Protein 2D5C (pdb70)

Organism: Thermus thermophilus (strain ATCC 27634 / DSM 579 / HB8) (NCBI:txid300852)

GO terms:
  GO:0050661 NADP binding (F, IDA)

Radius of gyration: 27.42 Å; Cα contacts (8 Å, |Δi|>4): 1160; chains: 2; bounding box: 67×44×80 Å

Structure (mmCIF, N/CA/C/O backbone):
data_2D5C
#
_entry.id   2D5C
#
_cell.length_a   62.811
_cell.length_b   63.944
_cell.length_c   113.173
_cell.angle_alpha   90.00
_cell.angle_beta   90.00
_cell.angle_gamma   90.00
#
_symmetry.space_group_name_H-M   'P 21 21 21'
#
loop_
_entity.id
_entity.type
_entity.pdbx_description
1 polymer 'shikimate 5-dehydrogenase'
2 non-polymer 'SULFATE ION'
3 non-polymer '(3R,4S,5R)-3,4,5-TRIHYDROXYCYCLOHEX-1-ENE-1-CARBOXYLIC ACID'
4 water water
#
loop_
_atom_site.group_PDB
_atom_site.id
_atom_site.type_symbol
_atom_site.label_atom_id
_atom_site.label_alt_id
_atom_site.label_comp_id
_atom_site.label_asym_id
_atom_site.label_entity_id
_atom_site.label_seq_id
_atom_site.pdbx_PDB_ins_code
_atom_site.Cartn_x
_atom_site.Cartn_y
_atom_site.Cartn_z
_atom_site.occupancy
_atom_site.B_iso_or_equiv
_atom_site.auth_seq_id
_atom_site.auth_comp_id
_atom_site.auth_asym_id
_atom_site.auth_atom_id
_atom_site.pdbx_PDB_model_num
ATOM 1 N N . MET A 1 1 ? 20.005 23.303 40.078 1.00 51.25 1 MET A N 1
ATOM 2 C CA . MET A 1 1 ? 20.289 23.703 38.674 1.00 47.07 1 MET A CA 1
ATOM 3 C C . MET A 1 1 ? 20.272 22.520 37.707 1.00 41.08 1 MET A C 1
ATOM 4 O O . MET A 1 1 ? 20.300 21.360 38.107 1.00 40.10 1 MET A O 1
ATOM 9 N N . LEU A 1 2 ? 20.226 22.842 36.423 1.00 36.25 2 LEU A N 1
ATOM 10 C CA . LEU A 1 2 ? 20.181 21.854 35.356 1.00 29.84 2 LEU A CA 1
ATOM 11 C C . LEU A 1 2 ? 21.469 21.043 35.242 1.00 32.70 2 LEU A C 1
ATOM 12 O O . LEU A 1 2 ? 22.547 21.606 35.101 1.00 35.70 2 LEU A O 1
ATOM 17 N N . ARG A 1 3 ? 21.345 19.718 35.300 1.00 27.46 3 ARG A N 1
ATOM 18 C CA . ARG A 1 3 ? 22.495 18.831 35.194 1.00 30.07 3 ARG A CA 1
ATOM 19 C C . ARG A 1 3 ? 22.392 18.041 33.897 1.00 30.52 3 ARG A C 1
ATOM 20 O O . ARG A 1 3 ? 21.488 17.217 33.738 1.00 28.61 3 ARG A O 1
ATOM 28 N N . PHE A 1 4 ? 23.314 18.305 32.977 1.00 27.68 4 PHE A N 1
ATOM 29 C CA . PHE A 1 4 ? 23.344 17.634 31.681 1.00 27.55 4 PHE A CA 1
ATOM 30 C C . PHE A 1 4 ? 24.671 16.917 31.470 1.00 35.53 4 PHE A C 1
ATOM 31 O O . PHE A 1 4 ? 25.624 17.114 32.225 1.00 34.39 4 PHE A O 1
ATOM 39 N N . ALA A 1 5 ? 24.733 16.084 30.435 1.00 32.02 5 ALA A N 1
ATOM 40 C CA . ALA A 1 5 ? 25.963 15.365 30.130 1.00 30.92 5 ALA A CA 1
ATOM 41 C C . ALA A 1 5 ? 25.896 14.700 28.767 1.00 34.66 5 ALA A C 1
ATOM 42 O O . ALA A 1 5 ? 24.812 14.485 28.226 1.00 33.34 5 ALA A O 1
ATOM 44 N N . VAL A 1 6 ? 27.065 14.413 28.201 1.00 34.62 6 VAL A N 1
ATOM 45 C CA . VAL A 1 6 ? 27.149 13.696 26.934 1.00 34.48 6 VAL A CA 1
ATOM 46 C C . VAL A 1 6 ? 27.799 12.377 27.343 1.00 38.56 6 VAL A C 1
ATOM 47 O O . VAL A 1 6 ? 28.865 12.367 27.965 1.00 37.09 6 VAL A O 1
ATOM 51 N N . LEU A 1 7 ? 27.132 11.270 27.035 1.00 35.78 7 LEU A N 1
ATOM 52 C CA . LEU A 1 7 ? 27.632 9.945 27.379 1.00 34.39 7 LEU A CA 1
ATOM 53 C C . LEU A 1 7 ? 28.157 9.248 26.130 1.00 38.66 7 LEU A C 1
ATOM 54 O O . LEU A 1 7 ? 27.534 9.305 25.069 1.00 38.44 7 LEU A O 1
ATOM 59 N N . GLY A 1 8 ? 29.302 8.587 26.259 1.00 37.84 8 GLY A N 1
ATOM 60 C CA . GLY A 1 8 ? 29.869 7.901 25.116 1.00 37.63 8 GLY A CA 1
ATOM 61 C C . GLY A 1 8 ? 31.301 7.465 25.347 1.00 38.11 8 GLY A C 1
ATOM 62 O O . GLY A 1 8 ? 31.787 7.427 26.480 1.00 36.09 8 GLY A O 1
ATOM 63 N N . HIS A 1 9 ? 31.973 7.129 24.259 1.00 39.97 9 HIS A N 1
ATOM 64 C CA . HIS A 1 9 ? 33.352 6.681 24.327 1.00 42.55 9 HIS A CA 1
ATOM 65 C C . HIS A 1 9 ? 33.946 6.674 22.928 1.00 39.53 9 HIS A C 1
ATOM 66 O O . HIS A 1 9 ? 33.535 5.886 22.074 1.00 40.96 9 HIS A O 1
ATOM 73 N N . PRO A 1 10 ? 34.923 7.556 22.670 1.00 40.08 10 PRO A N 1
ATOM 74 C CA . PRO A 1 10 ? 35.484 8.538 23.603 1.00 39.95 10 PRO A CA 1
ATOM 75 C C . PRO A 1 10 ? 34.669 9.834 23.633 1.00 38.08 10 PRO A C 1
ATOM 76 O O . PRO A 1 10 ? 34.068 10.221 22.631 1.00 37.80 10 PRO A O 1
ATOM 80 N N . VAL A 1 11 ? 34.664 10.510 24.778 1.00 41.75 11 VAL A N 1
ATOM 81 C CA . VAL A 1 11 ? 33.922 11.759 24.904 1.00 46.07 11 VAL A CA 1
ATOM 82 C C . VAL A 1 11 ? 34.743 12.890 25.516 1.00 48.96 11 VAL A C 1
ATOM 83 O O . VAL A 1 11 ? 34.283 14.032 25.581 1.00 50.03 11 VAL A O 1
ATOM 87 N N . ALA A 1 12 ? 35.961 12.580 25.951 1.00 47.44 12 ALA A N 1
ATOM 88 C CA . ALA A 1 12 ? 36.828 13.589 26.551 1.00 48.60 12 ALA A CA 1
ATOM 89 C C . ALA A 1 12 ? 37.070 14.759 25.594 1.00 48.19 12 ALA A C 1
ATOM 90 O O . ALA A 1 12 ? 37.378 15.868 26.028 1.00 52.57 12 ALA A O 1
ATOM 92 N N . HIS A 1 13 ? 36.916 14.509 24.297 1.00 42.03 13 HIS A N 1
ATOM 93 C CA . HIS A 1 13 ? 37.116 15.535 23.278 1.00 42.74 13 HIS A CA 1
ATOM 94 C C . HIS A 1 13 ? 35.825 16.168 22.749 1.00 42.78 13 HIS A C 1
ATOM 95 O O . HIS A 1 13 ? 35.859 16.962 21.805 1.00 36.89 13 HIS A O 1
ATOM 102 N N . SER A 1 14 ? 34.685 15.828 23.342 1.00 36.26 14 SER A N 1
ATOM 103 C CA . SER A 1 14 ? 33.426 16.391 22.864 1.00 39.02 14 SER A CA 1
ATOM 104 C C . SER A 1 14 ? 33.367 17.911 22.983 1.00 34.18 14 SER A C 1
ATOM 105 O O . SER A 1 14 ? 33.892 18.487 23.930 1.00 34.65 14 SER A O 1
ATOM 108 N N . LEU A 1 15 ? 32.736 18.550 22.001 1.00 30.10 15 LEU A N 1
ATOM 109 C CA . LEU A 1 15 ? 32.558 19.997 21.998 1.00 31.06 15 LEU A CA 1
ATOM 110 C C . LEU A 1 15 ? 31.197 20.392 22.600 1.00 32.34 15 LEU A C 1
ATOM 111 O O . LEU A 1 15 ? 30.858 21.579 22.692 1.00 28.05 15 LEU A O 1
ATOM 116 N N . SER A 1 16 ? 30.409 19.399 22.997 1.00 33.99 16 SER A N 1
ATOM 117 C CA . SER A 1 16 ? 29.105 19.688 23.581 1.00 31.30 16 SER A CA 1
ATOM 118 C C . SER A 1 16 ? 29.196 20.462 24.886 1.00 32.71 16 SER A C 1
ATOM 119 O O . SER A 1 16 ? 28.420 21.390 25.114 1.00 30.55 16 SER A O 1
ATOM 122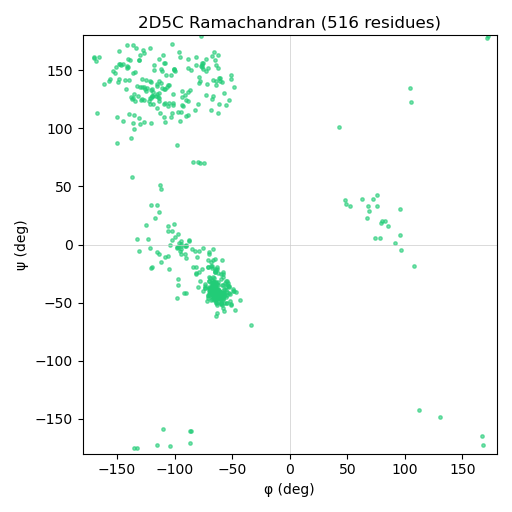 N N . PRO A 1 17 ? 30.141 20.095 25.766 1.00 30.77 17 PRO A N 1
ATOM 123 C CA . PRO A 1 17 ? 30.227 20.845 27.020 1.00 32.51 17 PRO A CA 1
ATOM 124 C C . PRO A 1 17 ? 30.373 22.342 26.762 1.00 28.56 17 PRO A C 1
ATOM 125 O O . PRO A 1 17 ? 29.728 23.155 27.422 1.00 29.48 17 PRO A O 1
ATOM 129 N N . ALA A 1 18 ? 31.216 22.704 25.797 1.00 33.06 18 ALA A N 1
ATOM 130 C CA . ALA A 1 18 ? 31.431 24.112 25.459 1.00 31.66 18 ALA A CA 1
ATOM 131 C C . ALA A 1 18 ? 30.179 24.760 24.867 1.00 32.58 18 ALA A C 1
ATOM 132 O O . ALA A 1 18 ? 29.835 25.898 25.189 1.00 29.26 18 ALA A O 1
ATOM 134 N N . MET A 1 19 ? 29.485 24.038 23.996 1.00 31.31 19 MET A N 1
ATOM 135 C CA . MET A 1 19 ? 28.282 24.592 23.382 1.00 29.73 19 MET A CA 1
ATOM 136 C C . MET A 1 19 ? 27.175 24.854 24.391 1.00 24.92 19 MET A C 1
ATOM 137 O O . MET A 1 19 ? 26.518 25.888 24.353 1.00 28.63 19 MET A O 1
ATOM 142 N N . HIS A 1 20 ? 26.956 23.891 25.275 1.00 27.91 20 HIS A N 1
ATOM 143 C CA . HIS A 1 20 ? 25.837 24.073 26.197 1.00 28.44 20 HIS A CA 1
ATOM 144 C C . HIS A 1 20 ? 26.207 24.975 27.381 1.00 25.21 20 HIS A C 1
ATOM 145 O O . HIS A 1 20 ? 25.360 25.588 28.017 1.00 28.52 20 HIS A O 1
ATOM 152 N N . ALA A 1 21 ? 27.492 25.150 27.675 1.00 23.82 21 ALA A N 1
ATOM 153 C CA . ALA A 1 21 ? 27.880 26.094 28.715 1.00 26.29 21 ALA A CA 1
ATOM 154 C C . ALA A 1 21 ? 27.409 27.438 28.179 1.00 26.40 21 ALA A C 1
ATOM 155 O O . ALA A 1 21 ? 26.859 28.260 28.913 1.00 31.53 21 ALA A O 1
ATOM 157 N N . PHE A 1 22 ? 27.613 27.652 26.880 1.00 28.41 22 PHE A N 1
ATOM 158 C CA . PHE A 1 22 ? 27.159 28.878 26.242 1.00 29.93 22 PHE A CA 1
ATOM 159 C C . PHE A 1 22 ? 25.633 28.945 26.329 1.00 32.78 22 PHE A C 1
ATOM 160 O O . PHE A 1 22 ? 25.063 29.978 26.669 1.00 30.98 22 PHE A O 1
ATOM 168 N N . ALA A 1 23 ? 24.974 27.839 26.006 1.00 28.92 23 ALA A N 1
ATOM 169 C CA . ALA A 1 23 ? 23.516 27.817 26.030 1.00 28.88 23 ALA A CA 1
ATOM 170 C C . ALA A 1 23 ? 22.976 28.267 27.387 1.00 26.01 23 ALA A C 1
ATOM 171 O O . ALA A 1 23 ? 22.105 29.130 27.465 1.00 26.45 23 ALA A O 1
ATOM 173 N N . LEU A 1 24 ? 23.508 27.672 28.448 1.00 30.56 24 LEU A N 1
ATOM 174 C CA . LEU A 1 24 ? 23.078 27.979 29.806 1.00 28.58 24 LEU A CA 1
ATOM 175 C C . LEU A 1 24 ? 23.228 29.445 30.193 1.00 33.70 24 LEU A C 1
ATOM 176 O O . LEU A 1 24 ? 22.259 30.073 30.606 1.00 32.93 24 LEU A O 1
ATOM 181 N N . GLU A 1 25 ? 24.432 29.994 30.052 1.00 32.86 25 GLU A N 1
ATOM 182 C CA . GLU A 1 25 ? 24.653 31.392 30.423 1.00 36.28 25 GLU A CA 1
ATOM 183 C C . GLU A 1 25 ? 23.863 32.334 29.526 1.00 34.19 25 GLU A C 1
ATOM 184 O O . GLU A 1 25 ? 23.331 33.345 29.984 1.00 34.36 25 GLU A O 1
ATOM 190 N N . SER A 1 26 ? 23.781 31.986 28.247 1.00 33.53 26 SER A N 1
ATOM 191 C CA . SER A 1 26 ? 23.058 32.784 27.269 1.00 35.12 26 SER A CA 1
ATOM 192 C C . SER A 1 26 ? 21.589 32.949 27.650 1.00 34.50 26 SER A C 1
ATOM 193 O O . SER A 1 26 ? 20.973 33.988 27.390 1.00 35.24 26 SER A O 1
ATOM 196 N N . LEU A 1 27 ? 21.032 31.909 28.261 1.00 29.78 27 LEU A N 1
ATOM 197 C CA . LEU A 1 27 ? 19.633 31.910 28.676 1.00 33.50 27 LEU A CA 1
ATOM 198 C C . LEU A 1 27 ? 19.472 32.295 30.145 1.00 36.04 27 LEU A C 1
ATOM 199 O O . LEU A 1 27 ? 18.353 32.313 30.670 1.00 34.17 27 LEU A O 1
ATOM 204 N N . GLY A 1 28 ? 20.595 32.588 30.800 1.00 33.18 28 GLY A N 1
ATOM 205 C CA . GLY A 1 28 ? 20.575 32.973 32.201 1.00 37.44 28 GLY A CA 1
ATOM 206 C C . GLY A 1 28 ? 20.180 31.848 33.135 1.00 36.17 28 GLY A C 1
ATOM 207 O O . GLY A 1 28 ? 19.546 32.083 34.163 1.00 37.90 28 GLY A O 1
ATOM 208 N N . LEU A 1 29 ? 20.556 30.621 32.782 1.00 33.19 29 LEU A N 1
ATOM 209 C CA . LEU A 1 29 ? 20.233 29.455 33.594 1.00 31.16 29 LEU A CA 1
ATOM 210 C C . LEU A 1 29 ? 21.452 28.903 34.307 1.00 31.12 29 LEU A C 1
ATOM 211 O O . LEU A 1 29 ? 22.562 28.932 33.780 1.00 35.81 29 LEU A O 1
ATOM 216 N N . GLU A 1 30 ? 21.239 28.384 35.510 1.00 33.53 30 GLU A N 1
ATOM 217 C CA . GLU A 1 30 ? 22.323 27.786 36.266 1.00 35.71 30 GLU A CA 1
ATOM 218 C C . GLU A 1 30 ? 22.323 26.289 35.973 1.00 35.19 30 GLU A C 1
ATOM 219 O O . GLU A 1 30 ? 21.281 25.637 36.005 1.00 38.67 30 GLU A O 1
ATOM 225 N N . GLY A 1 31 ? 23.493 25.753 35.669 1.00 34.57 31 GLY A N 1
ATOM 226 C CA . GLY A 1 31 ? 23.584 24.341 35.372 1.00 35.12 31 GLY A CA 1
ATOM 227 C C . GLY A 1 31 ? 24.948 23.947 34.857 1.00 37.25 31 GLY A C 1
ATOM 228 O O . GLY A 1 31 ? 25.844 24.782 34.711 1.00 37.30 31 GLY A O 1
ATOM 229 N N . SER A 1 32 ? 25.107 22.662 34.576 1.00 33.42 32 SER A N 1
ATOM 230 C CA . SER A 1 32 ? 26.368 22.149 34.081 1.00 34.92 32 SER A CA 1
ATOM 231 C C . SER A 1 32 ? 26.103 21.112 33.009 1.00 34.17 32 SER A C 1
ATOM 232 O O . SER A 1 32 ? 25.013 20.553 32.931 1.00 34.43 32 SER A O 1
ATOM 235 N N . TYR A 1 33 ? 27.118 20.873 32.189 1.00 33.69 33 TYR A N 1
ATOM 236 C CA . TYR A 1 33 ? 27.065 19.904 31.103 1.00 31.74 33 TYR A CA 1
ATOM 237 C C . TYR A 1 33 ? 28.473 19.321 31.039 1.00 38.00 33 TYR A C 1
ATOM 238 O O . TYR A 1 33 ? 29.409 19.986 30.585 1.00 34.00 33 TYR A O 1
ATOM 247 N N . GLU A 1 34 ? 28.611 18.082 31.503 1.00 38.63 34 GLU A N 1
ATOM 248 C CA . GLU A 1 34 ? 29.893 17.385 31.541 1.00 41.02 34 GLU A CA 1
ATOM 249 C C . GLU A 1 34 ? 29.989 16.238 30.534 1.00 42.56 34 GLU A C 1
ATOM 250 O O . GLU A 1 34 ? 28.979 15.764 30.004 1.00 41.95 34 GLU A O 1
ATOM 256 N N . ALA A 1 35 ? 31.218 15.800 30.279 1.00 40.51 35 ALA A N 1
ATOM 257 C CA . ALA A 1 35 ? 31.479 14.680 29.386 1.00 42.90 35 ALA A CA 1
ATOM 258 C C . ALA A 1 35 ? 31.740 13.499 30.315 1.00 45.49 35 ALA A C 1
ATOM 259 O O . ALA A 1 35 ? 32.639 13.559 31.151 1.00 50.89 35 ALA A O 1
ATOM 261 N N . TRP A 1 36 ? 30.953 12.436 30.184 1.00 43.05 36 TRP A N 1
ATOM 262 C CA . TRP A 1 36 ? 31.102 11.267 31.045 1.00 42.80 36 TRP A CA 1
ATOM 263 C C . TRP A 1 36 ? 31.404 10.026 30.218 1.00 45.52 36 TRP A C 1
ATOM 264 O O . TRP A 1 36 ? 30.513 9.469 29.577 1.00 41.29 36 TRP A O 1
ATOM 275 N N . ASP A 1 37 ? 32.661 9.592 30.238 1.00 44.61 37 ASP A N 1
ATOM 276 C CA . ASP A 1 37 ? 33.068 8.416 29.475 1.00 45.37 37 ASP A CA 1
ATOM 277 C C . ASP A 1 37 ? 32.200 7.224 29.852 1.00 39.63 37 ASP A C 1
ATOM 278 O O . ASP A 1 37 ? 32.172 6.801 31.013 1.00 41.97 37 ASP A O 1
ATOM 283 N N . THR A 1 38 ? 31.497 6.682 28.863 1.00 38.09 38 THR A N 1
ATOM 284 C CA . THR A 1 38 ? 30.605 5.556 29.085 1.00 41.23 38 THR A CA 1
ATOM 285 C C . THR A 1 38 ? 30.732 4.481 28.015 1.00 45.38 38 THR A C 1
ATOM 286 O O . THR A 1 38 ? 30.271 4.654 26.885 1.00 42.62 38 THR A O 1
ATOM 290 N N . PRO A 1 39 ? 31.392 3.364 28.352 1.00 47.56 39 PRO A N 1
ATOM 291 C CA . PRO A 1 39 ? 31.557 2.268 27.393 1.00 49.78 39 PRO A CA 1
ATOM 292 C C . PRO A 1 39 ? 30.240 1.504 27.314 1.00 49.36 39 PRO A C 1
ATOM 293 O O . PRO A 1 39 ? 29.473 1.486 28.275 1.00 45.91 39 PRO A O 1
ATOM 297 N N . LEU A 1 40 ? 29.988 0.856 26.187 1.00 50.82 40 LEU A N 1
ATOM 298 C CA . LEU A 1 40 ? 28.749 0.106 26.008 1.00 48.03 40 LEU A CA 1
ATOM 299 C C . LEU A 1 40 ? 28.321 -0.732 27.221 1.00 51.14 40 LEU A C 1
ATOM 300 O O . LEU A 1 40 ? 27.169 -0.660 27.669 1.00 49.57 40 LEU A O 1
ATOM 305 N N . GLU A 1 41 ? 29.257 -1.497 27.778 1.00 46.81 41 GLU A N 1
ATOM 306 C CA . GLU A 1 41 ? 28.931 -2.348 28.919 1.00 50.07 41 GLU A CA 1
ATOM 307 C C . GLU A 1 41 ? 28.500 -1.534 30.139 1.00 45.88 41 GLU A C 1
ATOM 308 O O . GLU A 1 41 ? 27.835 -2.054 31.040 1.00 47.81 41 GLU A O 1
ATOM 314 N N . ALA A 1 42 ? 28.881 -0.260 30.171 1.00 43.20 42 ALA A N 1
ATOM 315 C CA . ALA A 1 42 ? 28.529 0.600 31.301 1.00 42.25 42 ALA A CA 1
ATOM 316 C C . ALA A 1 42 ? 27.198 1.334 31.100 1.00 40.43 42 ALA A C 1
ATOM 317 O O . ALA A 1 42 ? 26.655 1.904 32.044 1.00 41.82 42 ALA A O 1
ATOM 319 N N . LEU A 1 43 ? 26.677 1.299 29.878 1.00 38.12 43 LEU A N 1
ATOM 320 C CA . LEU A 1 43 ? 25.425 1.982 29.540 1.00 40.92 43 LEU A CA 1
ATOM 321 C C . LEU A 1 43 ? 24.231 1.711 30.460 1.00 41.18 43 LEU A C 1
ATOM 322 O O . LEU A 1 43 ? 23.582 2.650 30.927 1.00 39.40 43 LEU A O 1
ATOM 327 N N . PRO A 1 44 ? 23.910 0.432 30.722 1.00 39.17 44 PRO A N 1
ATOM 328 C CA . PRO A 1 44 ? 22.773 0.121 31.596 1.00 39.83 44 PRO A CA 1
ATOM 329 C C . PRO A 1 44 ? 22.855 0.787 32.965 1.00 41.30 44 PRO A C 1
ATOM 330 O O . PRO A 1 44 ? 21.901 1.423 33.413 1.00 41.40 44 PRO A O 1
ATOM 334 N N . GLY A 1 45 ? 23.996 0.636 33.629 1.00 36.01 45 GLY A N 1
ATOM 335 C CA . GLY A 1 45 ? 24.164 1.244 34.934 1.00 37.13 45 GLY A CA 1
ATOM 336 C C . GLY A 1 45 ? 24.200 2.756 34.841 1.00 37.61 45 GLY A C 1
ATOM 337 O O . GLY A 1 45 ? 23.768 3.453 35.761 1.00 38.30 45 GLY A O 1
ATOM 338 N N . ARG A 1 46 ? 24.706 3.256 33.718 1.00 30.85 46 ARG A N 1
ATOM 339 C CA . ARG A 1 46 ? 24.825 4.690 33.478 1.00 36.02 46 ARG A CA 1
ATOM 340 C C . ARG A 1 46 ? 23.450 5.347 33.343 1.00 36.18 46 ARG A C 1
ATOM 341 O O . ARG A 1 46 ? 23.231 6.446 33.850 1.00 31.54 46 ARG A O 1
ATOM 349 N N . LEU A 1 47 ? 22.529 4.681 32.653 1.00 36.41 47 LEU A N 1
ATOM 350 C CA . LEU A 1 47 ? 21.187 5.239 32.487 1.00 33.48 47 LEU A CA 1
ATOM 351 C C . LEU A 1 47 ? 20.435 5.207 33.812 1.00 34.69 47 LEU A C 1
ATOM 352 O O . LEU A 1 47 ? 19.557 6.040 34.061 1.00 34.97 47 LEU A O 1
ATOM 357 N N . LYS A 1 48 ? 20.779 4.249 34.670 1.00 33.64 48 LYS A N 1
ATOM 358 C CA . LYS A 1 48 ? 20.143 4.148 35.981 1.00 36.20 48 LYS A CA 1
ATOM 359 C C . LYS A 1 48 ? 20.484 5.404 36.763 1.00 34.98 48 LYS A C 1
ATOM 360 O O . LYS A 1 48 ? 19.645 5.965 37.463 1.00 36.69 48 LYS A O 1
ATOM 366 N N . GLU A 1 49 ? 21.733 5.838 36.641 1.00 33.68 49 GLU A N 1
ATOM 367 C CA . GLU A 1 49 ? 22.190 7.035 37.327 1.00 35.02 49 GLU A CA 1
ATOM 368 C C . GLU A 1 49 ? 21.528 8.263 36.727 1.00 31.85 49 GLU A C 1
ATOM 369 O O . GLU A 1 49 ? 21.143 9.181 37.447 1.00 31.23 49 GLU A O 1
ATOM 375 N N . VAL A 1 50 ? 21.392 8.269 35.404 1.00 30.74 50 VAL A N 1
ATOM 376 C CA . VAL A 1 50 ? 20.760 9.386 34.704 1.00 27.64 50 VAL A CA 1
ATOM 377 C C . VAL A 1 50 ? 19.357 9.608 35.247 1.00 29.21 50 VAL A C 1
ATOM 378 O O . VAL A 1 50 ? 18.912 10.742 35.407 1.00 27.75 50 VAL A O 1
ATOM 382 N N . ARG A 1 51 ? 18.663 8.519 35.546 1.00 31.02 51 ARG A N 1
ATOM 383 C CA . ARG A 1 51 ? 17.309 8.608 36.069 1.00 27.58 51 ARG A CA 1
ATOM 384 C C . ARG A 1 51 ? 17.234 9.385 37.372 1.00 27.52 51 ARG A C 1
ATOM 385 O O . ARG A 1 51 ? 16.223 10.020 37.665 1.00 29.76 51 ARG A O 1
ATOM 393 N N . ARG A 1 52 ? 18.310 9.339 38.152 1.00 34.26 52 ARG A N 1
ATOM 394 C CA . ARG A 1 52 ? 18.328 10.005 39.450 1.00 39.44 52 ARG A CA 1
ATOM 395 C C . ARG A 1 52 ? 18.965 11.389 39.514 1.00 41.98 52 ARG A C 1
ATOM 396 O O . ARG A 1 52 ? 18.495 12.250 40.267 1.00 47.07 52 ARG A O 1
ATOM 404 N N . ALA A 1 53 ? 20.014 11.622 38.732 1.00 36.60 53 ALA A N 1
ATOM 405 C CA . ALA A 1 53 ? 20.710 12.899 38.827 1.00 40.37 53 ALA A CA 1
ATOM 406 C C . ALA A 1 53 ? 20.875 13.807 37.612 1.00 40.23 53 ALA A C 1
ATOM 407 O O . ALA A 1 53 ? 21.548 14.830 37.719 1.00 39.37 53 ALA A O 1
ATOM 409 N N . PHE A 1 54 ? 20.283 13.468 36.469 1.00 32.94 54 PHE A N 1
ATOM 410 C CA . PHE A 1 54 ? 20.416 14.338 35.297 1.00 32.73 54 PHE A CA 1
ATOM 411 C C . PHE A 1 54 ? 19.073 14.666 34.683 1.00 29.95 54 PHE A C 1
ATOM 412 O O . PHE A 1 54 ? 18.189 13.814 34.638 1.00 28.70 54 PHE A O 1
ATOM 420 N N . ARG A 1 55 ? 18.924 15.905 34.210 1.00 20.95 55 ARG A N 1
ATOM 421 C CA . ARG A 1 55 ? 17.673 16.309 33.565 1.00 20.49 55 ARG A CA 1
ATOM 422 C C . ARG A 1 55 ? 17.652 15.742 32.150 1.00 22.60 55 ARG A C 1
ATOM 423 O O . ARG A 1 55 ? 16.593 15.439 31.607 1.00 24.47 55 ARG A O 1
ATOM 431 N N . GLY A 1 56 ? 18.833 15.627 31.554 1.00 25.23 56 GLY A N 1
ATOM 432 C CA . GLY A 1 56 ? 18.937 15.096 30.209 1.00 20.09 56 GLY A CA 1
ATOM 433 C C . GLY A 1 56 ? 20.374 14.823 29.834 1.00 28.79 56 GLY A C 1
ATOM 434 O O . GLY A 1 56 ? 21.303 15.334 30.461 1.00 25.01 56 GLY A O 1
ATOM 435 N N . VAL A 1 57 ? 20.563 13.988 28.823 1.00 25.77 57 VAL A N 1
ATOM 436 C CA . VAL A 1 57 ? 21.905 13.678 28.358 1.00 25.73 57 VAL A CA 1
ATOM 437 C C . VAL A 1 57 ? 21.857 13.454 26.873 1.00 25.91 57 VAL A C 1
ATOM 438 O O . VAL A 1 57 ? 20.805 13.119 26.315 1.00 23.28 57 VAL A O 1
ATOM 442 N N . ASN A 1 58 ? 22.993 13.690 26.228 1.00 25.30 58 ASN A N 1
ATOM 443 C CA . ASN A 1 58 ? 23.138 13.428 24.804 1.00 24.87 58 ASN A CA 1
ATOM 444 C C . ASN A 1 58 ? 23.877 12.099 24.783 1.00 27.88 58 ASN A C 1
ATOM 445 O O . ASN A 1 58 ? 24.599 11.771 25.734 1.00 29.58 58 ASN A O 1
ATOM 450 N N . LEU A 1 59 ? 23.661 11.314 23.731 1.00 26.41 59 LEU A N 1
ATOM 451 C CA . LEU A 1 59 ? 24.327 10.027 23.605 1.00 31.20 59 LEU A CA 1
ATOM 452 C C . LEU A 1 59 ? 25.135 10.042 22.328 1.00 30.67 59 LEU A C 1
ATOM 453 O O . LEU A 1 59 ? 24.680 10.552 21.305 1.00 30.88 59 LEU A O 1
ATOM 458 N N . THR A 1 60 ? 26.336 9.478 22.391 1.00 34.12 60 THR A N 1
ATOM 459 C CA . THR A 1 60 ? 27.204 9.413 21.223 1.00 35.67 60 THR A CA 1
ATOM 460 C C . THR A 1 60 ? 27.723 7.970 21.144 1.00 35.47 60 THR A C 1
ATOM 461 O O . THR A 1 60 ? 27.300 7.121 21.933 1.00 37.70 60 THR A O 1
ATOM 465 N N . LEU A 1 61 ? 28.622 7.679 20.206 1.00 42.38 61 LEU A N 1
ATOM 466 C CA . LEU A 1 61 ? 29.160 6.322 20.074 1.00 39.88 61 LEU A CA 1
ATOM 467 C C . LEU A 1 61 ? 29.687 5.776 21.392 1.00 44.27 61 LEU A C 1
ATOM 468 O O . LEU A 1 61 ? 30.272 6.511 22.192 1.00 43.90 61 LEU A O 1
ATOM 473 N N . PRO A 1 62 ? 29.478 4.475 21.640 1.00 42.12 62 PRO A N 1
ATOM 474 C CA . PRO A 1 62 ? 28.779 3.530 20.760 1.00 42.49 62 PRO A CA 1
ATOM 475 C C . PRO A 1 62 ? 27.480 3.156 21.474 1.00 40.44 62 PRO A C 1
ATOM 476 O O . PRO A 1 62 ? 27.129 1.980 21.579 1.00 36.49 62 PRO A O 1
ATOM 480 N N . LEU A 1 63 ? 26.769 4.171 21.953 1.00 39.45 63 LEU A N 1
ATOM 481 C CA . LEU A 1 63 ? 25.557 3.952 22.730 1.00 35.93 63 LEU A CA 1
ATOM 482 C C . LEU A 1 63 ? 24.203 4.274 22.103 1.00 35.96 63 LEU A C 1
ATOM 483 O O . LEU A 1 63 ? 23.178 3.896 22.661 1.00 34.31 63 LEU A O 1
ATOM 488 N N . LYS A 1 64 ? 24.190 4.945 20.955 1.00 32.13 64 LYS A N 1
ATOM 489 C CA . LYS A 1 64 ? 22.932 5.359 20.339 1.00 32.38 64 LYS A CA 1
ATOM 490 C C . LYS A 1 64 ? 21.899 4.298 19.984 1.00 34.99 64 LYS A C 1
ATOM 491 O O . LYS A 1 64 ? 20.697 4.557 20.078 1.00 30.63 64 LYS A O 1
ATOM 497 N N . GLU A 1 65 ? 22.342 3.115 19.574 1.00 34.75 65 GLU A N 1
ATOM 498 C CA . GLU A 1 65 ? 21.393 2.069 19.217 1.00 30.34 65 GLU A CA 1
ATOM 499 C C . GLU A 1 65 ? 21.027 1.210 20.413 1.00 35.53 65 GLU A C 1
ATOM 500 O O . GLU A 1 65 ? 19.866 0.851 20.600 1.00 32.51 65 GLU A O 1
ATOM 506 N N . ALA A 1 66 ? 22.021 0.878 21.224 1.00 31.91 66 ALA A N 1
ATOM 507 C CA . ALA A 1 66 ? 21.788 0.044 22.389 1.00 32.36 66 ALA A CA 1
ATOM 508 C C . ALA A 1 66 ? 20.893 0.713 23.424 1.00 32.44 66 ALA A C 1
ATOM 509 O O . ALA A 1 66 ? 20.246 0.035 24.220 1.00 32.53 66 ALA A O 1
ATOM 511 N N . ALA A 1 67 ? 20.855 2.042 23.406 1.00 31.09 67 ALA A N 1
ATOM 512 C CA . ALA A 1 67 ? 20.068 2.791 24.378 1.00 32.76 67 ALA A CA 1
ATOM 513 C C . ALA A 1 67 ? 18.553 2.580 24.319 1.00 30.70 67 ALA A C 1
ATOM 514 O O . ALA A 1 67 ? 17.889 2.550 25.359 1.00 29.40 67 ALA A O 1
ATOM 516 N N . LEU A 1 68 ? 18.010 2.436 23.114 1.00 30.56 68 LEU A N 1
ATOM 517 C CA . LEU A 1 68 ? 16.562 2.274 22.956 1.00 29.99 68 LEU A CA 1
ATOM 518 C C . LEU A 1 68 ? 15.934 1.221 23.863 1.00 33.99 68 LEU A C 1
ATOM 519 O O . LEU A 1 68 ? 14.852 1.430 24.413 1.00 30.46 68 LEU A O 1
ATOM 524 N N . ALA A 1 69 ? 16.619 0.099 24.045 1.00 33.45 69 ALA A N 1
ATOM 525 C CA . ALA A 1 69 ? 16.088 -0.972 24.878 1.00 32.18 69 ALA A CA 1
ATOM 526 C C . ALA A 1 69 ? 16.012 -0.630 26.365 1.00 36.94 69 ALA A C 1
ATOM 527 O O . ALA A 1 69 ? 15.294 -1.290 27.118 1.00 34.34 69 ALA A O 1
ATOM 529 N N . HIS A 1 70 ? 16.748 0.394 26.794 1.00 29.71 70 HIS A N 1
ATOM 530 C CA . HIS A 1 70 ? 16.745 0.771 28.203 1.00 32.33 70 HIS A CA 1
ATOM 531 C C . HIS A 1 70 ? 15.955 2.039 28.492 1.00 33.20 70 HIS A C 1
ATOM 532 O O . HIS A 1 70 ? 16.099 2.625 29.567 1.00 37.58 70 HIS A O 1
ATOM 539 N N . LEU A 1 71 ? 15.121 2.463 27.545 1.00 31.24 71 LEU A N 1
ATOM 540 C CA . LEU A 1 71 ? 14.331 3.672 27.740 1.00 28.48 71 LEU A CA 1
ATOM 541 C C . LEU A 1 71 ? 12.862 3.337 27.953 1.00 28.23 71 LEU A C 1
ATOM 542 O O . LEU A 1 71 ? 12.391 2.275 27.538 1.00 32.06 71 LEU A O 1
ATOM 547 N N . ASP A 1 72 ? 12.134 4.236 28.600 1.00 23.75 72 ASP A N 1
ATOM 548 C CA . ASP A 1 72 ? 10.714 4.000 28.856 1.00 23.22 72 ASP A CA 1
ATOM 549 C C . ASP A 1 72 ? 9.845 4.331 27.652 1.00 22.04 72 ASP A C 1
ATOM 550 O O . ASP A 1 72 ? 8.745 3.813 27.513 1.00 26.24 72 ASP A O 1
ATOM 555 N N . TRP A 1 73 ? 10.344 5.202 26.785 1.00 23.52 73 TRP A N 1
ATOM 556 C CA . TRP A 1 73 ? 9.594 5.633 25.604 1.00 22.97 73 TRP A CA 1
ATOM 557 C C . TRP A 1 73 ? 10.601 6.132 24.577 1.00 21.64 73 TRP A C 1
ATOM 558 O O . TRP A 1 73 ? 11.587 6.763 24.950 1.00 19.80 73 TRP A O 1
ATOM 569 N N . VAL A 1 74 ? 10.360 5.830 23.302 1.00 20.79 74 VAL A N 1
ATOM 570 C CA . VAL A 1 74 ? 11.232 6.296 22.223 1.00 20.15 74 VAL A CA 1
ATOM 571 C C . VAL A 1 74 ? 10.328 6.992 21.212 1.00 19.62 74 VAL A C 1
ATOM 572 O O . VAL A 1 74 ? 9.233 6.507 20.907 1.00 19.72 74 VAL A O 1
ATOM 576 N N . SER A 1 75 ? 10.757 8.157 20.727 1.00 19.83 75 SER A N 1
ATOM 577 C CA . SER A 1 75 ? 9.957 8.907 19.772 1.00 18.17 75 SER A CA 1
ATOM 578 C C . SER A 1 75 ? 9.752 8.109 18.489 1.00 16.61 75 SER A C 1
ATOM 579 O O . SER A 1 75 ? 10.579 7.269 18.129 1.00 20.04 75 SER A O 1
ATOM 582 N N . PRO A 1 76 ? 8.635 8.355 17.798 1.00 19.49 76 PRO A N 1
ATOM 583 C CA . PRO A 1 76 ? 8.359 7.634 16.549 1.00 23.23 76 PRO A CA 1
ATOM 584 C C . PRO A 1 76 ? 9.542 7.735 15.586 1.00 27.12 76 PRO A C 1
ATOM 585 O O . PRO A 1 76 ? 9.922 6.752 14.945 1.00 24.11 76 PRO A O 1
ATOM 589 N N . GLU A 1 77 ? 10.131 8.925 15.490 1.00 21.13 77 GLU A N 1
ATOM 590 C CA . GLU A 1 77 ? 11.275 9.124 14.601 1.00 24.48 77 GLU A CA 1
ATOM 591 C C . GLU A 1 77 ? 12.503 8.350 15.053 1.00 26.28 77 GLU A C 1
ATOM 592 O O . GLU A 1 77 ? 13.189 7.731 14.236 1.00 25.73 77 GLU A O 1
ATOM 598 N N . ALA A 1 78 ? 12.786 8.373 16.351 1.00 20.19 78 ALA A N 1
ATOM 599 C CA . ALA A 1 78 ? 13.947 7.669 16.853 1.00 23.73 78 ALA A CA 1
ATOM 600 C C . ALA A 1 78 ? 13.752 6.171 16.675 1.00 24.91 78 ALA A C 1
ATOM 601 O O . ALA A 1 78 ? 14.721 5.436 16.520 1.00 27.27 78 ALA A O 1
ATOM 603 N N . GLN A 1 79 ? 12.498 5.717 16.684 1.00 24.87 79 GLN A N 1
ATOM 604 C CA . GLN A 1 79 ? 12.230 4.292 16.500 1.00 24.61 79 GLN A CA 1
ATOM 605 C C . GLN A 1 79 ? 12.606 3.870 15.083 1.00 24.00 79 GLN A C 1
ATOM 606 O O . GLN A 1 79 ? 13.265 2.852 14.876 1.00 27.66 79 GLN A O 1
ATOM 612 N N . ARG A 1 80 ? 12.182 4.661 14.114 1.00 21.64 80 ARG A N 1
ATOM 613 C CA . ARG A 1 80 ? 12.465 4.354 12.712 1.00 25.69 80 ARG A CA 1
ATOM 614 C C . ARG A 1 80 ? 13.961 4.458 12.447 1.00 26.10 80 ARG A C 1
ATOM 615 O O . ARG A 1 80 ? 14.548 3.611 11.784 1.00 24.63 80 ARG A O 1
ATOM 623 N N . ILE A 1 81 ? 14.587 5.501 12.981 1.00 27.07 81 ILE A N 1
ATOM 624 C CA . ILE A 1 81 ? 16.018 5.689 12.792 1.00 23.82 81 ILE A CA 1
ATOM 625 C C . ILE A 1 81 ? 16.799 4.590 13.502 1.00 24.53 81 ILE A C 1
ATOM 626 O O . ILE A 1 81 ? 17.848 4.161 13.030 1.00 28.35 81 ILE A O 1
ATOM 631 N N . GLY A 1 82 ? 16.275 4.132 14.638 1.00 19.29 82 GLY A N 1
ATOM 632 C CA . GLY A 1 82 ? 16.949 3.106 15.407 1.00 25.43 82 GLY A CA 1
ATOM 633 C C . GLY A 1 82 ? 18.080 3.671 16.244 1.00 27.46 82 GLY A C 1
ATOM 634 O O . GLY A 1 82 ? 18.964 2.935 16.689 1.00 28.33 82 GLY A O 1
ATOM 635 N N . ALA A 1 83 ? 18.061 4.982 16.471 1.00 23.45 83 ALA A N 1
ATOM 636 C CA . ALA A 1 83 ? 19.111 5.602 17.261 1.00 25.25 83 ALA A CA 1
ATOM 637 C C . ALA A 1 83 ? 18.561 6.803 18.009 1.00 19.49 83 ALA A C 1
ATOM 638 O O . ALA A 1 83 ? 17.774 7.569 17.470 1.00 21.23 83 ALA A O 1
ATOM 640 N N . VAL A 1 84 ? 18.997 6.942 19.253 1.00 25.31 84 VAL A N 1
ATOM 641 C CA . VAL A 1 84 ? 18.584 8.041 20.112 1.00 21.82 84 VAL A CA 1
ATOM 642 C C . VAL A 1 84 ? 19.842 8.825 20.468 1.00 24.26 84 VAL A C 1
ATOM 643 O O . VAL A 1 84 ? 20.830 8.245 20.930 1.00 25.41 84 VAL A O 1
ATOM 647 N N . ASN A 1 85 ? 19.809 10.139 20.253 1.00 22.67 85 ASN A N 1
ATOM 648 C CA . ASN A 1 85 ? 20.959 10.982 20.582 1.00 23.58 85 ASN A CA 1
ATOM 649 C C . ASN A 1 85 ? 20.620 11.940 21.728 1.00 24.03 85 ASN A C 1
ATOM 650 O O . ASN A 1 85 ? 21.492 12.633 22.259 1.00 26.02 85 ASN A O 1
ATOM 655 N N . THR A 1 86 ? 19.350 11.974 22.111 1.00 20.51 86 THR A N 1
ATOM 656 C CA . THR A 1 86 ? 18.917 12.853 23.191 1.00 22.81 86 THR A CA 1
ATOM 657 C C . THR A 1 86 ? 17.939 12.143 24.121 1.00 22.12 86 THR A C 1
ATOM 658 O O . THR A 1 86 ? 16.938 11.577 23.670 1.00 21.82 86 THR A O 1
ATOM 662 N N . VAL A 1 87 ? 18.247 12.166 25.416 1.00 19.88 87 VAL A N 1
ATOM 663 C CA . VAL A 1 87 ? 17.397 11.547 26.420 1.00 19.57 87 VAL A CA 1
ATOM 664 C C . VAL A 1 87 ? 16.944 12.591 27.436 1.00 22.95 87 VAL A C 1
ATOM 665 O O . VAL A 1 87 ? 17.752 13.388 27.911 1.00 21.33 87 VAL A O 1
ATOM 669 N N . LEU A 1 88 ? 15.644 12.592 27.738 1.00 18.89 88 LEU A N 1
ATOM 670 C CA . LEU A 1 88 ? 15.045 13.503 28.724 1.00 19.12 88 LEU A CA 1
ATOM 671 C C . LEU A 1 88 ? 14.649 12.679 29.941 1.00 21.61 88 LEU A C 1
ATOM 672 O O . LEU A 1 88 ? 14.062 11.610 29.789 1.00 20.82 88 LEU A O 1
ATOM 677 N N . GLN A 1 89 ? 14.975 13.165 31.141 1.00 20.67 89 GLN A N 1
ATOM 678 C CA . GLN A 1 89 ? 14.608 12.465 32.370 1.00 22.26 89 GLN A CA 1
ATOM 679 C C . GLN A 1 89 ? 13.521 13.238 33.112 1.00 21.84 89 GLN A C 1
ATOM 680 O O . GLN A 1 89 ? 13.706 14.411 33.464 1.00 23.26 89 GLN A O 1
ATOM 686 N N . VAL A 1 90 ? 12.382 12.581 33.326 1.00 17.87 90 VAL A N 1
ATOM 687 C CA . VAL A 1 90 ? 11.262 13.170 34.057 1.00 21.93 90 VAL A CA 1
ATOM 688 C C . VAL A 1 90 ? 10.708 12.099 35.005 1.00 25.38 90 VAL A C 1
ATOM 689 O O . VAL A 1 90 ? 10.386 10.991 34.577 1.00 24.84 90 VAL A O 1
ATOM 693 N N . GLU A 1 91 ? 10.634 12.433 36.291 1.00 24.25 91 GLU A N 1
ATOM 694 C CA . GLU A 1 91 ? 10.147 11.521 37.326 1.00 24.03 91 GLU A CA 1
ATOM 695 C C . GLU A 1 91 ? 10.861 10.168 37.320 1.00 24.77 91 GLU A C 1
ATOM 696 O O . GLU A 1 91 ? 10.269 9.133 37.638 1.00 27.49 91 GLU A O 1
ATOM 702 N N . GLY A 1 92 ? 12.139 10.196 36.965 1.00 23.45 92 GLY A N 1
ATOM 703 C CA . GLY A 1 92 ? 12.936 8.985 36.921 1.00 28.13 92 GLY A CA 1
ATOM 704 C C . GLY A 1 92 ? 12.708 8.121 35.697 1.00 27.02 92 GLY A C 1
ATOM 705 O O . GLY A 1 92 ? 13.243 7.009 35.607 1.00 26.48 92 GLY A O 1
ATOM 706 N N . ARG A 1 93 ? 11.903 8.624 34.764 1.00 24.88 93 ARG A N 1
ATOM 707 C CA . ARG A 1 93 ? 11.604 7.919 33.523 1.00 23.60 93 ARG A CA 1
ATOM 708 C C . ARG A 1 93 ? 12.497 8.532 32.440 1.00 23.80 93 ARG A C 1
ATOM 709 O O . ARG A 1 93 ? 12.841 9.708 32.509 1.00 23.93 93 ARG A O 1
ATOM 717 N N . LEU A 1 94 ? 12.877 7.732 31.450 1.00 22.08 94 LEU A N 1
ATOM 718 C CA . LEU A 1 94 ? 13.735 8.215 30.377 1.00 21.67 94 LEU A CA 1
ATOM 719 C C . LEU A 1 94 ? 12.996 8.172 29.046 1.00 23.22 94 LEU A C 1
ATOM 720 O O . LEU A 1 94 ? 12.436 7.137 28.677 1.00 22.42 94 LEU A O 1
ATOM 725 N N . PHE A 1 95 ? 12.987 9.305 28.345 1.00 21.06 95 PHE A N 1
ATOM 726 C CA . PHE A 1 95 ? 12.334 9.444 27.035 1.00 19.50 95 PHE A CA 1
ATOM 727 C C . PHE A 1 95 ? 13.423 9.681 25.978 1.00 22.75 95 PHE A C 1
ATOM 728 O O . PHE A 1 95 ? 14.272 10.549 26.154 1.00 20.06 95 PHE A O 1
ATOM 736 N N . GLY A 1 96 ? 13.392 8.923 24.882 1.00 20.01 96 GLY A N 1
ATOM 737 C CA . GLY A 1 96 ? 14.404 9.086 23.852 1.00 21.40 96 GLY A CA 1
ATOM 738 C C . GLY A 1 96 ? 13.967 9.802 22.587 1.00 20.81 96 GLY A C 1
ATOM 739 O O . GLY A 1 96 ? 12.896 9.551 22.045 1.00 22.83 96 GLY A O 1
ATOM 740 N N . PHE A 1 97 ? 14.819 10.693 22.092 1.00 19.91 97 PHE A N 1
ATOM 741 C CA . PHE A 1 97 ? 14.512 11.446 20.884 1.00 18.70 97 PHE A CA 1
ATOM 742 C C . PHE A 1 97 ? 15.732 11.476 19.991 1.00 17.17 97 PHE A C 1
ATOM 743 O O . PHE A 1 97 ? 16.820 11.073 20.392 1.00 18.19 97 PHE A O 1
ATOM 751 N N . ASN A 1 98 ? 15.553 11.975 18.781 1.00 20.80 98 ASN A N 1
ATOM 752 C CA . ASN A 1 98 ? 16.695 12.085 17.888 1.00 20.43 98 ASN A CA 1
ATOM 753 C C . ASN A 1 98 ? 16.714 13.479 17.318 1.00 20.14 98 ASN A C 1
ATOM 754 O O . ASN A 1 98 ? 15.850 13.827 16.515 1.00 19.89 98 ASN A O 1
ATOM 759 N N . THR A 1 99 ? 17.679 14.292 17.752 1.00 20.96 99 THR A N 1
ATOM 760 C CA . THR A 1 99 ? 17.763 15.636 17.212 1.00 19.23 99 THR A CA 1
ATOM 761 C C . THR A 1 99 ? 18.782 15.737 16.076 1.00 20.67 99 THR A C 1
ATOM 762 O O . THR A 1 99 ? 18.923 16.796 15.493 1.00 21.32 99 THR A O 1
ATOM 766 N N . ASP A 1 100 ? 19.473 14.638 15.758 1.00 22.24 100 ASP A N 1
ATOM 767 C CA . ASP A 1 100 ? 20.436 14.652 14.644 1.00 22.88 100 ASP A CA 1
ATOM 768 C C . ASP A 1 100 ? 19.693 14.887 13.339 1.00 21.66 100 ASP A C 1
ATOM 769 O O . ASP A 1 100 ? 20.154 15.644 12.480 1.00 23.34 100 ASP A O 1
ATOM 774 N N . ALA A 1 101 ? 18.536 14.244 13.172 1.00 20.87 101 ALA A N 1
ATOM 775 C CA . ALA A 1 101 ? 17.775 14.411 11.929 1.00 19.56 101 ALA A CA 1
ATOM 776 C C . ALA A 1 101 ? 17.279 15.846 11.693 1.00 20.02 101 ALA A C 1
ATOM 777 O O . ALA A 1 101 ? 17.604 16.456 10.679 1.00 21.52 101 ALA A O 1
ATOM 779 N N . PRO A 1 102 ? 16.480 16.407 12.619 1.00 21.83 102 PRO A N 1
ATOM 780 C CA . PRO A 1 102 ? 16.010 17.778 12.395 1.00 20.85 102 PRO A CA 1
ATOM 781 C C . PRO A 1 102 ? 17.165 18.788 12.395 1.00 20.09 102 PRO A C 1
ATOM 782 O O . PRO A 1 102 ? 17.122 19.789 11.681 1.00 23.44 102 PRO A O 1
ATOM 786 N N . GLY A 1 103 ? 18.193 18.503 13.184 1.00 21.77 103 GLY A N 1
ATOM 787 C CA . GLY A 1 103 ? 19.347 19.390 13.251 1.00 23.92 103 GLY A CA 1
ATOM 788 C C . GLY A 1 103 ? 20.039 19.471 11.903 1.00 27.83 103 GLY A C 1
ATOM 789 O O . GLY A 1 103 ? 20.492 20.533 11.466 1.00 25.56 103 GLY A O 1
ATOM 790 N N . PHE A 1 104 ? 20.118 18.335 11.221 1.00 24.63 104 PHE A N 1
ATOM 791 C CA . PHE A 1 104 ? 20.760 18.302 9.910 1.00 25.36 104 PHE A CA 1
ATOM 792 C C . PHE A 1 104 ? 20.047 19.224 8.899 1.00 23.45 104 PHE A C 1
ATOM 793 O O . PHE A 1 104 ? 20.685 20.002 8.193 1.00 22.59 104 PHE A O 1
ATOM 801 N N . LEU A 1 105 ? 18.720 19.146 8.830 1.00 22.26 105 LEU A N 1
ATOM 802 C CA . LEU A 1 105 ? 17.968 19.988 7.910 1.00 23.64 105 LEU A CA 1
ATOM 803 C C . LEU A 1 105 ? 18.127 21.476 8.258 1.00 19.23 105 LEU A C 1
ATOM 804 O O . LEU A 1 105 ? 18.252 22.310 7.363 1.00 24.31 105 LEU A O 1
ATOM 809 N N . GLU A 1 106 ? 18.143 21.799 9.549 1.00 22.57 106 GLU A N 1
ATOM 810 C CA . GLU A 1 106 ? 18.300 23.195 9.967 1.00 25.68 106 GLU A CA 1
ATOM 811 C C . GLU A 1 106 ? 19.687 23.688 9.556 1.00 23.49 106 GLU A C 1
ATOM 812 O O . GLU A 1 106 ? 19.834 24.814 9.069 1.00 26.25 106 GLU A O 1
ATOM 818 N N . ALA A 1 107 ? 20.696 22.840 9.748 1.00 25.47 107 ALA A N 1
ATOM 819 C CA . ALA A 1 107 ? 22.075 23.189 9.385 1.00 24.52 107 ALA A CA 1
ATOM 820 C C . ALA A 1 107 ? 22.198 23.417 7.880 1.00 25.16 107 ALA A C 1
ATOM 821 O O . ALA A 1 107 ? 22.875 24.353 7.439 1.00 29.19 107 ALA A O 1
ATOM 823 N N . LEU A 1 108 ? 21.542 22.577 7.080 1.00 25.41 108 LEU A N 1
ATOM 824 C CA . LEU A 1 108 ? 21.588 22.739 5.628 1.00 23.58 108 LEU A CA 1
ATOM 825 C C . LEU A 1 108 ? 21.069 24.113 5.227 1.00 30.38 108 LEU A C 1
ATOM 826 O O . LEU A 1 108 ? 21.682 24.798 4.415 1.00 28.29 108 LEU A O 1
ATOM 831 N N . LYS A 1 109 ? 19.930 24.516 5.785 1.00 29.97 109 LYS A N 1
ATOM 832 C CA . LYS A 1 109 ? 19.376 25.828 5.451 1.00 31.56 109 LYS A CA 1
ATOM 833 C C . LYS A 1 109 ? 20.331 26.939 5.880 1.00 32.23 109 LYS A C 1
ATOM 834 O O . LYS A 1 109 ? 20.527 27.913 5.153 1.00 33.90 109 LYS A O 1
ATOM 840 N N . ALA A 1 110 ? 20.931 26.783 7.055 1.00 34.67 110 ALA A N 1
ATOM 841 C CA . ALA A 1 110 ? 21.867 27.770 7.578 1.00 35.10 110 ALA A CA 1
ATOM 842 C C . ALA A 1 110 ? 23.109 27.889 6.697 1.00 39.06 110 ALA A C 1
ATOM 843 O O . ALA A 1 110 ? 23.798 28.910 6.723 1.00 42.76 110 ALA A O 1
ATOM 845 N N . GLY A 1 111 ? 23.385 26.854 5.908 1.00 38.33 111 GLY A N 1
ATOM 846 C CA . GLY A 1 111 ? 24.560 26.880 5.052 1.00 37.36 111 GLY A CA 1
ATOM 847 C C . GLY A 1 111 ? 24.288 27.184 3.594 1.00 37.07 111 GLY A C 1
ATOM 848 O O . GLY A 1 111 ? 25.205 27.155 2.773 1.00 37.03 111 GLY A O 1
ATOM 849 N N . GLY A 1 112 ? 23.034 27.478 3.266 1.00 36.67 112 GLY A N 1
ATOM 850 C CA . GLY A 1 112 ? 22.683 27.770 1.890 1.00 36.37 112 GLY A CA 1
ATOM 851 C C . GLY A 1 112 ? 22.829 26.561 0.992 1.00 36.20 112 GLY A C 1
ATOM 852 O O . GLY A 1 112 ? 23.000 26.691 -0.221 1.00 33.52 112 GLY A O 1
ATOM 853 N N . ILE A 1 113 ? 22.772 25.373 1.582 1.00 33.42 113 ILE A N 1
ATOM 854 C CA . ILE A 1 113 ? 22.886 24.151 0.801 1.00 33.16 113 ILE A CA 1
ATOM 855 C C . ILE A 1 113 ? 21.502 23.871 0.232 1.00 36.19 113 ILE A C 1
ATOM 856 O O . ILE A 1 113 ? 20.558 23.626 0.978 1.00 36.04 113 ILE A O 1
ATOM 861 N N . PRO A 1 114 ? 21.361 23.906 -1.099 1.00 41.24 114 PRO A N 1
ATOM 862 C CA . PRO A 1 114 ? 20.065 23.655 -1.731 1.00 43.05 114 PRO A CA 1
ATOM 863 C C . PRO A 1 114 ? 19.534 22.243 -1.506 1.00 43.21 114 PRO A C 1
ATOM 864 O O . PRO A 1 114 ? 20.280 21.267 -1.580 1.00 39.72 114 PRO A O 1
ATOM 868 N N . LEU A 1 115 ? 18.240 22.141 -1.224 1.00 38.67 115 LEU A N 1
ATOM 869 C CA . LEU A 1 115 ? 17.635 20.840 -1.006 1.00 41.92 115 LEU A CA 1
ATOM 870 C C . LEU A 1 115 ? 17.366 20.201 -2.352 1.00 43.23 115 LEU A C 1
ATOM 871 O O . LEU A 1 115 ? 16.222 20.087 -2.786 1.00 50.38 115 LEU A O 1
ATOM 876 N N . LYS A 1 116 ? 18.442 19.793 -3.014 1.00 43.56 116 LYS A N 1
ATOM 877 C CA . LYS A 1 116 ? 18.345 19.165 -4.317 1.00 43.24 116 LYS A CA 1
ATOM 878 C C . LYS A 1 116 ? 19.040 17.815 -4.314 1.00 39.10 116 LYS A C 1
ATOM 879 O O . LYS A 1 116 ? 20.168 17.684 -3.837 1.00 39.63 116 LYS A O 1
ATOM 885 N N . GLY A 1 117 ? 18.351 16.811 -4.842 1.00 38.76 117 GLY A N 1
ATOM 886 C CA . GLY A 1 117 ? 18.917 15.479 -4.910 1.00 33.59 117 GLY A CA 1
ATOM 887 C C . GLY A 1 117 ? 19.363 15.172 -6.322 1.00 28.99 117 GLY A C 1
ATOM 888 O O . GLY A 1 117 ? 19.346 16.056 -7.185 1.00 34.35 117 GLY A O 1
ATOM 889 N N . PRO A 1 118 ? 19.780 13.931 -6.600 1.00 28.05 118 PRO A N 1
ATOM 890 C CA . PRO A 1 118 ? 19.849 12.820 -5.644 1.00 24.09 118 PRO A CA 1
ATOM 891 C C . PRO A 1 118 ? 20.851 13.138 -4.543 1.00 24.70 118 PRO A C 1
ATOM 892 O O . PRO A 1 118 ? 21.910 13.706 -4.808 1.00 24.31 118 PRO A O 1
ATOM 896 N N . ALA A 1 119 ? 20.508 12.770 -3.314 1.00 20.99 119 ALA A N 1
ATOM 897 C CA . ALA A 1 119 ? 21.378 12.996 -2.164 1.00 19.58 119 ALA A CA 1
ATOM 898 C C . ALA A 1 119 ? 21.924 11.633 -1.755 1.00 21.74 119 ALA A C 1
ATOM 899 O O . ALA A 1 119 ? 21.154 10.724 -1.459 1.00 26.12 119 ALA A O 1
ATOM 901 N N . LEU A 1 120 ? 23.250 11.487 -1.745 1.00 19.64 120 LEU A N 1
ATOM 902 C CA . LEU A 1 120 ? 23.870 10.214 -1.362 1.00 21.22 120 LEU A CA 1
ATOM 903 C C . LEU A 1 120 ? 24.466 10.301 0.036 1.00 18.63 120 LEU A C 1
ATOM 904 O O . LEU A 1 120 ? 25.314 11.147 0.317 1.00 21.42 120 LEU A O 1
ATOM 909 N N . VAL A 1 121 ? 24.006 9.421 0.913 1.00 18.31 121 VAL A N 1
ATOM 910 C CA . VAL A 1 121 ? 24.489 9.368 2.281 1.00 19.70 121 VAL A CA 1
ATOM 911 C C . VAL A 1 121 ? 25.477 8.201 2.370 1.00 18.28 121 VAL A C 1
ATOM 912 O O . VAL A 1 121 ? 25.133 7.063 2.051 1.00 18.41 121 VAL A O 1
ATOM 916 N N . LEU A 1 122 ? 26.715 8.506 2.735 1.00 18.83 122 LEU A N 1
ATOM 917 C CA . LEU A 1 122 ? 27.722 7.471 2.879 1.00 20.06 122 LEU A CA 1
ATOM 918 C C . LEU A 1 122 ? 27.718 7.048 4.340 1.00 16.02 122 LEU A C 1
ATOM 919 O O . LEU A 1 122 ? 27.950 7.872 5.224 1.00 21.94 122 LEU A O 1
ATOM 924 N N . GLY A 1 123 ? 27.446 5.767 4.586 1.00 17.96 123 GLY A N 1
ATOM 925 C CA . GLY A 1 123 ? 27.414 5.272 5.948 1.00 20.89 123 GLY A CA 1
ATOM 926 C C . GLY A 1 123 ? 25.977 5.049 6.369 1.00 25.86 123 GLY A C 1
ATOM 927 O O . GLY A 1 123 ? 25.170 5.973 6.303 1.00 23.92 123 GLY A O 1
ATOM 928 N N . ALA A 1 124 ? 25.645 3.827 6.777 1.00 25.30 124 ALA A N 1
ATOM 929 C CA . ALA A 1 124 ? 24.275 3.544 7.188 1.00 26.05 124 ALA A CA 1
ATOM 930 C C . ALA A 1 124 ? 24.152 3.179 8.664 1.00 30.07 124 ALA A C 1
ATOM 931 O O . ALA A 1 124 ? 23.318 2.351 9.042 1.00 27.77 124 ALA A O 1
ATOM 933 N N . GLY A 1 125 ? 24.994 3.800 9.485 1.00 28.36 125 GLY A N 1
ATOM 934 C CA . GLY A 1 125 ? 24.945 3.584 10.921 1.00 32.10 125 GLY A CA 1
ATOM 935 C C . GLY A 1 125 ? 23.926 4.556 11.495 1.00 28.35 125 GLY A C 1
ATOM 936 O O . GLY A 1 125 ? 23.100 5.075 10.749 1.00 27.40 125 GLY A O 1
ATOM 937 N N . GLY A 1 126 ? 23.993 4.832 12.799 1.00 28.24 126 GLY A N 1
ATOM 938 C CA . GLY A 1 126 ? 23.041 5.745 13.419 1.00 27.07 126 GLY A CA 1
ATOM 939 C C . GLY A 1 126 ? 22.979 7.149 12.828 1.00 28.83 126 GLY A C 1
ATOM 940 O O . GLY A 1 126 ? 21.898 7.689 12.616 1.00 22.78 126 GLY A O 1
ATOM 941 N N . ALA A 1 127 ? 24.141 7.745 12.567 1.00 26.06 127 ALA A N 1
ATOM 942 C CA . ALA A 1 127 ? 24.205 9.084 12.003 1.00 23.70 127 ALA A CA 1
ATOM 943 C C . ALA A 1 127 ? 23.676 9.066 10.574 1.00 19.29 127 ALA A C 1
ATOM 944 O O . ALA A 1 127 ? 22.902 9.941 10.177 1.00 22.25 127 ALA A O 1
ATOM 946 N N . GLY A 1 128 ? 24.110 8.067 9.809 1.00 20.32 128 GLY A N 1
ATOM 947 C CA . GLY A 1 128 ? 23.684 7.945 8.431 1.00 21.02 128 GLY A CA 1
ATOM 948 C C . GLY A 1 128 ? 22.192 7.717 8.344 1.00 20.80 128 GLY A C 1
ATOM 949 O O . GLY A 1 128 ? 21.533 8.252 7.458 1.00 18.76 128 GLY A O 1
ATOM 950 N N . ARG A 1 129 ? 21.650 6.909 9.254 1.00 18.95 129 ARG A N 1
ATOM 951 C CA . ARG A 1 129 ? 20.210 6.667 9.223 1.00 18.31 129 ARG A CA 1
ATOM 952 C C . ARG A 1 129 ? 19.430 7.934 9.569 1.00 17.05 129 ARG A C 1
ATOM 953 O O . ARG A 1 129 ? 18.334 8.169 9.042 1.00 16.55 129 ARG A O 1
ATOM 961 N N . ALA A 1 130 ? 19.996 8.764 10.440 1.00 18.77 130 ALA A N 1
ATOM 962 C CA . ALA A 1 130 ? 19.322 9.993 10.834 1.00 19.21 130 ALA A CA 1
ATOM 963 C C . ALA A 1 130 ? 19.319 10.970 9.657 1.00 19.11 130 ALA A C 1
ATOM 964 O O . ALA A 1 130 ? 18.310 11.618 9.374 1.00 20.30 130 ALA A O 1
ATOM 966 N N . VAL A 1 131 ? 20.448 11.073 8.967 1.00 18.16 131 VAL A N 1
ATOM 967 C CA . VAL A 1 131 ? 20.548 11.968 7.813 1.00 18.05 131 VAL A CA 1
ATOM 968 C C . VAL A 1 131 ? 19.613 11.507 6.692 1.00 17.28 131 VAL A C 1
ATOM 969 O O . VAL A 1 131 ? 18.904 12.319 6.088 1.00 20.97 131 VAL A O 1
A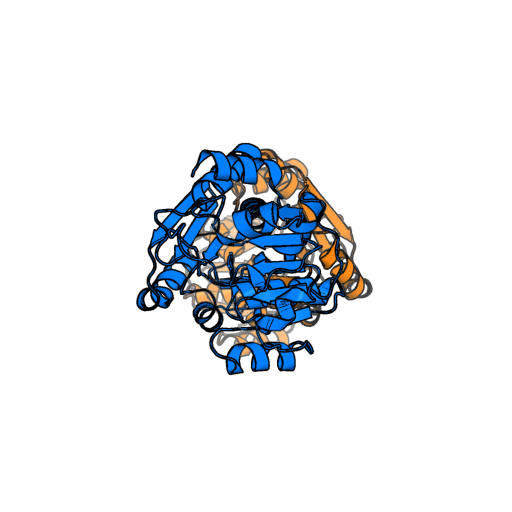TOM 973 N N . ALA A 1 132 ? 19.610 10.207 6.410 1.00 19.49 132 ALA A N 1
ATOM 974 C CA . ALA A 1 132 ? 18.737 9.668 5.378 1.00 20.65 132 ALA A CA 1
ATOM 975 C C . ALA A 1 132 ? 17.273 9.947 5.738 1.00 17.86 132 ALA A C 1
ATOM 976 O O . ALA A 1 132 ? 16.469 10.310 4.876 1.00 22.61 132 ALA A O 1
ATOM 978 N N . PHE A 1 133 ? 16.927 9.774 7.013 1.00 18.09 133 PHE A N 1
ATOM 979 C CA . PHE A 1 133 ? 15.566 10.026 7.480 1.00 17.77 133 PHE A CA 1
ATOM 980 C C . PHE A 1 133 ? 15.178 11.489 7.270 1.00 21.10 133 PHE A C 1
ATOM 981 O O . PHE A 1 133 ? 14.082 11.799 6.795 1.00 23.53 133 PHE A O 1
ATOM 989 N N . ALA A 1 134 ? 16.088 12.389 7.613 1.00 18.97 134 ALA A N 1
ATOM 990 C CA . ALA A 1 134 ? 15.840 13.812 7.457 1.00 21.34 134 ALA A CA 1
ATOM 991 C C . ALA A 1 134 ? 15.683 14.210 5.991 1.00 20.00 134 ALA A C 1
ATOM 992 O O . ALA A 1 134 ? 14.767 14.971 5.642 1.00 22.20 134 ALA A O 1
ATOM 994 N N . LEU A 1 135 ? 16.566 13.711 5.123 1.00 16.41 135 LEU A N 1
ATOM 995 C CA . LEU A 1 135 ? 16.483 14.054 3.707 1.00 20.06 135 LEU A CA 1
ATOM 996 C C . LEU A 1 135 ? 15.220 13.476 3.092 1.00 19.62 135 LEU A C 1
ATOM 997 O O . LEU A 1 135 ? 14.660 14.056 2.165 1.00 22.26 135 LEU A O 1
ATOM 1002 N N . ARG A 1 136 ? 14.770 12.333 3.611 1.00 19.39 136 ARG A N 1
ATOM 1003 C CA . ARG A 1 136 ? 13.545 11.711 3.093 1.00 19.74 136 ARG A CA 1
ATOM 1004 C C . ARG A 1 136 ? 12.359 12.587 3.498 1.00 18.04 136 ARG A C 1
ATOM 1005 O O . ARG A 1 136 ? 11.434 12.833 2.706 1.00 22.95 136 ARG A O 1
ATOM 1013 N N . GLU A 1 137 ? 12.394 13.061 4.736 1.00 17.69 137 GLU A N 1
ATOM 1014 C CA . GLU A 1 137 ? 11.325 13.894 5.271 1.00 19.68 137 GLU A CA 1
ATOM 1015 C C . GLU A 1 137 ? 11.231 15.195 4.488 1.00 23.72 137 GLU A C 1
ATOM 1016 O O . GLU A 1 137 ? 10.134 15.743 4.294 1.00 22.82 137 GLU A O 1
ATOM 1022 N N . ALA A 1 138 ? 12.386 15.684 4.041 1.00 18.50 138 ALA A N 1
ATOM 1023 C CA . ALA A 1 138 ? 12.448 16.923 3.265 1.00 23.51 138 ALA A CA 1
ATOM 1024 C C . ALA A 1 138 ? 11.975 16.723 1.828 1.00 22.51 138 ALA A C 1
ATOM 1025 O O . ALA A 1 138 ? 11.924 17.672 1.038 1.00 21.71 138 ALA A O 1
ATOM 1027 N N . GLY A 1 139 ? 11.646 15.485 1.474 1.00 20.55 139 GLY A N 1
ATOM 1028 C CA . GLY A 1 139 ? 11.153 15.199 0.143 1.00 20.58 139 GLY A CA 1
ATOM 1029 C C . GLY A 1 139 ? 12.162 15.004 -0.971 1.00 21.02 139 GLY A C 1
ATOM 1030 O O . GLY A 1 139 ? 11.805 15.128 -2.141 1.00 21.28 139 GLY A O 1
ATOM 1031 N N . LEU A 1 140 ? 13.415 14.697 -0.643 1.00 20.71 140 LEU A N 1
ATOM 1032 C CA . LEU A 1 140 ? 14.406 14.495 -1.696 1.00 21.70 140 LEU A CA 1
ATOM 1033 C C . LEU A 1 140 ? 14.561 13.036 -2.052 1.00 22.71 140 LEU A C 1
ATOM 1034 O O . LEU A 1 140 ? 14.145 12.155 -1.296 1.00 23.69 140 LEU A O 1
ATOM 1039 N N . GLU A 1 141 ? 15.138 12.804 -3.226 1.00 21.86 141 GLU A N 1
ATOM 1040 C CA . GLU A 1 141 ? 15.452 11.465 -3.695 1.00 21.49 141 GLU A CA 1
ATOM 1041 C C . GLU A 1 141 ? 16.747 11.128 -2.948 1.00 20.04 141 GLU A C 1
ATOM 1042 O O . GLU A 1 141 ? 17.739 11.831 -3.102 1.00 21.19 141 GLU A O 1
ATOM 1048 N N . VAL A 1 142 ? 16.735 10.060 -2.158 1.00 20.04 142 VAL A N 1
ATOM 1049 C CA . VAL A 1 142 ? 17.909 9.690 -1.369 1.00 19.86 142 VAL A CA 1
ATOM 1050 C C . VAL A 1 142 ? 18.521 8.349 -1.780 1.00 22.04 142 VAL A C 1
ATOM 1051 O O . VAL A 1 142 ? 17.799 7.378 -2.028 1.00 21.61 142 VAL A O 1
ATOM 1055 N N . TRP A 1 143 ? 19.851 8.320 -1.864 1.00 19.92 143 TRP A N 1
ATOM 1056 C CA . TRP A 1 143 ? 20.587 7.100 -2.180 1.00 20.81 143 TRP A CA 1
ATOM 1057 C C . TRP A 1 143 ? 21.444 6.834 -0.953 1.00 19.81 143 TRP A C 1
ATOM 1058 O O . TRP A 1 143 ? 21.836 7.772 -0.249 1.00 17.49 143 TRP A O 1
ATOM 1069 N N . VAL A 1 144 ? 21.735 5.561 -0.689 1.00 18.79 144 VAL A N 1
ATOM 1070 C CA . VAL A 1 144 ? 22.555 5.211 0.460 1.00 19.24 144 VAL A CA 1
ATOM 1071 C C . VAL A 1 144 ? 23.595 4.149 0.101 1.00 18.08 144 VAL A C 1
ATOM 1072 O O . VAL A 1 144 ? 23.371 3.294 -0.750 1.00 20.01 144 VAL A O 1
ATOM 1076 N N . TRP A 1 145 ? 24.734 4.228 0.761 1.00 20.10 145 TRP A N 1
ATOM 1077 C CA . TRP A 1 145 ? 25.813 3.268 0.552 1.00 20.56 145 TRP A CA 1
ATOM 1078 C C . TRP A 1 145 ? 26.436 2.999 1.916 1.00 21.50 145 TRP A C 1
ATOM 1079 O O . TRP A 1 145 ? 26.401 3.853 2.804 1.00 22.03 145 TRP A O 1
ATOM 1090 N N . ASN A 1 146 ? 27.000 1.807 2.076 1.00 23.79 146 ASN A N 1
ATOM 1091 C CA . ASN A 1 146 ? 27.659 1.422 3.318 1.00 24.14 146 ASN A CA 1
ATOM 1092 C C . ASN A 1 146 ? 28.739 0.403 2.959 1.00 21.62 146 ASN A C 1
ATOM 1093 O O . ASN A 1 146 ? 28.557 -0.371 2.022 1.00 25.02 146 ASN A O 1
ATOM 1098 N N . ARG A 1 147 ? 29.853 0.388 3.692 1.00 26.95 147 ARG A N 1
ATOM 1099 C CA . ARG A 1 147 ? 30.918 -0.569 3.376 1.00 29.83 147 ARG A CA 1
ATOM 1100 C C . ARG A 1 147 ? 30.370 -1.993 3.341 1.00 29.63 147 ARG A C 1
ATOM 1101 O O . ARG A 1 147 ? 30.840 -2.832 2.564 1.00 27.55 147 ARG A O 1
ATOM 1109 N N . THR A 1 148 ? 29.376 -2.261 4.184 1.00 30.54 148 THR A N 1
ATOM 1110 C CA . THR A 1 148 ? 28.709 -3.563 4.205 1.00 30.69 148 THR A CA 1
ATOM 1111 C C . THR A 1 148 ? 27.328 -3.288 3.607 1.00 29.46 148 THR A C 1
ATOM 1112 O O . THR A 1 148 ? 26.459 -2.695 4.252 1.00 31.12 148 THR A O 1
ATOM 1116 N N . PRO A 1 149 ? 27.114 -3.716 2.354 1.00 30.77 149 PRO A N 1
ATOM 1117 C CA . PRO A 1 149 ? 25.852 -3.511 1.638 1.00 29.16 149 PRO A CA 1
ATOM 1118 C C . PRO A 1 149 ? 24.532 -3.816 2.341 1.00 30.28 149 PRO A C 1
ATOM 1119 O O . PRO A 1 149 ? 23.584 -3.048 2.212 1.00 27.61 149 PRO A O 1
ATOM 1123 N N . GLN A 1 150 ? 24.455 -4.907 3.097 1.00 27.48 150 GLN A N 1
ATOM 1124 C CA . GLN A 1 150 ? 23.186 -5.240 3.750 1.00 32.69 150 GLN A CA 1
ATOM 1125 C C . GLN A 1 150 ? 22.636 -4.121 4.644 1.00 28.11 150 GLN A C 1
ATOM 1126 O O . GLN A 1 150 ? 21.420 -3.949 4.747 1.00 26.91 150 GLN A O 1
ATOM 1132 N N . ARG A 1 151 ? 23.527 -3.360 5.272 1.00 27.30 151 ARG A N 1
ATOM 1133 C CA . ARG A 1 151 ? 23.117 -2.273 6.151 1.00 31.41 151 ARG A CA 1
ATOM 1134 C C . ARG A 1 151 ? 22.463 -1.145 5.344 1.00 29.13 151 ARG A C 1
ATOM 1135 O O . ARG A 1 151 ? 21.480 -0.532 5.777 1.00 26.89 151 ARG A O 1
ATOM 1143 N N . ALA A 1 152 ? 23.016 -0.879 4.166 1.00 28.33 152 ALA A N 1
ATOM 1144 C CA . ALA A 1 152 ? 22.473 0.147 3.286 1.00 24.44 152 ALA A CA 1
ATOM 1145 C C . ALA A 1 152 ? 21.180 -0.370 2.668 1.00 28.00 152 ALA A C 1
ATOM 1146 O O . ALA A 1 152 ? 20.226 0.380 2.472 1.00 27.10 152 ALA A O 1
ATOM 1148 N N . LEU A 1 153 ? 21.143 -1.661 2.349 1.00 29.21 153 LEU A N 1
ATOM 1149 C CA . LEU A 1 153 ? 19.936 -2.237 1.762 1.00 25.06 153 LEU A CA 1
ATOM 1150 C C . LEU A 1 153 ? 18.786 -2.184 2.754 1.00 23.85 153 LEU A C 1
ATOM 1151 O O . LEU A 1 153 ? 17.673 -1.785 2.408 1.00 26.82 153 LEU A O 1
ATOM 1156 N N . ALA A 1 154 ? 19.061 -2.593 3.986 1.00 25.10 154 ALA A N 1
ATOM 1157 C CA . ALA A 1 154 ? 18.042 -2.582 5.027 1.00 27.92 154 ALA A CA 1
ATOM 1158 C C . ALA A 1 154 ? 17.454 -1.177 5.150 1.00 25.33 154 ALA A C 1
ATOM 1159 O O . ALA A 1 154 ? 16.239 -1.005 5.223 1.00 26.91 154 ALA A O 1
ATOM 1161 N N . LEU A 1 155 ? 18.328 -0.179 5.163 1.00 26.33 155 LEU A N 1
ATOM 1162 C CA . LEU A 1 155 ? 17.896 1.212 5.281 1.00 25.37 155 LEU A CA 1
ATOM 1163 C C . LEU A 1 155 ? 17.043 1.623 4.085 1.00 26.46 155 LEU A C 1
ATOM 1164 O O . LEU A 1 155 ? 15.943 2.156 4.248 1.00 23.83 155 LEU A O 1
ATOM 1169 N N . ALA A 1 156 ? 17.537 1.361 2.877 1.00 22.69 156 ALA A N 1
ATOM 1170 C CA . ALA A 1 156 ? 16.787 1.724 1.684 1.00 25.11 156 ALA A CA 1
ATOM 1171 C C . ALA A 1 156 ? 15.421 1.032 1.652 1.00 24.05 156 ALA A C 1
ATOM 1172 O O . ALA A 1 156 ? 14.413 1.646 1.299 1.00 26.44 156 ALA A O 1
ATOM 1174 N N . GLU A 1 157 ? 15.383 -0.241 2.036 1.00 25.23 157 GLU A N 1
ATOM 1175 C CA . GLU A 1 157 ? 14.127 -0.982 2.015 1.00 22.27 157 GLU A CA 1
ATOM 1176 C C . GLU A 1 157 ? 13.167 -0.485 3.090 1.00 25.38 157 GLU A C 1
ATOM 1177 O O . GLU A 1 157 ? 11.964 -0.381 2.847 1.00 28.55 157 GLU A O 1
ATOM 1183 N N . GLU A 1 158 ? 13.694 -0.176 4.273 1.00 22.42 158 GLU A N 1
ATOM 1184 C CA . GLU A 1 158 ? 12.840 0.300 5.370 1.00 23.88 158 GLU A CA 1
ATOM 1185 C C . GLU A 1 158 ? 12.269 1.686 5.119 1.00 25.17 158 GLU A C 1
ATOM 1186 O O . GLU A 1 158 ? 11.091 1.941 5.401 1.00 28.16 158 GLU A O 1
ATOM 1192 N N . PHE A 1 159 ? 13.095 2.581 4.577 1.00 24.71 159 PHE A N 1
ATOM 1193 C CA . PHE A 1 159 ? 12.668 3.959 4.323 1.00 27.81 159 PHE A CA 1
ATOM 1194 C C . PHE A 1 159 ? 12.157 4.188 2.908 1.00 29.84 159 PHE A C 1
ATOM 1195 O O . PHE A 1 159 ? 11.648 5.270 2.601 1.00 30.15 159 PHE A O 1
ATOM 1203 N N . GLY A 1 160 ? 12.313 3.186 2.045 1.00 26.82 160 GLY A N 1
ATOM 1204 C CA . GLY A 1 160 ? 11.870 3.333 0.671 1.00 26.72 160 GLY A CA 1
ATOM 1205 C C . GLY A 1 160 ? 12.815 4.192 -0.152 1.00 27.45 160 GLY A C 1
ATOM 1206 O O . GLY A 1 160 ? 12.375 5.037 -0.929 1.00 27.36 160 GLY A O 1
ATOM 1207 N N . LEU A 1 161 ? 14.116 3.977 0.022 1.00 24.90 161 LEU A N 1
ATOM 1208 C CA . LEU A 1 161 ? 15.136 4.730 -0.707 1.00 21.37 161 LEU A CA 1
ATOM 1209 C C . LEU A 1 161 ? 15.828 3.810 -1.718 1.00 27.22 161 LEU A C 1
ATOM 1210 O O . LEU A 1 161 ? 15.278 2.779 -2.099 1.00 29.67 161 LEU A O 1
ATOM 1215 N N . ARG A 1 162 ? 17.038 4.178 -2.141 1.00 26.08 162 ARG A N 1
ATOM 1216 C CA . ARG A 1 162 ? 17.784 3.371 -3.106 1.00 22.90 162 ARG A CA 1
ATOM 1217 C C . ARG A 1 162 ? 19.209 3.094 -2.626 1.00 26.64 162 ARG A C 1
ATOM 1218 O O . ARG A 1 162 ? 19.955 4.022 -2.309 1.00 25.21 162 ARG A O 1
ATOM 1226 N N . ALA A 1 163 ? 19.581 1.818 -2.550 1.00 23.75 163 ALA A N 1
ATOM 1227 C CA . ALA A 1 163 ? 20.928 1.458 -2.144 1.00 20.11 163 ALA A CA 1
ATOM 1228 C C . ALA A 1 163 ? 21.750 1.434 -3.426 1.00 25.71 163 ALA A C 1
ATOM 1229 O O . ALA A 1 163 ? 21.336 0.830 -4.415 1.00 29.29 163 ALA A O 1
ATOM 1231 N N . VAL A 1 164 ? 22.906 2.086 -3.417 1.00 24.43 164 VAL A N 1
ATOM 1232 C CA . VAL A 1 164 ? 23.723 2.141 -4.626 1.00 23.37 164 VAL A CA 1
ATOM 1233 C C . VAL A 1 164 ? 25.178 1.782 -4.409 1.00 23.24 164 VAL A C 1
ATOM 1234 O O . VAL A 1 164 ? 25.673 1.788 -3.279 1.00 25.63 164 VAL A O 1
ATOM 1238 N N . PRO A 1 165 ? 25.869 1.393 -5.495 1.00 24.29 165 PRO A N 1
ATOM 1239 C CA . PRO A 1 165 ? 27.283 1.055 -5.374 1.00 25.35 165 PRO A CA 1
ATOM 1240 C C . PRO A 1 165 ? 27.951 2.421 -5.265 1.00 27.00 165 PRO A C 1
ATOM 1241 O O . PRO A 1 165 ? 27.389 3.419 -5.727 1.00 26.02 165 PRO A O 1
ATOM 1245 N N . LEU A 1 166 ? 29.137 2.472 -4.672 1.00 26.96 166 LEU A N 1
ATOM 1246 C CA . LEU A 1 166 ? 29.834 3.731 -4.448 1.00 23.59 166 LEU A CA 1
ATOM 1247 C C . LEU A 1 166 ? 30.086 4.655 -5.643 1.00 26.28 166 LEU A C 1
ATOM 1248 O O . LEU A 1 166 ? 30.101 5.879 -5.478 1.00 29.46 166 LEU A O 1
ATOM 1253 N N . GLU A 1 167 ? 30.267 4.094 -6.836 1.00 25.98 167 GLU A N 1
ATOM 1254 C CA . GLU A 1 167 ? 30.550 4.935 -8.006 1.00 25.82 167 GLU A CA 1
ATOM 1255 C C . GLU A 1 167 ? 29.394 5.838 -8.424 1.00 27.14 167 GLU A C 1
ATOM 1256 O O . GLU A 1 167 ? 29.579 6.771 -9.204 1.00 28.27 167 GLU A O 1
ATOM 1262 N N . LYS A 1 168 ? 28.207 5.581 -7.889 1.00 29.30 168 LYS A N 1
ATOM 1263 C CA . LYS A 1 168 ? 27.055 6.414 -8.207 1.00 25.82 168 LYS A CA 1
ATOM 1264 C C . LYS A 1 168 ? 27.229 7.789 -7.573 1.00 24.92 168 LYS A C 1
ATOM 1265 O O . LYS A 1 168 ? 26.443 8.701 -7.838 1.00 26.22 168 LYS A O 1
ATOM 1271 N N . ALA A 1 169 ? 28.254 7.942 -6.735 1.00 21.20 169 ALA A N 1
ATOM 1272 C CA . ALA A 1 169 ? 28.499 9.230 -6.088 1.00 21.45 169 ALA A CA 1
ATOM 1273 C C . ALA A 1 169 ? 28.746 10.310 -7.151 1.00 25.49 169 ALA A C 1
ATOM 1274 O O . ALA A 1 169 ? 28.515 11.491 -6.911 1.00 23.97 169 ALA A O 1
ATOM 1276 N N . ARG A 1 170 ? 29.216 9.897 -8.323 1.00 24.24 170 ARG A N 1
ATOM 1277 C CA . ARG A 1 170 ? 29.491 10.852 -9.402 1.00 26.61 170 ARG A CA 1
ATOM 1278 C C . ARG A 1 170 ? 28.215 11.478 -9.937 1.00 30.26 170 ARG A C 1
ATOM 1279 O O . ARG A 1 170 ? 28.259 12.535 -10.575 1.00 30.38 170 ARG A O 1
ATOM 1287 N N . GLU A 1 171 ? 27.081 10.834 -9.671 1.00 28.01 171 GLU A N 1
ATOM 1288 C CA . GLU A 1 171 ? 25.791 11.333 -10.139 1.00 30.05 171 GLU A CA 1
ATOM 1289 C C . GLU A 1 171 ? 24.952 12.003 -9.054 1.00 30.92 171 GLU A C 1
ATOM 1290 O O . GLU A 1 171 ? 23.843 12.466 -9.318 1.00 29.37 171 GLU A O 1
ATOM 1296 N N . ALA A 1 172 ? 25.469 12.055 -7.834 1.00 22.85 172 ALA A N 1
ATOM 1297 C CA . ALA A 1 172 ? 24.733 12.686 -6.744 1.00 24.60 172 ALA A CA 1
ATOM 1298 C C . ALA A 1 172 ? 24.934 14.194 -6.807 1.00 27.29 172 ALA A C 1
ATOM 1299 O O . ALA A 1 172 ? 25.943 14.662 -7.338 1.00 27.93 172 ALA A O 1
ATOM 1301 N N . ARG A 1 173 ? 23.972 14.943 -6.273 1.00 24.59 173 ARG A N 1
ATOM 1302 C CA . ARG A 1 173 ? 24.059 16.403 -6.235 1.00 23.52 173 ARG A CA 1
ATOM 1303 C C . ARG A 1 173 ? 24.383 16.868 -4.827 1.00 22.72 173 ARG A C 1
ATOM 1304 O O . ARG A 1 173 ? 24.858 17.988 -4.619 1.00 32.33 173 ARG A O 1
ATOM 1312 N N . LEU A 1 174 ? 24.107 16.007 -3.851 1.00 24.01 174 LEU A N 1
ATOM 1313 C CA . LEU A 1 174 ? 24.402 16.301 -2.459 1.00 22.04 174 LEU A CA 1
ATOM 1314 C C . LEU A 1 174 ? 25.059 15.039 -1.915 1.00 25.47 174 LEU A C 1
ATOM 1315 O O . LEU A 1 174 ? 24.487 13.957 -1.992 1.00 21.30 174 LEU A O 1
ATOM 1320 N N . LEU A 1 175 ? 26.258 15.180 -1.375 1.00 24.57 175 LEU A N 1
ATOM 1321 C CA . LEU A 1 175 ? 26.978 14.036 -0.837 1.00 21.79 175 LEU A CA 1
ATOM 1322 C C . LEU A 1 175 ? 27.223 14.295 0.646 1.00 24.74 175 LEU A C 1
ATOM 1323 O O . LEU A 1 175 ? 27.751 15.342 1.015 1.00 24.55 175 LEU A O 1
ATOM 1328 N N . VAL A 1 176 ? 26.840 13.348 1.502 1.00 18.74 176 VAL A N 1
ATOM 1329 C CA . VAL A 1 176 ? 27.027 13.525 2.936 1.00 16.61 176 VAL A CA 1
ATOM 1330 C C . VAL A 1 176 ? 27.873 12.408 3.527 1.00 21.36 176 VAL A C 1
ATOM 1331 O O . VAL A 1 176 ? 27.554 11.231 3.357 1.00 20.18 176 VAL A O 1
ATOM 1335 N N . ASN A 1 177 ? 28.967 12.760 4.188 1.00 19.66 177 ASN A N 1
ATOM 1336 C CA . ASN A 1 177 ? 29.759 11.706 4.811 1.00 20.38 177 ASN A CA 1
ATOM 1337 C C . ASN A 1 177 ? 29.243 11.447 6.212 1.00 25.28 177 ASN A C 1
ATOM 1338 O O . ASN A 1 177 ? 29.372 12.299 7.089 1.00 21.27 177 ASN A O 1
ATOM 1343 N N . ALA A 1 178 ? 28.650 10.268 6.400 1.00 18.74 178 ALA A N 1
ATOM 1344 C CA . ALA A 1 178 ? 28.126 9.855 7.694 1.00 24.54 178 ALA A CA 1
ATOM 1345 C C . ALA A 1 178 ? 28.897 8.620 8.160 1.00 29.58 178 ALA A C 1
ATOM 1346 O O . ALA A 1 178 ? 28.401 7.826 8.963 1.00 28.19 178 ALA A O 1
ATOM 1348 N N . THR A 1 179 ? 30.111 8.447 7.639 1.00 27.29 179 THR A N 1
ATOM 1349 C CA . THR A 1 179 ? 30.947 7.326 8.059 1.00 29.75 179 THR A CA 1
ATOM 1350 C C . THR A 1 179 ? 31.947 7.952 9.022 1.00 30.52 179 THR A C 1
ATOM 1351 O O . THR A 1 179 ? 31.995 9.173 9.166 1.00 29.39 179 THR A O 1
ATOM 1355 N N . ARG A 1 180 ? 32.746 7.135 9.691 1.00 27.60 180 ARG A N 1
ATOM 1356 C CA . ARG A 1 180 ? 33.746 7.723 10.570 1.00 30.74 180 ARG A CA 1
ATOM 1357 C C . ARG A 1 180 ? 35.099 7.802 9.857 1.00 28.74 180 ARG A C 1
ATOM 1358 O O . ARG A 1 180 ? 36.119 8.107 10.480 1.00 28.75 180 ARG A O 1
ATOM 1366 N N . VAL A 1 181 ? 35.110 7.525 8.551 1.00 27.61 181 VAL A N 1
ATOM 1367 C CA . VAL A 1 181 ? 36.350 7.603 7.784 1.00 25.93 181 VAL A CA 1
ATOM 1368 C C . VAL A 1 181 ? 36.755 9.069 7.762 1.00 28.08 181 VAL A C 1
ATOM 1369 O O . VAL A 1 181 ? 35.959 9.946 7.421 1.00 26.84 181 VAL A O 1
ATOM 1373 N N . GLY A 1 182 ? 37.993 9.339 8.152 1.00 26.33 182 GLY A N 1
ATOM 1374 C CA . GLY A 1 182 ? 38.453 10.711 8.168 1.00 23.88 182 GLY A CA 1
ATOM 1375 C C . GLY A 1 182 ? 38.602 11.251 9.572 1.00 27.37 182 GLY A C 1
ATOM 1376 O O . GLY A 1 182 ? 39.285 12.255 9.789 1.00 28.80 182 GLY A O 1
ATOM 1377 N N . LEU A 1 183 ? 37.958 10.600 10.537 1.00 29.06 183 LEU A N 1
ATOM 1378 C CA . LEU A 1 183 ? 38.043 11.041 11.925 1.00 26.44 183 LEU A CA 1
ATOM 1379 C C . LEU A 1 183 ? 39.499 10.968 12.398 1.00 30.83 183 LEU A C 1
ATOM 1380 O O . LEU A 1 183 ? 40.121 9.906 12.372 1.00 29.55 183 LEU A O 1
ATOM 1385 N N . GLU A 1 184 ? 40.028 12.113 12.811 1.00 28.34 184 GLU A N 1
ATOM 1386 C CA . GLU A 1 184 ? 41.411 12.233 13.277 1.00 36.30 184 GLU A CA 1
ATOM 1387 C C . GLU A 1 184 ? 42.416 11.577 12.318 1.00 35.43 184 GLU A C 1
ATOM 1388 O O . GLU A 1 184 ? 43.418 11.004 12.750 1.00 35.37 184 GLU A O 1
ATOM 1394 N N . ASP A 1 185 ? 42.150 11.651 11.019 1.00 27.60 185 ASP A N 1
ATOM 1395 C CA . ASP A 1 185 ? 43.052 11.073 10.029 1.00 29.25 185 ASP A CA 1
ATOM 1396 C C . ASP A 1 185 ? 42.967 11.870 8.718 1.00 30.32 185 ASP A C 1
ATOM 1397 O O . ASP A 1 185 ? 42.183 11.541 7.823 1.00 31.86 185 ASP A O 1
ATOM 1402 N N . PRO A 1 186 ? 43.778 12.936 8.595 1.00 33.55 186 PRO A N 1
ATOM 1403 C CA . PRO A 1 186 ? 43.791 13.781 7.393 1.00 26.56 186 PRO A CA 1
ATOM 1404 C C . PRO A 1 186 ? 44.132 13.047 6.101 1.00 28.08 186 PRO A C 1
ATOM 1405 O O . PRO A 1 186 ? 43.928 13.581 5.005 1.00 26.14 186 PRO A O 1
ATOM 1409 N N . SER A 1 187 ? 44.640 11.824 6.214 1.00 22.84 187 SER A N 1
ATOM 1410 C CA . SER A 1 187 ? 45.012 11.056 5.031 1.00 25.00 187 SER A CA 1
ATOM 1411 C C . SER A 1 187 ? 43.893 10.174 4.496 1.00 22.02 187 SER A C 1
ATOM 1412 O O . SER A 1 187 ? 44.015 9.593 3.419 1.00 25.25 187 SER A O 1
ATOM 1415 N N . ALA A 1 188 ? 42.799 10.085 5.240 1.00 25.04 188 ALA A N 1
ATOM 1416 C CA . ALA A 1 188 ? 41.717 9.209 4.847 1.00 24.68 188 ALA A CA 1
ATOM 1417 C C . ALA A 1 188 ? 40.42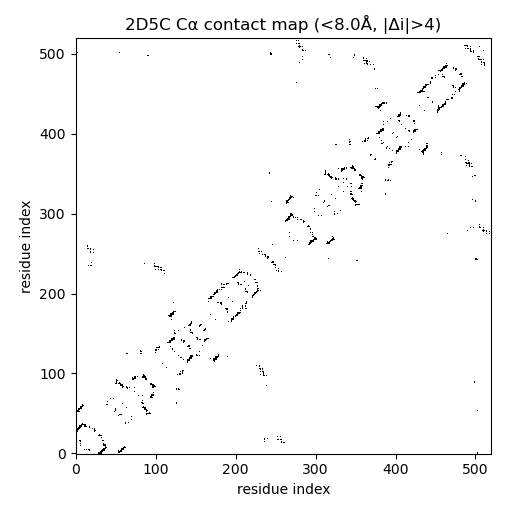1 9.893 4.456 1.00 22.35 188 ALA A C 1
ATOM 1418 O O . ALA A 1 188 ? 39.999 10.871 5.068 1.00 21.13 188 ALA A O 1
ATOM 1420 N N . SER A 1 189 ? 39.804 9.336 3.427 1.00 23.30 189 SER A N 1
ATOM 1421 C CA . SER A 1 189 ? 38.529 9.828 2.922 1.00 22.71 189 SER A CA 1
ATOM 1422 C C . SER A 1 189 ? 37.709 8.614 2.502 1.00 22.86 189 SER A C 1
ATOM 1423 O O . SER A 1 189 ? 38.243 7.650 1.942 1.00 22.18 189 SER A O 1
ATOM 1426 N N . PRO A 1 190 ? 36.390 8.651 2.751 1.00 20.80 190 PRO A N 1
ATOM 1427 C CA . PRO A 1 190 ? 35.507 7.536 2.397 1.00 23.76 190 PRO A CA 1
ATOM 1428 C C . PRO A 1 190 ? 35.284 7.366 0.905 1.00 29.25 190 PRO A C 1
ATOM 1429 O O . PRO A 1 190 ? 34.806 6.317 0.451 1.00 28.25 190 PRO A O 1
ATOM 1433 N N . LEU A 1 191 ? 35.677 8.379 0.137 1.00 26.88 191 LEU A N 1
ATOM 1434 C CA . LEU A 1 191 ? 35.457 8.354 -1.298 1.00 29.24 191 LEU A CA 1
ATOM 1435 C C . LEU A 1 191 ? 36.695 8.712 -2.127 1.00 22.87 191 LEU A C 1
ATOM 1436 O O . LEU A 1 191 ? 37.319 9.734 -1.884 1.00 27.36 191 LEU A O 1
ATOM 1441 N N . PRO A 1 192 ? 37.070 7.862 -3.100 1.00 29.16 192 PRO A N 1
ATOM 1442 C CA . PRO A 1 192 ? 38.234 8.155 -3.950 1.00 21.87 192 PRO A CA 1
ATOM 1443 C C . PRO A 1 192 ? 37.911 9.473 -4.662 1.00 23.80 192 PRO A C 1
ATOM 1444 O O . PRO A 1 192 ? 36.771 9.676 -5.065 1.00 23.03 192 PRO A O 1
ATOM 1448 N N . ALA A 1 193 ? 38.900 10.354 -4.817 1.00 29.29 193 ALA A N 1
ATOM 1449 C CA . ALA A 1 193 ? 38.702 11.655 -5.468 1.00 29.02 193 ALA A CA 1
ATOM 1450 C C . ALA A 1 193 ? 37.958 11.606 -6.808 1.00 29.90 193 ALA A C 1
ATOM 1451 O O . ALA A 1 193 ? 37.119 12.474 -7.094 1.00 28.90 193 ALA A O 1
ATOM 1453 N N . GLU A 1 194 ? 38.258 10.601 -7.626 1.00 28.52 194 GLU A N 1
ATOM 1454 C CA . GLU A 1 194 ? 37.617 10.460 -8.933 1.00 32.99 194 GLU A CA 1
ATOM 1455 C C . GLU A 1 194 ? 36.136 10.075 -8.890 1.00 31.81 194 GLU A C 1
ATOM 1456 O O . GLU A 1 194 ? 35.481 10.041 -9.938 1.00 30.99 194 GLU A O 1
ATOM 1462 N N . LEU A 1 195 ? 35.603 9.775 -7.702 1.00 27.86 195 LEU A N 1
ATOM 1463 C CA . LEU A 1 195 ? 34.188 9.407 -7.602 1.00 26.85 195 LEU A CA 1
ATOM 1464 C C . LEU A 1 195 ? 33.307 10.581 -7.173 1.00 26.38 195 LEU A C 1
ATOM 1465 O O . LEU A 1 195 ? 32.079 10.457 -7.090 1.00 26.92 195 LEU A O 1
ATOM 1470 N N . PHE A 1 196 ? 33.929 11.723 -6.904 1.00 25.07 196 PHE A N 1
ATOM 1471 C CA . PHE A 1 196 ? 33.157 12.909 -6.529 1.00 27.87 196 PHE A CA 1
ATOM 1472 C C . PHE A 1 196 ? 32.428 13.464 -7.754 1.00 31.69 196 PHE A C 1
ATOM 1473 O O . PHE A 1 196 ? 32.914 13.331 -8.883 1.00 34.52 196 PHE A O 1
ATOM 1481 N N . PRO A 1 197 ? 31.249 14.082 -7.554 1.00 34.83 197 PRO A N 1
ATOM 1482 C CA . PRO A 1 197 ? 30.510 14.655 -8.685 1.00 32.20 197 PRO A CA 1
ATOM 1483 C C . PRO A 1 197 ? 31.223 15.966 -9.067 1.00 35.99 197 PRO A C 1
ATOM 1484 O O . PRO A 1 197 ? 31.907 16.547 -8.226 1.00 37.45 197 PRO A O 1
ATOM 1488 N N . GLU A 1 198 ? 31.099 16.414 -10.322 1.00 41.88 198 GLU A N 1
ATOM 1489 C CA . GLU A 1 198 ? 31.769 17.656 -10.750 1.00 45.27 198 GLU A CA 1
ATOM 1490 C C . GLU A 1 198 ? 30.948 18.898 -10.359 1.00 43.97 198 GLU A C 1
ATOM 1491 O O . GLU A 1 198 ? 31.386 20.036 -10.551 1.00 43.50 198 GLU A O 1
ATOM 1497 N N . GLU A 1 199 ? 29.752 18.674 -9.815 1.00 39.79 199 GLU A N 1
ATOM 1498 C CA . GLU A 1 199 ? 28.899 19.777 -9.371 1.00 38.72 199 GLU A CA 1
ATOM 1499 C C . GLU A 1 199 ? 27.946 19.351 -8.257 1.00 33.52 199 GLU A C 1
ATOM 1500 O O . GLU A 1 199 ? 27.521 18.199 -8.193 1.00 38.17 199 GLU A O 1
ATOM 1506 N N . GLY A 1 200 ? 27.614 20.292 -7.382 1.00 28.69 200 GLY A N 1
ATOM 1507 C CA . GLY A 1 200 ? 26.719 20.001 -6.281 1.00 24.59 200 GLY A CA 1
ATOM 1508 C C . GLY A 1 200 ? 27.255 20.473 -4.941 1.00 26.99 200 GLY A C 1
ATOM 1509 O O . GLY A 1 200 ? 27.967 21.477 -4.872 1.00 28.38 200 GLY A O 1
ATOM 1510 N N . ALA A 1 201 ? 26.912 19.749 -3.872 1.00 22.38 201 ALA A N 1
ATOM 1511 C CA . ALA A 1 201 ? 27.346 20.104 -2.526 1.00 18.58 201 ALA A CA 1
ATOM 1512 C C . ALA A 1 201 ? 27.774 18.872 -1.707 1.00 24.59 201 ALA A C 1
ATOM 1513 O O . ALA A 1 201 ? 27.394 17.736 -2.019 1.00 23.35 201 ALA A O 1
ATOM 1515 N N . ALA A 1 202 ? 28.575 19.108 -0.672 1.00 23.34 202 ALA A N 1
ATOM 1516 C CA . ALA A 1 202 ? 29.048 18.034 0.200 1.00 26.22 202 ALA A CA 1
ATOM 1517 C C . ALA A 1 202 ? 29.031 18.490 1.652 1.00 23.80 202 ALA A C 1
ATOM 1518 O O . ALA A 1 202 ? 29.337 19.645 1.963 1.00 20.65 202 ALA A O 1
ATOM 1520 N N . VAL A 1 203 ? 28.651 17.578 2.541 1.00 20.71 203 VAL A N 1
ATOM 1521 C CA . VAL A 1 203 ? 28.593 17.868 3.968 1.00 19.44 203 VAL A CA 1
ATOM 1522 C C . VAL A 1 203 ? 29.285 16.736 4.706 1.00 16.89 203 VAL A C 1
ATOM 1523 O O . VAL A 1 203 ? 29.105 15.570 4.350 1.00 20.43 203 VAL A O 1
ATOM 1527 N N . ASP A 1 204 ? 30.107 17.076 5.696 1.00 20.02 204 ASP A N 1
ATOM 1528 C CA . ASP A 1 204 ? 30.815 16.047 6.464 1.00 20.52 204 ASP A CA 1
ATOM 1529 C C . ASP A 1 204 ? 30.404 16.163 7.929 1.00 24.85 204 ASP A C 1
ATOM 1530 O O . ASP A 1 204 ? 30.453 17.248 8.503 1.00 24.78 204 ASP A O 1
ATOM 1535 N N . LEU A 1 205 ? 29.971 15.051 8.524 1.00 22.86 205 LEU A N 1
ATOM 1536 C CA . LEU A 1 205 ? 29.580 15.044 9.926 1.00 25.39 205 LEU A CA 1
ATOM 1537 C C . LEU A 1 205 ? 30.825 14.997 10.818 1.00 24.65 205 LEU A C 1
ATOM 1538 O O . LEU A 1 205 ? 30.765 15.386 11.984 1.00 27.10 205 LEU A O 1
ATOM 1543 N N . VAL A 1 206 ? 31.934 14.499 10.270 1.00 22.40 206 VAL A N 1
ATOM 1544 C CA . VAL A 1 206 ? 33.196 14.438 11.008 1.00 22.04 206 VAL A CA 1
ATOM 1545 C C . VAL A 1 206 ? 33.713 15.869 11.090 1.00 26.39 206 VAL A C 1
ATOM 1546 O O . VAL A 1 206 ? 33.794 16.564 10.063 1.00 24.78 206 VAL A O 1
ATOM 1550 N N . TYR A 1 207 ? 34.043 16.318 12.300 1.00 26.29 207 TYR A N 1
ATOM 1551 C CA . TYR A 1 207 ? 34.565 17.671 12.482 1.00 27.70 207 TYR A CA 1
ATOM 1552 C C . TYR A 1 207 ? 35.919 17.693 13.206 1.00 28.19 207 TYR A C 1
ATOM 1553 O O . TYR A 1 207 ? 36.348 18.728 13.710 1.00 31.54 207 TYR A O 1
ATOM 1562 N N . ARG A 1 208 ? 36.578 16.538 13.246 1.00 31.02 208 ARG A N 1
ATOM 1563 C CA . ARG A 1 208 ? 37.917 16.402 13.827 1.00 28.44 208 ARG A CA 1
ATOM 1564 C C . ARG A 1 208 ? 38.748 15.561 12.872 1.00 30.88 208 ARG A C 1
ATOM 1565 O O . ARG A 1 208 ? 38.643 14.333 12.860 1.00 29.70 208 ARG A O 1
ATOM 1573 N N . PRO A 1 209 ? 39.586 16.204 12.043 1.00 24.41 209 PRO A N 1
ATOM 1574 C CA . PRO A 1 209 ? 39.835 17.642 11.901 1.00 28.72 209 PRO A CA 1
ATOM 1575 C C . PRO A 1 209 ? 38.618 18.372 11.324 1.00 32.66 209 PRO A C 1
ATOM 1576 O O . PRO A 1 209 ? 37.739 17.736 10.741 1.00 30.86 209 PRO A O 1
ATOM 1580 N N . LEU A 1 210 ? 38.566 19.695 11.475 1.00 25.70 210 LEU A N 1
ATOM 1581 C CA . LEU A 1 210 ? 37.435 20.461 10.943 1.00 26.91 210 LEU A CA 1
ATOM 1582 C C . LEU A 1 210 ? 37.383 20.335 9.420 1.00 25.26 210 LEU A C 1
ATOM 1583 O O . LEU A 1 210 ? 36.341 20.008 8.845 1.00 24.93 210 LEU A O 1
ATOM 1588 N N . TRP A 1 211 ? 38.506 20.612 8.764 1.00 26.03 211 TRP A N 1
ATOM 1589 C CA . TRP A 1 211 ? 38.575 20.493 7.317 1.00 22.63 211 TRP A CA 1
ATOM 1590 C C . TRP A 1 211 ? 39.205 19.167 6.954 1.00 28.20 211 TRP A C 1
ATOM 1591 O O . TRP A 1 211 ? 40.411 19.057 6.760 1.00 25.18 211 TRP A O 1
ATOM 1602 N N . THR A 1 212 ? 38.350 18.155 6.909 1.00 22.70 212 THR A N 1
ATOM 1603 C CA . THR A 1 212 ? 38.716 16.786 6.602 1.00 25.18 212 THR A CA 1
ATOM 1604 C C . THR A 1 212 ? 39.204 16.635 5.174 1.00 25.07 212 THR A C 1
ATOM 1605 O O . THR A 1 212 ? 39.018 17.527 4.346 1.00 24.81 212 THR A O 1
ATOM 1609 N N . ARG A 1 213 ? 39.827 15.500 4.883 1.00 22.43 213 ARG A N 1
ATOM 1610 C CA . ARG A 1 213 ? 40.296 15.249 3.536 1.00 22.45 213 ARG A CA 1
ATOM 1611 C C . ARG A 1 213 ? 39.086 15.284 2.592 1.00 22.71 213 ARG A C 1
ATOM 1612 O O . ARG A 1 213 ? 39.133 15.917 1.546 1.00 21.15 213 ARG A O 1
ATOM 1620 N N . PHE A 1 214 ? 37.999 14.614 2.984 1.00 19.76 214 PHE A N 1
ATOM 1621 C CA . PHE A 1 214 ? 36.756 14.580 2.196 1.00 20.49 214 PHE A CA 1
ATOM 1622 C C . PHE A 1 214 ? 36.273 15.996 1.817 1.00 20.64 214 PHE A C 1
ATOM 1623 O O . PHE A 1 214 ? 35.931 16.268 0.658 1.00 19.44 214 PHE A O 1
ATOM 1631 N N . LEU A 1 215 ? 36.224 16.892 2.793 1.00 18.89 215 LEU A N 1
ATOM 1632 C CA . LEU A 1 215 ? 35.750 18.246 2.517 1.00 20.97 215 LEU A CA 1
ATOM 1633 C C . LEU A 1 215 ? 36.718 19.026 1.644 1.00 20.77 215 LEU A C 1
ATOM 1634 O O . LEU A 1 215 ? 36.297 19.795 0.787 1.00 22.29 215 LEU A O 1
ATOM 1639 N N . ARG A 1 216 ? 38.012 18.840 1.874 1.00 21.95 216 ARG A N 1
ATOM 1640 C CA . ARG A 1 216 ? 39.005 19.533 1.064 1.00 23.63 216 ARG A CA 1
ATOM 1641 C C . ARG A 1 216 ? 38.918 19.034 -0.374 1.00 20.67 216 ARG A C 1
ATOM 1642 O O . ARG A 1 216 ? 39.067 19.805 -1.315 1.00 19.10 216 ARG A O 1
ATOM 1650 N N . GLU A 1 217 ? 38.665 17.741 -0.552 1.00 18.05 217 GLU A N 1
ATOM 1651 C CA . GLU A 1 217 ? 38.537 17.188 -1.895 1.00 20.41 217 GLU A CA 1
ATOM 1652 C C . GLU A 1 217 ? 37.294 17.759 -2.564 1.00 20.98 217 GLU A C 1
ATOM 1653 O O . GLU A 1 217 ? 37.317 18.130 -3.741 1.00 20.69 217 GLU A O 1
ATOM 1659 N N . ALA A 1 218 ? 36.203 17.809 -1.808 1.00 21.02 218 ALA A N 1
ATOM 1660 C CA . ALA A 1 218 ? 34.945 18.317 -2.343 1.00 20.40 218 ALA A CA 1
ATOM 1661 C C . ALA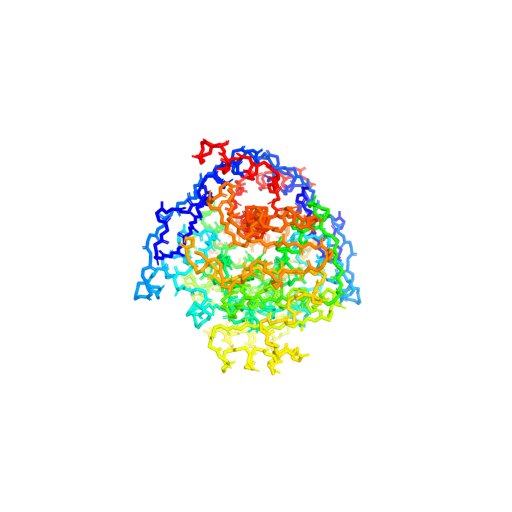 A 1 218 ? 35.079 19.788 -2.739 1.00 19.79 218 ALA A C 1
ATOM 1662 O O . ALA A 1 218 ? 34.628 20.194 -3.814 1.00 23.07 218 ALA A O 1
ATOM 1664 N N . LYS A 1 219 ? 35.695 20.588 -1.877 1.00 18.94 219 LYS A N 1
ATOM 1665 C CA . LYS A 1 219 ? 35.842 22.000 -2.198 1.00 24.36 219 LYS A CA 1
ATOM 1666 C C . LYS A 1 219 ? 36.711 22.180 -3.451 1.00 27.39 219 LYS A C 1
ATOM 1667 O O . LYS A 1 219 ? 36.359 22.939 -4.355 1.00 26.05 219 LYS A O 1
ATOM 1673 N N . ALA A 1 220 ? 37.827 21.459 -3.523 1.00 22.33 220 ALA A N 1
ATOM 1674 C CA . ALA A 1 220 ? 38.714 21.556 -4.688 1.00 23.81 220 ALA A CA 1
ATOM 1675 C C . ALA A 1 220 ? 38.074 21.057 -5.985 1.00 28.13 220 ALA A C 1
ATOM 1676 O O . ALA A 1 220 ? 38.488 21.451 -7.095 1.00 28.61 220 ALA A O 1
ATOM 1678 N N . LYS A 1 221 ? 37.067 20.196 -5.842 1.00 27.42 221 LYS A N 1
ATOM 1679 C CA . LYS A 1 221 ? 36.353 19.602 -6.969 1.00 31.08 221 LYS A CA 1
ATOM 1680 C C . LYS A 1 221 ? 35.304 20.537 -7.558 1.00 33.14 221 LYS A C 1
ATOM 1681 O O . LYS A 1 221 ? 34.749 20.269 -8.621 1.00 40.62 221 LYS A O 1
ATOM 1687 N N . GLY A 1 222 ? 35.021 21.626 -6.859 1.00 26.52 222 GLY A N 1
ATOM 1688 C CA . GLY A 1 222 ? 34.025 22.556 -7.346 1.00 28.66 222 GLY A CA 1
ATOM 1689 C C . GLY A 1 222 ? 32.657 22.305 -6.748 1.00 27.09 222 GLY A C 1
ATOM 1690 O O . GLY A 1 222 ? 31.643 22.546 -7.407 1.00 27.85 222 GLY A O 1
ATOM 1691 N N . LEU A 1 223 ? 32.621 21.802 -5.512 1.00 23.31 223 LEU A N 1
ATOM 1692 C CA . LEU A 1 223 ? 31.362 21.549 -4.822 1.00 22.72 223 LEU A CA 1
ATOM 1693 C C . LEU A 1 223 ? 31.210 22.536 -3.677 1.00 23.44 223 LEU A C 1
ATOM 1694 O O . LEU A 1 223 ? 32.199 22.976 -3.086 1.00 25.26 223 LEU A O 1
ATOM 1699 N N . LYS A 1 224 ? 29.968 22.886 -3.357 1.00 21.07 224 LYS A N 1
ATOM 1700 C CA . LYS A 1 224 ? 29.701 23.785 -2.243 1.00 19.07 224 LYS A CA 1
ATOM 1701 C C . LYS A 1 224 ? 29.849 22.884 -1.010 1.00 25.36 224 LYS A C 1
ATOM 1702 O O . LYS A 1 224 ? 29.419 21.733 -1.046 1.00 27.33 224 LYS A O 1
ATOM 1708 N N . VAL A 1 225 ? 30.445 23.382 0.068 1.00 20.42 225 VAL A N 1
ATOM 1709 C CA . VAL A 1 225 ? 30.641 22.524 1.238 1.00 23.04 225 VAL A CA 1
ATOM 1710 C C . VAL A 1 225 ? 30.207 23.093 2.577 1.00 26.05 225 VAL A C 1
ATOM 1711 O O . VAL A 1 225 ? 30.078 24.303 2.750 1.00 25.95 225 VAL A O 1
ATOM 1715 N N . GLN A 1 226 ? 29.980 22.192 3.529 1.00 23.96 226 GLN A N 1
ATOM 1716 C CA . GLN A 1 226 ? 29.618 22.578 4.885 1.00 21.95 226 GLN A CA 1
ATOM 1717 C C . GLN A 1 226 ? 30.294 21.620 5.854 1.00 21.44 226 GLN A C 1
ATOM 1718 O O . GLN A 1 226 ? 30.276 20.410 5.648 1.00 22.79 226 GLN A O 1
ATOM 1724 N N . THR A 1 227 ? 30.901 22.163 6.905 1.00 20.49 227 THR A N 1
ATOM 1725 C CA . THR A 1 227 ? 31.575 21.340 7.903 1.00 21.47 227 THR A CA 1
ATOM 1726 C C . THR A 1 227 ? 30.520 20.719 8.809 1.00 22.18 227 THR A C 1
ATOM 1727 O O . THR A 1 227 ? 29.329 20.962 8.633 1.00 25.46 227 THR A O 1
ATOM 1731 N N . GLY A 1 228 ? 30.969 19.927 9.775 1.00 23.36 228 GLY A N 1
ATOM 1732 C CA . GLY A 1 228 ? 30.044 19.269 10.680 1.00 26.63 228 GLY A CA 1
ATOM 1733 C C . GLY A 1 228 ? 29.617 20.123 11.856 1.00 24.87 228 GLY A C 1
ATOM 1734 O O . GLY A 1 228 ? 28.764 19.708 12.638 1.00 27.78 228 GLY A O 1
ATOM 1735 N N . LEU A 1 229 ? 30.179 21.322 11.990 1.00 23.56 229 LEU A N 1
ATOM 1736 C CA . LEU A 1 229 ? 29.816 22.168 13.121 1.00 25.25 229 LEU A CA 1
ATOM 1737 C C . LEU A 1 229 ? 28.373 22.682 13.112 1.00 26.17 229 LEU A C 1
ATOM 1738 O O . LEU A 1 229 ? 27.716 22.701 14.158 1.00 29.27 229 LEU A O 1
ATOM 1743 N N . PRO A 1 230 ? 27.862 23.125 11.947 1.00 24.34 230 PRO A N 1
ATOM 1744 C CA . PRO A 1 230 ? 26.481 23.608 11.956 1.00 25.19 230 PRO A CA 1
ATOM 1745 C C . PRO A 1 230 ? 25.496 22.540 12.446 1.00 24.67 230 PRO A C 1
ATOM 1746 O O . PRO A 1 230 ? 24.586 22.849 13.219 1.00 25.01 230 PRO A O 1
ATOM 1750 N N . MET A 1 231 ? 25.665 21.292 12.005 1.00 23.88 231 MET A N 1
ATOM 1751 C CA . MET A 1 231 ? 24.764 20.220 12.447 1.00 20.57 231 MET A CA 1
ATOM 1752 C C . MET A 1 231 ? 24.967 19.961 13.939 1.00 23.96 231 MET A C 1
ATOM 1753 O O . MET A 1 231 ? 24.007 19.732 14.677 1.00 23.59 231 MET A O 1
ATOM 1758 N N . LEU A 1 232 ? 26.219 19.994 14.387 1.00 23.39 232 LEU A N 1
ATOM 1759 C CA . LEU A 1 232 ? 26.507 19.753 15.796 1.00 26.44 232 LEU A CA 1
ATOM 1760 C C . LEU A 1 232 ? 25.771 20.779 16.660 1.00 26.63 232 LEU A C 1
ATOM 1761 O O . LEU A 1 232 ? 25.159 20.436 17.679 1.00 26.59 232 LEU A O 1
ATOM 1766 N N . ALA A 1 233 ? 25.824 22.035 16.234 1.00 23.05 233 ALA A N 1
ATOM 1767 C CA . ALA A 1 233 ? 25.182 23.134 16.960 1.00 26.56 233 ALA A CA 1
ATOM 1768 C C . ALA A 1 233 ? 23.662 23.049 16.961 1.00 27.37 233 ALA A C 1
ATOM 1769 O O . ALA A 1 233 ? 23.018 23.304 17.985 1.00 27.03 233 ALA A O 1
ATOM 1771 N N . TRP A 1 234 ? 23.081 22.708 15.816 1.00 24.49 234 TRP A N 1
ATOM 1772 C CA . TRP A 1 234 ? 21.633 22.604 15.737 1.00 24.79 234 TRP A CA 1
ATOM 1773 C C . TRP A 1 234 ? 21.073 21.399 16.488 1.00 26.32 234 TRP A C 1
ATOM 1774 O O . TRP A 1 234 ? 20.062 21.526 17.189 1.00 24.89 234 TRP A O 1
ATOM 1785 N N . GLN A 1 235 ? 21.702 20.233 16.358 1.00 23.46 235 GLN A N 1
ATOM 1786 C CA . GLN A 1 235 ? 21.174 19.090 17.091 1.00 22.83 235 GLN A CA 1
ATOM 1787 C C . GLN A 1 235 ? 21.261 19.381 18.588 1.00 27.04 235 GLN A C 1
ATOM 1788 O O . GLN A 1 235 ? 20.401 18.949 19.369 1.00 22.62 235 GLN A O 1
ATOM 1794 N N . GLY A 1 236 ? 22.287 20.147 18.981 1.00 21.31 236 GLY A N 1
ATOM 1795 C CA . GLY A 1 236 ? 22.455 20.501 20.380 1.00 22.07 236 GLY A CA 1
ATOM 1796 C C . GLY A 1 236 ? 21.404 21.500 20.846 1.00 20.78 236 GLY A C 1
ATOM 1797 O O . GLY A 1 236 ? 20.817 21.324 21.919 1.00 24.44 236 GLY A O 1
ATOM 1798 N N . ALA A 1 237 ? 21.162 22.551 20.068 1.00 21.63 237 ALA A N 1
ATOM 1799 C CA . ALA A 1 237 ? 20.161 23.553 20.440 1.00 18.81 237 ALA A CA 1
ATOM 1800 C C . ALA A 1 237 ? 18.790 22.900 20.549 1.00 23.66 237 ALA A C 1
ATOM 1801 O O . ALA A 1 237 ? 18.009 23.196 21.457 1.00 20.31 237 ALA A O 1
ATOM 1803 N N . LEU A 1 238 ? 18.502 22.005 19.611 1.00 20.79 238 LEU A N 1
ATOM 1804 C CA . LEU A 1 238 ? 17.217 21.313 19.630 1.00 21.27 238 LEU A CA 1
ATOM 1805 C C . LEU A 1 238 ? 17.088 20.420 20.850 1.00 19.23 238 LEU A C 1
ATOM 1806 O O . LEU A 1 238 ? 15.995 20.286 21.410 1.00 22.76 238 LEU A O 1
ATOM 1811 N N . ALA A 1 239 ? 18.184 19.804 21.270 1.00 19.31 239 ALA A N 1
ATOM 1812 C CA . ALA A 1 239 ? 18.129 18.935 22.446 1.00 17.81 239 ALA A CA 1
ATOM 1813 C C . ALA A 1 239 ? 17.882 19.789 23.686 1.00 20.50 239 ALA A C 1
ATOM 1814 O O . ALA A 1 239 ? 17.127 19.409 24.585 1.00 19.91 239 ALA A O 1
ATOM 1816 N N . PHE A 1 240 ? 18.531 20.949 23.737 1.00 20.49 240 PHE A N 1
ATOM 1817 C CA . PHE A 1 240 ? 18.356 21.848 24.874 1.00 22.26 240 PHE A CA 1
ATOM 1818 C C . PHE A 1 240 ? 16.895 22.292 24.995 1.00 25.14 240 PHE A C 1
ATOM 1819 O O . PHE A 1 240 ? 16.364 22.410 26.105 1.00 23.39 240 PHE A O 1
ATOM 1827 N N . ARG A 1 241 ? 16.246 22.548 23.861 1.00 21.71 241 ARG A N 1
ATOM 1828 C CA . ARG A 1 241 ? 14.854 22.951 23.892 1.00 19.97 241 ARG A CA 1
ATOM 1829 C C . ARG A 1 241 ? 14.012 21.773 24.363 1.00 22.32 241 ARG A C 1
ATOM 1830 O O . ARG A 1 241 ? 13.041 21.964 25.081 1.00 21.35 241 ARG A O 1
ATOM 1838 N N . LEU A 1 242 ? 14.364 20.551 23.958 1.00 20.83 242 LEU A N 1
ATOM 1839 C CA . LEU A 1 242 ? 13.596 19.395 24.431 1.00 23.69 242 LEU A CA 1
ATOM 1840 C C . LEU A 1 242 ? 13.677 19.323 25.951 1.00 21.74 242 LEU A C 1
ATOM 1841 O O . LEU A 1 242 ? 12.678 19.077 26.624 1.00 21.65 242 LEU A O 1
ATOM 1846 N N . TRP A 1 243 ? 14.873 19.540 26.494 1.00 21.16 243 TRP A N 1
ATOM 1847 C CA . TRP A 1 243 ? 15.064 19.471 27.937 1.00 20.79 243 TRP A CA 1
ATOM 1848 C C . TRP A 1 243 ? 14.425 20.595 28.749 1.00 23.14 243 TRP A C 1
ATOM 1849 O O . TRP A 1 243 ? 13.937 20.354 29.847 1.00 23.86 243 TRP A O 1
ATOM 1860 N N . THR A 1 244 ? 14.423 21.815 28.215 1.00 23.12 244 THR A N 1
ATOM 1861 C CA . THR A 1 244 ? 13.920 22.969 28.971 1.00 23.95 244 THR A CA 1
ATOM 1862 C C . THR A 1 244 ? 12.734 23.749 28.419 1.00 26.16 244 THR A C 1
ATOM 1863 O O . THR A 1 244 ? 12.097 24.500 29.160 1.00 23.89 244 THR A O 1
ATOM 1867 N N . GLY A 1 245 ? 12.468 23.605 27.123 1.00 21.73 245 GLY A N 1
ATOM 1868 C CA . GLY A 1 245 ? 11.400 24.355 26.499 1.00 24.37 245 GLY A CA 1
ATOM 1869 C C . GLY A 1 245 ? 11.967 25.656 25.940 1.00 22.85 245 GLY A C 1
ATOM 1870 O O . GLY A 1 245 ? 11.245 26.467 25.372 1.00 26.41 245 GLY A O 1
ATOM 1871 N N . LEU A 1 246 ? 13.274 25.850 26.097 1.00 23.36 246 LEU A N 1
ATOM 1872 C CA . LEU A 1 246 ? 13.937 27.064 25.610 1.00 25.02 246 LEU A CA 1
ATOM 1873 C C . LEU A 1 246 ? 14.931 26.740 24.501 1.00 23.50 246 LEU A C 1
ATOM 1874 O O . LEU A 1 246 ? 15.665 25.765 24.599 1.00 24.42 246 LEU A O 1
ATOM 1879 N N . LEU A 1 247 ? 14.959 27.565 23.455 1.00 23.27 247 LEU A N 1
ATOM 1880 C CA . LEU A 1 247 ? 15.894 27.345 22.353 1.00 25.50 247 LEU A CA 1
ATOM 1881 C C . LEU A 1 247 ? 17.096 28.298 22.411 1.00 25.72 247 LEU A C 1
ATOM 1882 O O . LEU A 1 247 ? 16.953 29.501 22.198 1.00 28.84 247 LEU A O 1
ATOM 1887 N N . PRO A 1 248 ? 18.289 27.777 22.729 1.00 27.03 248 PRO A N 1
ATOM 1888 C CA . PRO A 1 248 ? 19.466 28.650 22.781 1.00 25.96 248 PRO A CA 1
ATOM 1889 C C . PRO A 1 248 ? 19.831 29.004 21.332 1.00 29.93 248 PRO A C 1
ATOM 1890 O O . PRO A 1 248 ? 19.429 28.296 20.399 1.00 28.22 248 PRO A O 1
ATOM 1894 N N . ASP A 1 249 ? 20.582 30.085 21.131 1.00 29.02 249 ASP A N 1
ATOM 1895 C CA . ASP A 1 249 ? 20.954 30.496 19.773 1.00 29.68 249 ASP A CA 1
ATOM 1896 C C . ASP A 1 249 ? 21.911 29.498 19.133 1.00 25.02 249 ASP A C 1
ATOM 1897 O O . ASP A 1 249 ? 23.030 29.314 19.608 1.00 24.27 249 ASP A O 1
ATOM 1902 N N . PRO A 1 250 ? 21.481 28.836 18.038 1.00 23.36 250 PRO A N 1
ATOM 1903 C CA . PRO A 1 250 ? 22.311 27.846 17.343 1.00 28.70 250 PRO A CA 1
ATOM 1904 C C . PRO A 1 250 ? 23.649 28.386 16.842 1.00 25.16 250 PRO A C 1
ATOM 1905 O O . PRO A 1 250 ? 24.675 27.720 16.957 1.00 27.55 250 PRO A O 1
ATOM 1909 N N . SER A 1 251 ? 23.634 29.590 16.282 1.00 32.32 251 SER A N 1
ATOM 1910 C CA . SER A 1 251 ? 24.865 30.195 15.778 1.00 31.64 251 SER A CA 1
ATOM 1911 C C . SER A 1 251 ? 25.830 30.452 16.930 1.00 32.51 251 SER A C 1
ATOM 1912 O O . SER A 1 251 ? 27.047 30.334 16.776 1.00 32.56 251 SER A O 1
ATOM 1915 N N . GLY A 1 252 ? 25.283 30.809 18.087 1.00 34.73 252 GLY A N 1
ATOM 1916 C CA . GLY A 1 252 ? 26.118 31.051 19.247 1.00 32.30 252 GLY A CA 1
ATOM 1917 C C . GLY A 1 252 ? 26.766 29.758 19.700 1.00 34.76 252 GLY A C 1
ATOM 1918 O O . GLY A 1 252 ? 27.932 29.728 20.087 1.00 28.95 252 GLY A O 1
ATOM 1919 N N . MET A 1 253 ? 26.002 28.671 19.661 1.00 30.57 253 MET A N 1
ATOM 1920 C CA . MET A 1 253 ? 26.541 27.387 20.054 1.00 26.73 253 MET A CA 1
ATOM 1921 C C . MET A 1 253 ? 27.594 26.916 19.050 1.00 25.60 253 MET A C 1
ATOM 1922 O O . MET A 1 253 ? 28.566 26.264 19.425 1.00 31.64 253 MET A O 1
ATOM 1927 N N . GLU A 1 254 ? 27.406 27.250 17.780 1.00 28.44 254 GLU A N 1
ATOM 1928 C CA . GLU A 1 254 ? 28.361 26.834 16.757 1.00 27.12 254 GLU A CA 1
ATOM 1929 C C . GLU A 1 254 ? 29.684 27.535 17.030 1.00 33.67 254 GLU A C 1
ATOM 1930 O O . GLU A 1 254 ? 30.746 26.907 17.046 1.00 28.84 254 GLU A O 1
ATOM 1936 N N . GLU A 1 255 ? 29.598 28.840 17.264 1.00 32.12 255 GLU A N 1
ATOM 1937 C CA . GLU A 1 255 ? 30.773 29.654 17.550 1.00 37.35 255 GLU A CA 1
ATOM 1938 C C . GLU A 1 255 ? 31.526 29.125 18.764 1.00 39.90 255 GLU A C 1
ATOM 1939 O O . GLU A 1 255 ? 32.756 29.107 18.785 1.00 36.76 255 GLU A O 1
ATOM 1945 N N . ALA A 1 256 ? 30.780 28.675 19.769 1.00 39.21 256 ALA A N 1
ATOM 1946 C CA . ALA A 1 256 ? 31.369 28.142 20.989 1.00 36.63 256 ALA A CA 1
ATOM 1947 C C . ALA A 1 256 ? 32.127 26.838 20.741 1.00 39.63 256 ALA A C 1
ATOM 1948 O O . ALA A 1 256 ? 33.156 26.582 21.366 1.00 38.81 256 ALA A O 1
ATOM 1950 N N . ALA A 1 257 ? 31.614 26.006 19.840 1.00 34.58 257 ALA A N 1
ATOM 1951 C CA . ALA A 1 257 ? 32.270 24.735 19.544 1.00 33.11 257 ALA A CA 1
ATOM 1952 C C . ALA A 1 257 ? 33.529 24.989 18.732 1.00 38.63 257 ALA A C 1
ATOM 1953 O O . ALA A 1 257 ? 34.544 24.304 18.893 1.00 36.19 257 ALA A O 1
ATOM 1955 N N . ARG A 1 258 ? 33.446 25.985 17.859 1.00 35.62 258 ARG A N 1
ATOM 1956 C CA . ARG A 1 258 ? 34.555 26.349 16.996 1.00 42.69 258 ARG A CA 1
ATOM 1957 C C . ARG A 1 258 ? 35.742 26.763 17.865 1.00 44.78 258 ARG A C 1
ATOM 1958 O O . ARG A 1 258 ? 36.873 26.329 17.646 1.00 44.74 258 ARG A O 1
ATOM 1966 N N . ARG A 1 259 ? 35.472 27.586 18.870 1.00 45.96 259 ARG A N 1
ATOM 1967 C CA . ARG A 1 259 ? 36.522 28.056 19.760 1.00 48.16 259 ARG A CA 1
ATOM 1968 C C . ARG A 1 259 ? 37.034 26.957 20.681 1.00 46.86 259 ARG A C 1
ATOM 1969 O O . ARG A 1 259 ? 38.138 27.052 21.214 1.00 50.78 259 ARG A O 1
ATOM 1977 N N . ALA A 1 260 ? 36.241 25.906 20.851 1.00 49.55 260 ALA A N 1
ATOM 1978 C CA . ALA A 1 260 ? 36.617 24.801 21.725 1.00 52.26 260 ALA A CA 1
ATOM 1979 C C . ALA A 1 260 ? 37.523 23.741 21.094 1.00 55.46 260 ALA A C 1
ATOM 1980 O O . ALA A 1 260 ? 38.163 22.975 21.816 1.00 53.10 260 ALA A O 1
ATOM 1982 N N . LEU A 1 261 ? 37.579 23.671 19.767 1.00 62.03 261 LEU A N 1
ATOM 1983 C CA . LEU A 1 261 ? 38.444 22.677 19.140 1.00 67.78 261 LEU A CA 1
ATOM 1984 C C . LEU A 1 261 ? 39.856 23.222 18.934 1.00 71.01 261 LEU A C 1
ATOM 1985 O O . LEU A 1 261 ? 40.428 23.033 17.840 1.00 74.70 261 LEU A O 1
ATOM 1990 N N . MET B 1 1 ? 9.307 32.061 24.198 1.00 49.25 1 MET B N 1
ATOM 1991 C CA . MET B 1 1 ? 8.863 32.078 25.622 1.00 50.53 1 MET B CA 1
ATOM 1992 C C . MET B 1 1 ? 8.133 30.795 26.020 1.00 45.37 1 MET B C 1
ATOM 1993 O O . MET B 1 1 ? 7.758 29.989 25.171 1.00 41.96 1 MET B O 1
ATOM 1998 N N . LEU B 1 2 ? 7.939 30.620 27.323 1.00 40.95 2 LEU B N 1
ATOM 1999 C CA . LEU B 1 2 ? 7.265 29.447 27.859 1.00 32.26 2 LEU B CA 1
ATOM 2000 C C . LEU B 1 2 ? 5.766 29.686 27.975 1.00 31.37 2 LEU B C 1
ATOM 2001 O O . LEU B 1 2 ? 5.330 30.642 28.614 1.00 33.84 2 LEU B O 1
ATOM 2006 N N . ARG B 1 3 ? 4.981 28.811 27.360 1.00 29.89 3 ARG B N 1
ATOM 2007 C CA . ARG B 1 3 ? 3.527 28.930 27.404 1.00 32.88 3 ARG B CA 1
ATOM 2008 C C . ARG B 1 3 ? 2.896 27.753 28.143 1.00 30.90 3 ARG B C 1
ATOM 2009 O O . ARG B 1 3 ? 3.011 26.599 27.714 1.00 27.37 3 ARG B O 1
ATOM 2017 N N . PHE B 1 4 ? 2.232 28.064 29.251 1.00 27.48 4 PHE B N 1
ATOM 2018 C CA . PHE B 1 4 ? 1.559 27.065 30.074 1.00 26.57 4 PHE B CA 1
ATOM 2019 C C . PHE B 1 4 ? 0.107 27.477 30.306 1.00 31.29 4 PHE B C 1
ATOM 2020 O O . PHE B 1 4 ? -0.287 28.618 30.036 1.00 26.44 4 PHE B O 1
ATOM 2028 N N . ALA B 1 5 ? -0.686 26.547 30.820 1.00 24.20 5 ALA B N 1
ATOM 2029 C CA . ALA B 1 5 ? -2.086 26.836 31.116 1.00 23.99 5 ALA B CA 1
ATOM 2030 C C . ALA B 1 5 ? -2.693 25.765 31.996 1.00 25.30 5 ALA B C 1
ATOM 2031 O O . ALA B 1 5 ? -2.141 24.676 32.133 1.00 26.80 5 ALA B O 1
ATOM 2033 N N . VAL B 1 6 ? -3.811 26.098 32.635 1.00 23.36 6 VAL B N 1
ATOM 2034 C CA . VAL B 1 6 ? -4.551 25.121 33.420 1.00 25.24 6 VAL B CA 1
ATOM 2035 C C . VAL B 1 6 ? -5.855 24.997 32.648 1.00 29.55 6 VAL B C 1
ATOM 2036 O O . VAL B 1 6 ? -6.495 26.002 32.323 1.00 25.17 6 VAL B O 1
ATOM 2040 N N . LEU B 1 7 ? -6.211 23.765 32.314 1.00 27.50 7 LEU B N 1
ATOM 2041 C CA . LEU B 1 7 ? -7.421 23.492 31.557 1.00 26.18 7 LEU B CA 1
ATOM 2042 C C . LEU B 1 7 ? -8.456 22.834 32.451 1.00 28.86 7 LEU B C 1
ATOM 2043 O O . LEU B 1 7 ? -8.155 21.900 33.200 1.00 29.04 7 LEU B O 1
ATOM 2048 N N . GLY B 1 8 ? -9.687 23.317 32.367 1.00 29.66 8 GLY B N 1
ATOM 2049 C CA . GLY B 1 8 ? -10.742 22.747 33.177 1.00 30.16 8 GLY B CA 1
ATOM 2050 C C . GLY B 1 8 ? -11.978 23.607 33.054 1.00 30.65 8 GLY B C 1
ATOM 2051 O O . GLY B 1 8 ? -11.958 24.635 32.387 1.00 28.75 8 GLY B O 1
ATOM 2052 N N . HIS B 1 9 ? -13.048 23.186 33.709 1.00 35.16 9 HIS B N 1
ATOM 2053 C CA . HIS B 1 9 ? -14.308 23.914 33.675 1.00 38.76 9 HIS B CA 1
ATOM 2054 C C . HIS B 1 9 ? -15.011 23.652 34.994 1.00 38.44 9 HIS B C 1
ATOM 2055 O O . HIS B 1 9 ? -15.467 22.541 35.246 1.00 40.20 9 HIS B O 1
ATOM 2062 N N . PRO B 1 10 ? -15.094 24.669 35.865 1.00 39.81 10 PRO B N 1
ATOM 2063 C CA . PRO B 1 10 ? -14.570 26.023 35.674 1.00 37.59 10 PRO B CA 1
ATOM 2064 C C . PRO B 1 10 ? -13.123 26.127 36.150 1.00 36.36 10 PRO B C 1
ATOM 2065 O O . PRO B 1 10 ? -12.672 25.306 36.946 1.00 36.15 10 PRO B O 1
ATOM 2069 N N . VAL B 1 11 ? -12.407 27.136 35.661 1.00 35.07 11 VAL B N 1
ATOM 2070 C CA . VAL B 1 11 ? -11.029 27.376 36.072 1.00 33.88 11 VAL B CA 1
ATOM 2071 C C . VAL B 1 11 ? -10.869 28.855 36.393 1.00 34.19 11 VAL B C 1
ATOM 2072 O O . VAL B 1 11 ? -9.771 29.325 36.692 1.00 32.99 11 VAL B O 1
ATOM 2076 N N . ALA B 1 12 ? -11.975 29.590 36.345 1.00 34.82 12 ALA B N 1
ATOM 2077 C CA . ALA B 1 12 ? -11.939 31.020 36.637 1.00 39.37 12 ALA B CA 1
ATOM 2078 C C . ALA B 1 12 ? -11.504 31.306 38.078 1.00 38.17 12 ALA B C 1
ATOM 2079 O O . ALA B 1 12 ? -11.076 32.417 38.393 1.00 47.97 12 ALA B O 1
ATOM 2081 N N . HIS B 1 13 ? -11.603 30.308 38.953 1.00 35.09 13 HIS B N 1
ATOM 2082 C CA . HIS B 1 13 ? -11.221 30.485 40.357 1.00 37.12 13 HIS B CA 1
ATOM 2083 C C . HIS B 1 13 ? -9.895 29.817 40.706 1.00 35.72 13 HIS B C 1
ATOM 2084 O O . HIS B 1 13 ? -9.542 29.700 41.879 1.00 34.60 13 HIS B O 1
ATOM 2091 N N . SER B 1 14 ? -9.160 29.387 39.687 1.00 29.89 14 SER B N 1
ATOM 2092 C CA . SER B 1 14 ? -7.882 28.721 39.911 1.00 28.21 14 SER B CA 1
ATOM 2093 C C . SER B 1 14 ? -6.782 29.653 40.393 1.00 30.45 14 SER B C 1
ATOM 2094 O O . SER B 1 14 ? -6.632 30.775 39.901 1.00 27.22 14 SER B O 1
ATOM 2097 N N . LEU B 1 15 ? -6.012 29.173 41.363 1.00 25.04 15 LEU B N 1
ATOM 2098 C CA . LEU B 1 15 ? -4.909 29.940 41.907 1.00 27.60 15 LEU B CA 1
ATOM 2099 C C . LEU B 1 15 ? -3.604 29.565 41.200 1.00 29.98 15 LEU B C 1
ATOM 2100 O O . LEU B 1 15 ? -2.537 30.070 41.549 1.00 28.15 15 LEU B O 1
ATOM 2105 N N . SER B 1 16 ? -3.684 28.688 40.197 1.00 24.43 16 SER B N 1
ATOM 2106 C CA . SER B 1 16 ? -2.478 28.274 39.481 1.00 26.33 16 SER B CA 1
ATOM 2107 C C . SER B 1 16 ? -1.817 29.420 38.729 1.00 24.53 16 SER B C 1
ATOM 2108 O O . SER B 1 16 ? -0.601 29.596 38.817 1.00 26.46 16 SER B O 1
ATOM 2111 N N . PRO B 1 17 ? -2.601 30.214 37.976 1.00 28.64 17 PRO B N 1
ATOM 2112 C CA . PRO B 1 17 ? -1.972 31.324 37.256 1.00 27.63 17 PRO B CA 1
ATOM 2113 C C . PRO B 1 17 ? -1.189 32.242 38.209 1.00 27.97 17 PRO B C 1
ATOM 2114 O O . PRO B 1 17 ? -0.103 32.715 37.870 1.00 33.74 17 PRO B O 1
ATOM 2118 N N . ALA B 1 18 ? -1.733 32.486 39.398 1.00 30.68 18 ALA B N 1
ATOM 2119 C CA . ALA B 1 18 ? -1.062 33.344 40.371 1.00 28.93 18 ALA B CA 1
ATOM 2120 C C . ALA B 1 18 ? 0.260 32.715 40.797 1.00 31.76 18 ALA B C 1
ATOM 2121 O O . ALA B 1 18 ? 1.303 33.374 40.779 1.00 34.94 18 ALA B O 1
ATOM 2123 N N . MET B 1 19 ? 0.214 31.440 41.176 1.00 30.38 19 MET B N 1
ATOM 2124 C CA . MET B 1 19 ? 1.420 30.731 41.617 1.00 30.08 19 MET B CA 1
ATOM 2125 C C . MET B 1 19 ? 2.515 30.614 40.562 1.00 27.99 19 MET B C 1
ATOM 2126 O O . MET B 1 19 ? 3.696 30.779 40.863 1.00 27.76 19 MET B O 1
ATOM 2131 N N . HIS B 1 20 ? 2.132 30.301 39.332 1.00 28.48 20 HIS B N 1
ATOM 2132 C CA . HIS B 1 20 ? 3.106 30.130 38.272 1.00 25.96 20 HIS B CA 1
ATOM 2133 C C . HIS B 1 20 ? 3.671 31.435 37.726 1.00 30.48 20 HIS B C 1
ATOM 2134 O O . HIS B 1 20 ? 4.743 31.442 37.123 1.00 30.00 20 HIS B O 1
ATOM 2141 N N . ALA B 1 21 ? 2.953 32.536 37.926 1.00 31.02 21 ALA B N 1
ATOM 2142 C CA . ALA B 1 21 ? 3.464 33.832 37.495 1.00 34.99 21 ALA B CA 1
ATOM 2143 C C . ALA B 1 21 ? 4.663 34.077 38.413 1.00 30.91 21 ALA B C 1
ATOM 2144 O O . ALA B 1 21 ? 5.685 34.614 37.997 1.00 33.60 21 ALA B O 1
ATOM 2146 N N . PHE B 1 22 ? 4.532 33.671 39.673 1.00 31.29 22 PHE B N 1
ATOM 2147 C CA . PHE B 1 22 ? 5.627 33.827 40.623 1.00 31.87 22 PHE B CA 1
ATOM 2148 C C . PHE B 1 22 ? 6.755 32.867 40.260 1.00 32.47 22 PHE B C 1
ATOM 2149 O O . PHE B 1 22 ? 7.939 33.196 40.377 1.00 27.86 22 PHE B O 1
ATOM 2157 N N . ALA B 1 23 ? 6.383 31.670 39.822 1.00 31.34 23 ALA B N 1
ATOM 2158 C CA . ALA B 1 23 ? 7.376 30.677 39.443 1.00 31.13 23 ALA B CA 1
ATOM 2159 C C . ALA B 1 23 ? 8.249 31.228 38.325 1.00 27.47 23 ALA B C 1
ATOM 2160 O O . ALA B 1 23 ? 9.473 31.211 38.419 1.00 30.52 23 ALA B O 1
ATOM 2162 N N . LEU B 1 24 ? 7.614 31.723 37.264 1.00 32.48 24 LEU B N 1
ATOM 2163 C CA . LEU B 1 24 ? 8.344 32.268 36.125 1.00 30.63 24 LEU B CA 1
ATOM 2164 C C . LEU B 1 24 ? 9.227 33.435 36.531 1.00 33.72 24 LEU B C 1
ATOM 2165 O O . LEU B 1 24 ? 10.421 33.462 36.230 1.00 35.61 24 LEU B O 1
ATOM 2170 N N . GLU B 1 25 ? 8.623 34.392 37.222 1.00 35.64 25 GLU B N 1
ATOM 2171 C CA . GLU B 1 25 ? 9.315 35.588 37.678 1.00 39.23 25 GLU B CA 1
ATOM 2172 C C . GLU B 1 25 ? 10.519 35.250 38.552 1.00 38.75 25 GLU B C 1
ATOM 2173 O O . GLU B 1 25 ? 11.650 35.624 38.238 1.00 36.48 25 GLU B O 1
ATOM 2179 N N . SER B 1 26 ? 10.273 34.523 39.638 1.00 37.64 26 SER B N 1
ATOM 2180 C CA . SER B 1 26 ? 11.331 34.145 40.569 1.00 35.21 26 SER B CA 1
ATOM 2181 C C . SER B 1 26 ? 12.486 33.397 39.898 1.00 38.04 26 SER B C 1
ATOM 2182 O O . SER B 1 26 ? 13.647 33.572 40.269 1.00 38.46 26 SER B O 1
ATOM 2185 N N . LEU B 1 27 ? 12.177 32.561 38.913 1.00 34.42 27 LEU B N 1
ATOM 2186 C CA . LEU B 1 27 ? 13.221 31.806 38.226 1.00 39.76 27 LEU B CA 1
ATOM 2187 C C . LEU B 1 27 ? 13.832 32.578 37.056 1.00 40.90 27 LEU B C 1
ATOM 2188 O O . LEU B 1 27 ? 14.674 32.052 36.327 1.00 44.78 27 LEU B O 1
ATOM 2193 N N . GLY B 1 28 ? 13.405 33.825 36.877 1.00 40.91 28 GLY B N 1
ATOM 2194 C CA . GLY B 1 28 ? 13.933 34.646 35.799 1.00 39.73 28 GLY B CA 1
ATOM 2195 C C . GLY B 1 28 ? 13.652 34.106 34.411 1.00 42.51 28 GLY B C 1
ATOM 2196 O O . GLY B 1 28 ? 14.500 34.187 33.522 1.00 43.47 28 GLY B O 1
ATOM 2197 N N . LEU B 1 29 ? 12.454 33.564 34.221 1.00 41.91 29 LEU B N 1
ATOM 2198 C CA . LEU B 1 29 ? 12.043 32.996 32.941 1.00 39.34 29 LEU B CA 1
ATOM 2199 C C . LEU B 1 29 ? 10.946 33.835 32.301 1.00 43.34 29 LEU B C 1
ATOM 2200 O O . LEU B 1 29 ? 10.164 34.476 32.994 1.00 47.77 29 LEU B O 1
ATOM 2205 N N . GLU B 1 30 ? 10.895 33.831 30.975 1.00 45.71 30 GLU B N 1
ATOM 2206 C CA . GLU B 1 30 ? 9.873 34.580 30.257 1.00 46.06 30 GLU B CA 1
ATOM 2207 C C . GLU B 1 30 ? 8.798 33.607 29.800 1.00 44.31 30 GLU B C 1
ATOM 2208 O O . GLU B 1 30 ? 9.097 32.574 29.206 1.00 41.13 30 GLU B O 1
ATOM 2214 N N . GLY B 1 31 ? 7.547 33.935 30.082 1.00 41.48 31 GLY B N 1
ATOM 2215 C CA . GLY B 1 31 ? 6.470 33.061 29.676 1.00 42.37 31 GLY B CA 1
ATOM 2216 C C . GLY B 1 31 ? 5.170 33.455 30.330 1.00 41.86 31 GLY B C 1
ATOM 2217 O O . GLY B 1 31 ? 5.089 34.485 31.003 1.00 44.96 31 GLY B O 1
ATOM 2218 N N . SER B 1 32 ? 4.151 32.629 30.140 1.00 38.85 32 SER B N 1
ATOM 2219 C CA . SER B 1 32 ? 2.846 32.897 30.710 1.00 35.54 32 SER B CA 1
ATOM 2220 C C . SER B 1 32 ? 2.161 31.605 31.115 1.00 33.85 32 SER B C 1
ATOM 2221 O O . SER B 1 32 ? 2.455 30.534 30.579 1.00 33.65 32 SER B O 1
ATOM 2224 N N . TYR B 1 33 ? 1.248 31.725 32.070 1.00 29.39 33 TYR B N 1
ATOM 2225 C CA . TYR B 1 33 ? 0.461 30.599 32.554 1.00 30.97 33 TYR B CA 1
ATOM 2226 C C . TYR B 1 33 ? -0.956 31.153 32.642 1.00 33.30 33 TYR B C 1
ATOM 2227 O O . TYR B 1 33 ? -1.248 32.017 33.469 1.00 36.41 33 TYR B O 1
ATOM 2236 N N . GLU B 1 34 ? -1.831 30.668 31.772 1.00 32.63 34 GLU B N 1
ATOM 2237 C CA . GLU B 1 34 ? -3.198 31.154 31.738 1.00 35.62 34 GLU B CA 1
ATOM 2238 C C . GLU B 1 34 ? -4.251 30.098 32.033 1.00 37.11 34 GLU B C 1
ATOM 2239 O O . GLU B 1 34 ? -4.035 28.902 31.830 1.00 40.46 34 GLU B O 1
ATOM 2245 N N . ALA B 1 35 ? -5.397 30.560 32.521 1.00 31.93 35 ALA B N 1
ATOM 2246 C CA . ALA B 1 35 ? -6.526 29.682 32.807 1.00 33.37 35 ALA B CA 1
ATOM 2247 C C . ALA B 1 35 ? -7.342 29.668 31.519 1.00 36.60 35 ALA B C 1
ATOM 2248 O O . ALA B 1 35 ? -7.665 30.723 30.970 1.00 33.35 35 ALA B O 1
ATOM 2250 N N . TRP B 1 36 ? -7.662 28.478 31.026 1.00 31.16 36 TRP B N 1
ATOM 2251 C CA . TRP B 1 36 ? -8.426 28.374 29.789 1.00 34.84 36 TRP B CA 1
ATOM 2252 C C . TRP B 1 36 ? -9.595 27.422 29.995 1.00 35.75 36 TRP B C 1
ATOM 2253 O O . TRP B 1 36 ? -9.411 26.199 30.021 1.00 29.66 36 TRP B O 1
ATOM 2264 N N . ASP B 1 37 ? -10.796 27.986 30.135 1.00 31.08 37 ASP B N 1
ATOM 2265 C CA . ASP B 1 37 ? -11.986 27.182 30.360 1.00 34.65 37 ASP B CA 1
ATOM 2266 C C . ASP B 1 37 ? -12.077 26.120 29.282 1.00 33.92 37 ASP B C 1
ATOM 2267 O O . ASP B 1 37 ? -12.085 26.423 28.087 1.00 33.72 37 ASP B O 1
ATOM 2272 N N . THR B 1 38 ? -12.156 24.873 29.719 1.00 31.01 38 THR B N 1
ATOM 2273 C CA . THR B 1 38 ? -12.198 23.768 28.793 1.00 30.71 38 THR B CA 1
ATOM 2274 C C . THR B 1 38 ? -13.204 22.705 29.178 1.00 32.86 38 THR B C 1
ATOM 2275 O O . THR B 1 38 ? -12.904 21.792 29.946 1.00 33.43 38 THR B O 1
ATOM 2279 N N . PRO B 1 39 ? -14.439 22.821 28.664 1.00 34.00 39 PRO B N 1
ATOM 2280 C CA . PRO B 1 39 ? -15.438 21.808 29.002 1.00 37.52 39 PRO B CA 1
ATOM 2281 C C . PRO B 1 39 ? -14.928 20.481 28.457 1.00 36.80 39 PRO B C 1
ATOM 2282 O O . PRO B 1 39 ? -14.040 20.457 27.601 1.00 34.40 39 PRO B O 1
ATOM 2286 N N . LEU B 1 40 ? -15.489 19.385 28.948 1.00 37.87 40 LEU B N 1
ATOM 2287 C CA . LEU B 1 40 ? -15.084 18.058 28.501 1.00 42.63 40 LEU B CA 1
ATOM 2288 C C . LEU B 1 40 ? -15.181 17.889 26.983 1.00 45.25 40 LEU B C 1
ATOM 2289 O O . LEU B 1 40 ? -14.398 17.151 26.393 1.00 47.60 40 LEU B O 1
ATOM 2294 N N . GLU B 1 41 ? -16.134 18.579 26.355 1.00 45.42 41 GLU B N 1
ATOM 2295 C CA . GLU B 1 41 ? -16.335 18.487 24.906 1.00 45.44 41 GLU B CA 1
ATOM 2296 C C . GLU B 1 41 ? -15.229 19.118 24.069 1.00 42.71 41 GLU B C 1
ATOM 2297 O O . GLU B 1 41 ? -14.972 18.693 22.944 1.00 44.35 41 GLU B O 1
ATOM 2303 N N . ALA B 1 42 ? -14.575 20.135 24.612 1.00 35.46 42 ALA B N 1
ATOM 2304 C CA . ALA B 1 42 ? -13.511 20.807 23.882 1.00 34.84 42 ALA B CA 1
ATOM 2305 C C . ALA B 1 42 ? -12.147 20.179 24.160 1.00 28.38 42 ALA B C 1
ATOM 2306 O O . ALA B 1 42 ? -11.146 20.609 23.590 1.00 33.45 42 ALA B O 1
ATOM 2308 N N . LEU B 1 43 ? -12.114 19.164 25.022 1.00 31.28 43 LEU B N 1
ATOM 2309 C CA . LEU B 1 43 ? -10.849 18.522 25.381 1.00 36.22 43 LEU B CA 1
ATOM 2310 C C . LEU B 1 43 ? -10.026 17.953 24.223 1.00 38.47 43 LEU B C 1
ATOM 2311 O O . LEU B 1 43 ? -8.823 18.216 24.123 1.00 36.00 43 LEU B O 1
ATOM 2316 N N . PRO B 1 44 ? -10.646 17.154 23.339 1.00 41.52 44 PRO B N 1
ATOM 2317 C CA . PRO B 1 44 ? -9.854 16.609 22.232 1.00 36.64 44 PRO B CA 1
ATOM 2318 C C . PRO B 1 44 ? -9.225 17.725 21.412 1.00 35.77 44 PRO B C 1
ATOM 2319 O O . PRO B 1 44 ? -8.037 17.694 21.102 1.00 37.14 44 PRO B O 1
ATOM 2323 N N . GLY B 1 45 ? -10.034 18.720 21.070 1.00 33.47 45 GLY B N 1
ATOM 2324 C CA . GLY B 1 45 ? -9.535 19.832 20.286 1.00 34.23 45 GLY B CA 1
ATOM 2325 C C . GLY B 1 45 ? -8.519 20.691 21.016 1.00 34.47 45 GLY B C 1
ATOM 2326 O O . GLY B 1 45 ? -7.594 21.220 20.399 1.00 34.29 45 GLY B O 1
ATOM 2327 N N . ARG B 1 46 ? -8.682 20.835 22.328 1.00 33.43 46 ARG B N 1
ATOM 2328 C CA . ARG B 1 46 ? -7.762 21.659 23.108 1.00 32.64 46 ARG B CA 1
ATOM 2329 C C . ARG B 1 46 ? -6.388 20.992 23.179 1.00 31.19 46 ARG B C 1
ATOM 2330 O O . ARG B 1 46 ? -5.356 21.663 23.109 1.00 29.81 46 ARG B O 1
ATOM 2338 N N . LEU B 1 47 ? -6.368 19.672 23.311 1.00 31.69 47 LEU B N 1
ATOM 2339 C CA . LEU B 1 47 ? -5.088 18.975 23.374 1.00 31.85 47 LEU B CA 1
ATOM 2340 C C . LEU B 1 47 ? -4.334 19.104 22.057 1.00 31.73 47 LEU B C 1
ATOM 2341 O O . LEU B 1 47 ? -3.107 19.156 22.050 1.00 32.81 47 LEU B O 1
ATOM 2346 N N . LYS B 1 48 ? -5.059 19.167 20.939 1.00 32.66 48 LYS B N 1
ATOM 2347 C CA . LYS B 1 48 ? -4.402 19.309 19.644 1.00 33.89 48 LYS B CA 1
ATOM 2348 C C . LYS B 1 48 ? -3.709 20.659 19.615 1.00 31.51 48 LYS B C 1
ATOM 2349 O O . LYS B 1 48 ? -2.625 20.799 19.058 1.00 33.42 48 LYS B O 1
ATOM 2355 N N . GLU B 1 49 ? -4.345 21.647 20.231 1.00 30.99 49 GLU B N 1
ATOM 2356 C CA . GLU B 1 49 ? -3.778 22.983 20.306 1.00 35.02 49 GLU B CA 1
ATOM 2357 C C . GLU B 1 49 ? -2.562 22.957 21.242 1.00 33.70 49 GLU B C 1
ATOM 2358 O O . GLU B 1 49 ? -1.561 23.635 20.999 1.00 34.63 49 GLU B O 1
ATOM 2364 N N . VAL B 1 50 ? -2.652 22.166 22.308 1.00 32.25 50 VAL B N 1
ATOM 2365 C CA . VAL B 1 50 ? -1.545 22.058 23.258 1.00 30.95 50 VAL B CA 1
ATOM 2366 C C . VAL B 1 50 ? -0.303 21.499 22.566 1.00 26.96 50 VAL B C 1
ATOM 2367 O O . VAL B 1 50 ? 0.812 21.989 22.775 1.00 28.90 50 VAL B O 1
ATOM 2371 N N . ARG B 1 51 ? -0.497 20.479 21.734 1.00 26.74 51 ARG B N 1
ATOM 2372 C CA . ARG B 1 51 ? 0.618 19.877 21.013 1.00 29.66 51 ARG B CA 1
ATOM 2373 C C . ARG B 1 51 ? 1.412 20.900 20.226 1.00 34.38 51 ARG B C 1
ATOM 2374 O O . ARG B 1 51 ? 2.626 20.784 20.100 1.00 33.52 51 ARG B O 1
ATOM 2382 N N . ARG B 1 52 ? 0.733 21.915 19.703 1.00 36.44 52 ARG B N 1
ATOM 2383 C CA . ARG B 1 52 ? 1.429 22.899 18.898 1.00 39.58 52 ARG B CA 1
ATOM 2384 C C . ARG B 1 52 ? 1.877 24.192 19.561 1.00 38.46 52 ARG B C 1
ATOM 2385 O O . ARG B 1 52 ? 2.892 24.765 19.152 1.00 41.99 52 ARG B O 1
ATOM 2393 N N . ALA B 1 53 ? 1.164 24.655 20.582 1.00 32.23 53 ALA B N 1
ATOM 2394 C CA . ALA B 1 53 ? 1.540 25.929 21.188 1.00 39.09 53 ALA B CA 1
ATOM 2395 C C . ALA B 1 53 ? 1.899 25.997 22.670 1.00 34.97 53 ALA B C 1
ATOM 2396 O O . ALA B 1 53 ? 2.275 27.066 23.151 1.00 36.88 53 ALA B O 1
ATOM 2398 N N . PHE B 1 54 ? 1.801 24.891 23.400 1.00 33.15 54 PHE B N 1
ATOM 2399 C CA . PHE B 1 54 ? 2.135 24.931 24.821 1.00 30.77 54 PHE B CA 1
ATOM 2400 C C . PHE B 1 54 ? 3.185 23.917 25.248 1.00 26.83 54 PHE B C 1
ATOM 2401 O O . PHE B 1 54 ? 3.202 22.782 24.771 1.00 28.97 54 PHE B O 1
ATOM 2409 N N . ARG B 1 55 ? 4.066 24.344 26.146 1.00 22.53 55 ARG B N 1
ATOM 2410 C CA . ARG B 1 55 ? 5.112 23.468 26.662 1.00 24.08 55 ARG B CA 1
ATOM 2411 C C . ARG B 1 55 ? 4.487 22.469 27.629 1.00 23.59 55 ARG B C 1
ATOM 2412 O O . ARG B 1 55 ? 4.914 21.311 27.734 1.00 23.49 55 ARG B O 1
ATOM 2420 N N . GLY B 1 56 ? 3.464 22.919 28.344 1.00 22.75 56 GLY B N 1
ATOM 2421 C CA . GLY B 1 56 ? 2.789 22.042 29.281 1.00 22.57 56 GLY B CA 1
ATOM 2422 C C . GLY B 1 56 ? 1.517 22.661 29.821 1.00 23.69 56 GLY B C 1
ATOM 2423 O O . GLY B 1 56 ? 1.304 23.866 29.716 1.00 26.17 56 GLY B O 1
ATOM 2424 N N . VAL B 1 57 ? 0.647 21.828 30.367 1.00 22.66 57 VAL B N 1
ATOM 2425 C CA . VAL B 1 57 ? -0.584 22.331 30.961 1.00 21.92 57 VAL B CA 1
ATOM 2426 C C . VAL B 1 57 ? -0.973 21.462 32.137 1.00 22.21 57 VAL B C 1
ATOM 2427 O O . VAL B 1 57 ? -0.574 20.299 32.234 1.00 23.39 57 VAL B O 1
ATOM 2431 N N . ASN B 1 58 ? -1.732 22.054 33.050 1.00 21.14 58 ASN B N 1
ATOM 2432 C CA . ASN B 1 58 ? -2.278 21.324 34.171 1.00 21.05 58 ASN B CA 1
ATOM 2433 C C . ASN B 1 58 ? -3.720 21.055 33.767 1.00 20.64 58 ASN B C 1
ATOM 2434 O O . ASN B 1 58 ? -4.306 21.838 33.013 1.00 23.63 58 ASN B O 1
ATOM 2439 N N . LEU B 1 59 ? -4.274 19.952 34.262 1.00 23.77 59 LEU B N 1
ATOM 2440 C CA . LEU B 1 59 ? -5.664 19.599 34.001 1.00 26.75 59 LEU B CA 1
ATOM 2441 C C . LEU B 1 59 ? -6.374 19.495 35.345 1.00 25.73 59 LEU B C 1
ATOM 2442 O O . LEU B 1 59 ? -5.814 18.994 36.322 1.00 24.81 59 LEU B O 1
ATOM 2447 N N . THR B 1 60 ? -7.611 19.970 35.393 1.00 29.51 60 THR B N 1
ATOM 2448 C CA . THR B 1 60 ? -8.402 19.876 36.609 1.00 26.98 60 THR B CA 1
ATOM 2449 C C . THR B 1 60 ? -9.784 19.405 36.184 1.00 27.41 60 THR B C 1
ATOM 2450 O O . THR B 1 60 ? -10.007 19.087 35.012 1.00 26.56 60 THR B O 1
ATOM 2454 N N . LEU B 1 61 ? -10.711 19.348 37.132 1.00 30.60 61 LEU B N 1
ATOM 2455 C CA . LEU B 1 61 ? -12.067 18.907 36.827 1.00 34.17 61 LEU B CA 1
ATOM 2456 C C . LEU B 1 61 ? -12.623 19.630 35.594 1.00 33.28 61 LEU B C 1
ATOM 2457 O O . LEU B 1 61 ? -12.475 20.847 35.456 1.00 34.51 61 LEU B O 1
ATOM 2462 N N . PRO B 1 62 ? -13.274 18.892 34.675 1.00 34.96 62 PRO B N 1
ATOM 2463 C CA . PRO B 1 62 ? -13.538 17.449 34.681 1.00 38.03 62 PRO B CA 1
ATOM 2464 C C . PRO B 1 62 ? -12.741 16.791 33.559 1.00 39.65 62 PRO B C 1
ATOM 2465 O O . PRO B 1 62 ? -13.299 16.035 32.759 1.00 41.01 62 PRO B O 1
ATOM 2469 N N . LEU B 1 63 ? -11.441 17.066 33.504 1.00 31.42 63 LEU B N 1
ATOM 2470 C CA . LEU B 1 63 ? -10.611 16.527 32.425 1.00 32.30 63 LEU B CA 1
ATOM 2471 C C . LEU B 1 63 ? -9.568 15.475 32.813 1.00 33.39 63 LEU B C 1
ATOM 2472 O O . LEU B 1 63 ? -9.038 14.783 31.944 1.00 32.01 63 LEU B O 1
ATOM 2477 N N . LYS B 1 64 ? -9.279 15.345 34.106 1.00 32.76 64 LYS B N 1
ATOM 2478 C CA . LYS B 1 64 ? -8.246 14.415 34.564 1.00 32.43 64 LYS B CA 1
ATOM 2479 C C . LYS B 1 64 ? -8.338 12.958 34.115 1.00 34.78 64 LYS B C 1
ATOM 2480 O O . LYS B 1 64 ? -7.312 12.316 33.874 1.00 31.49 64 LYS B O 1
ATOM 2486 N N . GLU B 1 65 ? -9.553 12.433 34.002 1.00 38.02 65 GLU B N 1
ATOM 2487 C CA . GLU B 1 65 ? -9.728 11.045 33.595 1.00 38.36 65 GLU B CA 1
ATOM 2488 C C . GLU B 1 65 ? -9.886 10.893 32.083 1.00 39.02 65 GLU B C 1
ATOM 2489 O O . GLU B 1 65 ? -9.312 9.987 31.479 1.00 36.17 65 GLU B O 1
ATOM 2495 N N . ALA B 1 66 ? -10.647 11.793 31.469 1.00 37.18 66 ALA B N 1
ATOM 2496 C CA . ALA B 1 66 ? -10.880 11.739 30.029 1.00 37.96 66 ALA B CA 1
ATOM 2497 C C . ALA B 1 66 ? -9.628 12.027 29.206 1.00 37.32 66 ALA B C 1
ATOM 2498 O O . ALA B 1 66 ? -9.547 11.660 28.033 1.00 39.57 66 ALA B O 1
ATOM 2500 N N . ALA B 1 67 ? -8.647 12.678 29.820 1.00 34.87 67 ALA B N 1
ATOM 2501 C CA . ALA B 1 67 ? -7.420 13.031 29.118 1.00 31.27 67 ALA B CA 1
ATOM 2502 C C . ALA B 1 67 ? -6.517 11.855 28.764 1.00 27.78 67 ALA B C 1
ATOM 2503 O O . ALA B 1 67 ? -5.818 11.893 27.751 1.00 28.24 67 ALA B O 1
ATOM 2505 N N . LEU B 1 68 ? -6.522 10.810 29.582 1.00 29.20 68 LEU B N 1
ATOM 2506 C CA . LEU B 1 68 ? -5.636 9.679 29.319 1.00 34.48 68 LEU B CA 1
ATOM 2507 C C . LEU B 1 68 ? -5.715 9.104 27.908 1.00 35.63 68 LEU B C 1
ATOM 2508 O O . LEU B 1 68 ? -4.689 8.807 27.297 1.00 32.57 68 LEU B O 1
ATOM 2513 N N . ALA B 1 69 ? -6.927 8.958 27.385 1.00 40.50 69 ALA B N 1
ATOM 2514 C CA . ALA B 1 69 ? -7.112 8.399 26.052 1.00 42.06 69 ALA B CA 1
ATOM 2515 C C . ALA B 1 69 ? -6.463 9.237 24.956 1.00 43.11 69 ALA B C 1
ATOM 2516 O O . ALA B 1 69 ? -6.126 8.715 23.890 1.00 43.98 69 ALA B O 1
ATOM 2518 N N . HIS B 1 70 ? -6.271 10.528 25.221 1.00 37.74 70 HIS B N 1
ATOM 2519 C CA . HIS B 1 70 ? -5.701 11.424 24.224 1.00 35.67 70 HIS B CA 1
ATOM 2520 C C . HIS B 1 70 ? -4.223 11.756 24.365 1.00 35.74 70 HIS B C 1
ATOM 2521 O O . HIS B 1 70 ? -3.754 12.727 23.773 1.00 45.14 70 HIS B O 1
ATOM 2528 N N . LEU B 1 71 ? -3.481 10.962 25.125 1.00 28.55 71 LEU B N 1
ATOM 2529 C CA . LEU B 1 71 ? -2.055 11.246 25.300 1.00 28.03 71 LEU B CA 1
ATOM 2530 C C . LEU B 1 71 ? -1.190 10.150 24.667 1.00 26.19 71 LEU B C 1
ATOM 2531 O O . LEU B 1 71 ? -1.655 9.032 24.460 1.00 36.08 71 LEU B O 1
ATOM 2536 N N . ASP B 1 72 ? 0.072 10.460 24.376 1.00 27.83 72 ASP B N 1
ATOM 2537 C CA . ASP B 1 72 ? 0.961 9.473 23.762 1.00 31.04 72 ASP B CA 1
ATOM 2538 C C . ASP B 1 72 ? 1.561 8.514 24.775 1.00 30.53 72 ASP B C 1
ATOM 2539 O O . ASP B 1 72 ? 1.928 7.391 24.443 1.00 27.84 72 ASP B O 1
ATOM 2544 N N . TRP B 1 73 ? 1.661 8.965 26.018 1.00 26.44 73 TRP B N 1
ATOM 2545 C CA . TRP B 1 73 ? 2.252 8.149 27.059 1.00 22.63 73 TRP B CA 1
ATOM 2546 C C . TRP B 1 73 ? 1.707 8.630 28.394 1.00 21.20 73 TRP B C 1
ATOM 2547 O O . TRP B 1 73 ? 1.503 9.829 28.593 1.00 21.71 73 TRP B O 1
ATOM 2558 N N . VAL B 1 74 ? 1.465 7.692 29.295 1.00 19.96 74 VAL B N 1
ATOM 2559 C CA . VAL B 1 74 ? 0.948 8.038 30.613 1.00 22.57 74 VAL B CA 1
ATOM 2560 C C . VAL B 1 74 ? 1.836 7.337 31.630 1.00 21.69 74 VAL B C 1
ATOM 2561 O O . VAL B 1 74 ? 2.179 6.162 31.471 1.00 24.08 74 VAL B O 1
ATOM 2565 N N . SER B 1 75 ? 2.218 8.053 32.683 1.00 20.70 75 SER B N 1
ATOM 2566 C CA . SER B 1 75 ? 3.087 7.466 33.684 1.00 20.72 75 SER B CA 1
ATOM 2567 C C . SER B 1 75 ? 2.409 6.293 34.399 1.00 18.74 75 SER B C 1
ATOM 2568 O O . SER B 1 75 ? 1.189 6.209 34.462 1.00 20.47 75 SER B O 1
ATOM 2571 N N . PRO B 1 76 ? 3.212 5.369 34.925 1.00 21.54 76 PRO B N 1
ATOM 2572 C CA . PRO B 1 76 ? 2.693 4.201 35.637 1.00 26.78 76 PRO B CA 1
ATOM 2573 C C . PRO B 1 76 ? 1.790 4.636 36.783 1.00 29.48 76 PRO B C 1
ATOM 2574 O O . PRO B 1 76 ? 0.711 4.083 36.983 1.00 26.67 76 PRO B O 1
ATOM 2578 N N . GLU B 1 77 ? 2.227 5.650 37.526 1.00 24.20 77 GLU B N 1
ATOM 2579 C CA . GLU B 1 77 ? 1.435 6.134 38.640 1.00 24.96 77 GLU B CA 1
ATOM 2580 C C . GLU B 1 77 ? 0.125 6.747 38.180 1.00 25.89 77 GLU B C 1
ATOM 2581 O O . GLU B 1 77 ? -0.929 6.472 38.762 1.00 26.27 77 GLU B O 1
ATOM 2587 N N . ALA B 1 78 ? 0.168 7.578 37.142 1.00 21.06 78 ALA B N 1
ATOM 2588 C CA . ALA B 1 78 ? -1.058 8.200 36.643 1.00 23.04 78 ALA B CA 1
ATOM 2589 C C . ALA B 1 78 ? -2.028 7.137 36.134 1.00 23.65 78 ALA B C 1
ATOM 2590 O O . ALA B 1 78 ? -3.238 7.281 36.263 1.00 27.73 78 ALA B O 1
ATOM 2592 N N . GLN B 1 79 ? -1.499 6.071 35.545 1.00 26.72 79 GLN B N 1
ATOM 2593 C CA . GLN B 1 79 ? -2.375 5.018 35.045 1.00 27.18 79 GLN B CA 1
ATOM 2594 C C . GLN B 1 79 ? -3.124 4.348 36.192 1.00 30.73 79 GLN B C 1
ATOM 2595 O O . GLN B 1 79 ? -4.341 4.152 36.114 1.00 29.48 79 GLN B O 1
ATOM 2601 N N . ARG B 1 80 ? -2.399 4.018 37.259 1.00 30.62 80 ARG B N 1
ATOM 2602 C CA . ARG B 1 80 ? -3.000 3.368 38.423 1.00 31.55 80 ARG B CA 1
ATOM 2603 C C . ARG B 1 80 ? -4.040 4.261 39.070 1.00 32.77 80 ARG B C 1
ATOM 2604 O O . ARG B 1 80 ? -5.121 3.809 39.439 1.00 30.47 80 ARG B O 1
ATOM 2612 N N . ILE B 1 81 ? -3.708 5.538 39.204 1.00 26.91 81 ILE B N 1
ATOM 2613 C CA . ILE B 1 81 ? -4.610 6.495 39.811 1.00 29.52 81 ILE B CA 1
ATOM 2614 C C . ILE B 1 81 ? -5.790 6.731 38.881 1.00 31.45 81 ILE B C 1
ATOM 2615 O O . ILE B 1 81 ? -6.911 7.003 39.325 1.00 33.04 81 ILE B O 1
ATOM 2620 N N . GLY B 1 82 ? -5.529 6.619 37.584 1.00 27.53 82 GLY B N 1
ATOM 2621 C CA . GLY B 1 82 ? -6.569 6.829 36.605 1.00 27.61 82 GLY B CA 1
ATOM 2622 C C . GLY B 1 82 ? -6.815 8.298 36.349 1.00 28.54 82 GLY B C 1
ATOM 2623 O O . GLY B 1 82 ? -7.876 8.680 35.858 1.00 28.90 82 GLY B O 1
ATOM 2624 N N . ALA B 1 83 ? -5.837 9.135 36.682 1.00 2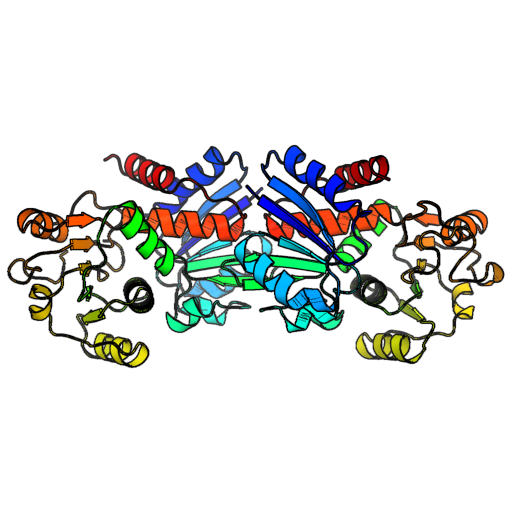6.64 83 ALA B N 1
ATOM 2625 C CA . ALA B 1 83 ? -5.997 10.562 36.465 1.00 23.76 83 ALA B CA 1
ATOM 2626 C C . ALA B 1 83 ? -4.677 11.242 36.145 1.00 22.16 83 ALA B C 1
ATOM 2627 O O . ALA B 1 83 ? -3.637 10.890 36.696 1.00 24.66 83 ALA B O 1
ATOM 2629 N N . VAL B 1 84 ? -4.741 12.215 35.244 1.00 22.47 84 VAL B N 1
ATOM 2630 C CA . VAL B 1 84 ? -3.569 12.991 34.846 1.00 22.70 84 VAL B CA 1
ATOM 2631 C C . VAL B 1 84 ? -3.866 14.455 35.159 1.00 22.85 84 VAL B C 1
ATOM 2632 O O . VAL B 1 84 ? -4.892 14.978 34.729 1.00 25.41 84 VAL B O 1
ATOM 2636 N N . ASN B 1 85 ? -2.986 15.112 35.916 1.00 21.14 85 ASN B N 1
ATOM 2637 C CA . ASN B 1 85 ? -3.193 16.524 36.219 1.00 22.31 85 ASN B CA 1
ATOM 2638 C C . ASN B 1 85 ? -2.076 17.352 35.589 1.00 19.34 85 ASN B C 1
ATOM 2639 O O . ASN B 1 85 ? -2.118 18.580 35.608 1.00 20.07 85 ASN B O 1
ATOM 2644 N N . THR B 1 86 ? -1.079 16.687 35.014 1.00 21.38 86 THR B N 1
ATOM 2645 C CA . THR B 1 86 ? 0.033 17.410 34.389 1.00 20.97 86 THR B CA 1
ATOM 2646 C C . THR B 1 86 ? 0.416 16.821 33.030 1.00 21.12 86 THR B C 1
ATOM 2647 O O . THR B 1 86 ? 0.659 15.636 32.916 1.00 19.97 86 THR B O 1
ATOM 2651 N N . VAL B 1 87 ? 0.442 17.662 31.999 1.00 18.08 87 VAL B N 1
ATOM 2652 C CA . VAL B 1 87 ? 0.812 17.222 30.656 1.00 21.36 87 VAL B CA 1
ATOM 2653 C C . VAL B 1 87 ? 2.039 17.987 30.171 1.00 20.61 87 VAL B C 1
ATOM 2654 O O . VAL B 1 87 ? 2.120 19.208 30.307 1.00 24.19 87 VAL B O 1
ATOM 2658 N N . LEU B 1 88 ? 3.000 17.250 29.619 1.00 22.04 88 LEU B N 1
ATOM 2659 C CA . LEU B 1 88 ? 4.227 17.824 29.071 1.00 18.81 88 LEU B CA 1
ATOM 2660 C C . LEU B 1 88 ? 4.163 17.626 27.563 1.00 22.88 88 LEU B C 1
ATOM 2661 O O . LEU B 1 88 ? 3.747 16.568 27.093 1.00 19.10 88 LEU B O 1
ATOM 2666 N N . GLN B 1 89 ? 4.575 18.639 26.808 1.00 21.05 89 GLN B N 1
ATOM 2667 C CA . GLN B 1 89 ? 4.567 18.547 25.352 1.00 23.34 89 GLN B CA 1
ATOM 2668 C C . GLN B 1 89 ? 5.990 18.690 24.844 1.00 25.41 89 GLN B C 1
ATOM 2669 O O . GLN B 1 89 ? 6.652 19.700 25.097 1.00 24.71 89 GLN B O 1
ATOM 2675 N N . VAL B 1 90 ? 6.460 17.664 24.141 1.00 21.26 90 VAL B N 1
ATOM 2676 C CA . VAL B 1 90 ? 7.799 17.667 23.557 1.00 22.71 90 VAL B CA 1
ATOM 2677 C C . VAL B 1 90 ? 7.655 17.129 22.131 1.00 24.41 90 VAL B C 1
ATOM 2678 O O . VAL B 1 90 ? 7.044 16.078 21.922 1.00 25.71 90 VAL B O 1
ATOM 2682 N N . GLU B 1 91 ? 8.212 17.857 21.163 1.00 26.51 91 GLU B N 1
ATOM 2683 C CA . GLU B 1 91 ? 8.130 17.498 19.741 1.00 27.76 91 GLU B CA 1
ATOM 2684 C C . GLU B 1 91 ? 6.709 17.152 19.309 1.00 29.77 91 GLU B C 1
ATOM 2685 O O . GLU B 1 91 ? 6.491 16.237 18.509 1.00 33.97 91 GLU B O 1
ATOM 2691 N N . GLY B 1 92 ? 5.737 17.883 19.842 1.00 27.87 92 GLY B N 1
ATOM 2692 C CA . GLY B 1 92 ? 4.352 17.631 19.486 1.00 27.97 92 GLY B CA 1
ATOM 2693 C C . GLY B 1 92 ? 3.723 16.385 20.085 1.00 28.76 92 GLY B C 1
ATOM 2694 O O . GLY B 1 92 ? 2.590 16.047 19.742 1.00 27.39 92 GLY B O 1
ATOM 2695 N N . ARG B 1 93 ? 4.451 15.701 20.972 1.00 25.97 93 ARG B N 1
ATOM 2696 C CA . ARG B 1 93 ? 3.949 14.498 21.638 1.00 22.76 93 ARG B CA 1
ATOM 2697 C C . ARG B 1 93 ? 3.482 14.910 23.037 1.00 24.83 93 ARG B C 1
ATOM 2698 O O . ARG B 1 93 ? 4.036 15.842 23.617 1.00 24.78 93 ARG B O 1
ATOM 2706 N N . LEU B 1 94 ? 2.487 14.214 23.581 1.00 22.63 94 LEU B N 1
ATOM 2707 C CA . LEU B 1 94 ? 1.971 14.544 24.918 1.00 21.26 94 LEU B CA 1
ATOM 2708 C C . LEU B 1 94 ? 2.211 13.433 25.941 1.00 24.85 94 LEU B C 1
ATOM 2709 O O . LEU B 1 94 ? 1.882 12.266 25.708 1.00 25.21 94 LEU B O 1
ATOM 2714 N N . PHE B 1 95 ? 2.772 13.808 27.091 1.00 21.53 95 PHE B N 1
ATOM 2715 C CA . PHE B 1 95 ? 3.053 12.850 28.149 1.00 17.64 95 PHE B CA 1
ATOM 2716 C C . PHE B 1 95 ? 2.260 13.258 29.389 1.00 21.51 95 PHE B C 1
ATOM 2717 O O . PHE B 1 95 ? 2.290 14.421 29.778 1.00 23.42 95 PHE B O 1
ATOM 2725 N N . GLY B 1 96 ? 1.557 12.302 29.996 1.00 21.61 96 GLY B N 1
ATOM 2726 C CA . GLY B 1 96 ? 0.760 12.603 31.171 1.00 18.15 96 GLY B CA 1
ATOM 2727 C C . GLY B 1 96 ? 1.343 12.083 32.467 1.00 21.98 96 GLY B C 1
ATOM 2728 O O . GLY B 1 96 ? 1.815 10.940 32.553 1.00 21.28 96 GLY B O 1
ATOM 2729 N N . PHE B 1 97 ? 1.312 12.937 33.485 1.00 20.83 97 PHE B N 1
ATOM 2730 C CA . PHE B 1 97 ? 1.852 12.596 34.791 1.00 17.80 97 PHE B CA 1
ATOM 2731 C C . PHE B 1 97 ? 0.843 12.998 35.860 1.00 17.79 97 PHE B C 1
ATOM 2732 O O . PHE B 1 97 ? -0.123 13.689 35.580 1.00 18.05 97 PHE B O 1
ATOM 2740 N N . ASN B 1 98 ? 1.082 12.552 37.088 1.00 22.38 98 ASN B N 1
ATOM 2741 C CA . ASN B 1 98 ? 0.221 12.949 38.188 1.00 22.44 98 ASN B CA 1
ATOM 2742 C C . ASN B 1 98 ? 1.111 13.517 39.293 1.00 22.08 98 ASN B C 1
ATOM 2743 O O . ASN B 1 98 ? 1.831 12.781 39.973 1.00 20.72 98 ASN B O 1
ATOM 2748 N N . THR B 1 99 ? 1.095 14.839 39.435 1.00 22.91 99 THR B N 1
ATOM 2749 C CA . THR B 1 99 ? 1.893 15.474 40.478 1.00 19.43 99 THR B CA 1
ATOM 2750 C C . THR B 1 99 ? 1.049 15.688 41.736 1.00 19.89 99 THR B C 1
ATOM 2751 O O . THR B 1 99 ? 1.567 16.146 42.753 1.00 20.08 99 THR B O 1
ATOM 2755 N N . ASP B 1 100 ? -0.244 15.354 41.666 1.00 21.65 100 ASP B N 1
ATOM 2756 C CA . ASP B 1 100 ? -1.123 15.474 42.838 1.00 22.62 100 ASP B CA 1
ATOM 2757 C C . ASP B 1 100 ? -0.628 14.551 43.940 1.00 23.92 100 ASP B C 1
ATOM 2758 O O . ASP B 1 100 ? -0.572 14.937 45.117 1.00 22.86 100 ASP B O 1
ATOM 2763 N N . ALA B 1 101 ? -0.268 13.328 43.564 1.00 21.97 101 ALA B N 1
ATOM 2764 C CA . ALA B 1 101 ? 0.204 12.351 44.536 1.00 24.00 101 ALA B CA 1
ATOM 2765 C C . ALA B 1 101 ? 1.509 12.763 45.210 1.00 22.75 101 ALA B C 1
ATOM 2766 O O . ALA B 1 101 ? 1.543 12.926 46.430 1.00 21.87 101 ALA B O 1
ATOM 2768 N N . PRO B 1 102 ? 2.601 12.932 44.442 1.00 21.86 102 PRO B N 1
ATOM 2769 C CA . PRO B 1 102 ? 3.827 13.330 45.132 1.00 22.59 102 PRO B CA 1
ATOM 2770 C C . PRO B 1 102 ? 3.724 14.720 45.793 1.00 23.24 102 PRO B C 1
ATOM 2771 O O . PRO B 1 102 ? 4.326 14.957 46.842 1.00 21.87 102 PRO B O 1
ATOM 2775 N N . GLY B 1 103 ? 2.947 15.626 45.196 1.00 20.99 103 GLY B N 1
ATOM 2776 C CA . GLY B 1 103 ? 2.798 16.962 45.764 1.00 20.85 103 GLY B CA 1
ATOM 2777 C C . GLY B 1 103 ? 2.149 16.903 47.134 1.00 25.05 103 GLY B C 1
ATOM 2778 O O . GLY B 1 103 ? 2.531 17.627 48.068 1.00 22.74 103 GLY B O 1
ATOM 2779 N N . PHE B 1 104 ? 1.155 16.034 47.257 1.00 21.88 104 PHE B N 1
ATOM 2780 C CA . PHE B 1 104 ? 0.460 15.854 48.525 1.00 23.79 104 PHE B CA 1
ATOM 2781 C C . PHE B 1 104 ? 1.448 15.408 49.603 1.00 23.14 104 PHE B C 1
ATOM 2782 O O . PHE B 1 104 ? 1.496 16.000 50.680 1.00 22.81 104 PHE B O 1
ATOM 2790 N N . LEU B 1 105 ? 2.239 14.372 49.313 1.00 21.18 105 LEU B N 1
ATOM 2791 C CA . LEU B 1 105 ? 3.208 13.858 50.277 1.00 22.71 105 LEU B CA 1
ATOM 2792 C C . LEU B 1 105 ? 4.250 14.889 50.671 1.00 24.18 105 LEU B C 1
ATOM 2793 O O . LEU B 1 105 ? 4.584 15.026 51.855 1.00 24.87 105 LEU B O 1
ATOM 2798 N N . GLU B 1 106 ? 4.777 15.610 49.687 1.00 19.99 106 GLU B N 1
ATOM 2799 C CA . GLU B 1 106 ? 5.794 16.605 49.989 1.00 20.22 106 GLU B CA 1
ATOM 2800 C C . GLU B 1 106 ? 5.207 17.745 50.828 1.00 21.36 106 GLU B C 1
ATOM 2801 O O . GLU B 1 106 ? 5.894 18.292 51.691 1.00 22.41 106 GLU B O 1
ATOM 2807 N N . ALA B 1 107 ? 3.948 18.101 50.578 1.00 20.37 107 ALA B N 1
ATOM 2808 C CA . ALA B 1 107 ? 3.292 19.161 51.353 1.00 18.04 107 ALA B CA 1
ATOM 2809 C C . ALA B 1 107 ? 3.119 18.722 52.814 1.00 25.27 107 ALA B C 1
ATOM 2810 O O . ALA B 1 107 ? 3.266 19.528 53.739 1.00 24.32 107 ALA B O 1
ATOM 2812 N N . LEU B 1 108 ? 2.770 17.458 53.024 1.00 22.03 108 LEU B N 1
ATOM 2813 C CA . LEU B 1 108 ? 2.614 16.965 54.390 1.00 24.86 108 LEU B CA 1
ATOM 2814 C C . LEU B 1 108 ? 3.979 16.995 55.068 1.00 25.92 108 LEU B C 1
ATOM 2815 O O . LEU B 1 108 ? 4.099 17.446 56.206 1.00 26.09 108 LEU B O 1
ATOM 2820 N N . LYS B 1 109 ? 5.003 16.514 54.360 1.00 24.50 109 LYS B N 1
ATOM 2821 C CA . LYS B 1 109 ? 6.355 16.492 54.905 1.00 26.69 109 LYS B CA 1
ATOM 2822 C C . LYS B 1 109 ? 6.868 17.884 55.261 1.00 30.97 109 LYS B C 1
ATOM 2823 O O . LYS B 1 109 ? 7.380 18.100 56.362 1.00 28.20 109 LYS B O 1
ATOM 2829 N N . ALA B 1 110 ? 6.745 18.825 54.331 1.00 30.03 110 ALA B N 1
ATOM 2830 C CA . ALA B 1 110 ? 7.209 20.189 54.582 1.00 31.30 110 ALA B CA 1
ATOM 2831 C C . ALA B 1 110 ? 6.392 20.882 55.676 1.00 32.04 110 ALA B C 1
ATOM 2832 O O . ALA B 1 110 ? 6.895 21.764 56.373 1.00 34.74 110 ALA B O 1
ATOM 2834 N N . GLY B 1 111 ? 5.132 20.487 55.819 1.00 29.23 111 GLY B N 1
ATOM 2835 C CA . GLY B 1 111 ? 4.271 21.090 56.825 1.00 32.49 111 GLY B CA 1
ATOM 2836 C C . GLY B 1 111 ? 4.360 20.418 58.187 1.00 31.34 111 GLY B C 1
ATOM 2837 O O . GLY B 1 111 ? 3.649 20.790 59.119 1.00 32.86 111 GLY B O 1
ATOM 2838 N N . GLY B 1 112 ? 5.238 19.425 58.300 1.00 29.06 112 GLY B N 1
ATOM 2839 C CA . GLY B 1 112 ? 5.401 18.706 59.551 1.00 30.65 112 GLY B CA 1
ATOM 2840 C C . GLY B 1 112 ? 4.220 17.840 59.959 1.00 30.05 112 GLY B C 1
ATOM 2841 O O . GLY B 1 112 ? 3.997 17.633 61.147 1.00 31.21 112 GLY B O 1
ATOM 2842 N N . ILE B 1 113 ? 3.452 17.341 58.994 1.00 26.11 113 ILE B N 1
ATOM 2843 C CA . ILE B 1 113 ? 2.311 16.475 59.296 1.00 26.99 113 ILE B CA 1
ATOM 2844 C C . ILE B 1 113 ? 2.818 15.034 59.303 1.00 30.40 113 ILE B C 1
ATOM 2845 O O . ILE B 1 113 ? 3.166 14.487 58.256 1.00 30.81 113 ILE B O 1
ATOM 2850 N N . PRO B 1 114 ? 2.858 14.393 60.480 1.00 32.68 114 PRO B N 1
ATOM 2851 C CA . PRO B 1 114 ? 3.342 13.010 60.553 1.00 33.63 114 PRO B CA 1
ATOM 2852 C C . PRO B 1 114 ? 2.466 11.970 59.850 1.00 27.90 114 PRO B C 1
ATOM 2853 O O . PRO B 1 114 ? 1.242 12.046 59.890 1.00 26.79 114 PRO B O 1
ATOM 2857 N N . LEU B 1 115 ? 3.110 11.000 59.203 1.00 27.20 115 LEU B N 1
ATOM 2858 C CA . LEU B 1 115 ? 2.396 9.921 58.532 1.00 23.65 115 LEU B CA 1
ATOM 2859 C C . LEU B 1 115 ? 2.078 8.841 59.569 1.00 30.36 115 LEU B C 1
ATOM 2860 O O . LEU B 1 115 ? 2.658 7.751 59.566 1.00 30.63 115 LEU B O 1
ATOM 2865 N N . LYS B 1 116 ? 1.150 9.155 60.460 1.00 29.34 116 LYS B N 1
ATOM 2866 C CA . LYS B 1 116 ? 0.751 8.231 61.509 1.00 32.93 116 LYS B CA 1
ATOM 2867 C C . LYS B 1 116 ? -0.459 7.455 61.000 1.00 31.99 116 LYS B C 1
ATOM 2868 O O . LYS B 1 116 ? -1.444 8.044 60.556 1.00 30.22 116 LYS B O 1
ATOM 2874 N N . GLY B 1 117 ? -0.383 6.133 61.055 1.00 31.91 117 GLY B N 1
ATOM 2875 C CA . GLY B 1 117 ? -1.494 5.327 60.590 1.00 28.70 117 GLY B CA 1
ATOM 2876 C C . GLY B 1 117 ? -2.401 4.910 61.736 1.00 28.64 117 GLY B C 1
ATOM 2877 O O . GLY B 1 117 ? -2.038 5.051 62.910 1.00 28.61 117 GLY B O 1
ATOM 2878 N N . PRO B 1 118 ? -3.606 4.415 61.432 1.00 25.86 118 PRO B N 1
ATOM 2879 C CA . PRO B 1 118 ? -4.139 4.239 60.078 1.00 23.60 118 PRO B CA 1
ATOM 2880 C C . PRO B 1 118 ? -4.571 5.586 59.495 1.00 28.24 118 PRO B C 1
ATOM 2881 O O . PRO B 1 118 ? -4.927 6.508 60.241 1.00 27.43 118 PRO B O 1
ATOM 2885 N N . ALA B 1 119 ? -4.500 5.708 58.171 1.00 25.10 119 ALA B N 1
ATOM 2886 C CA . ALA B 1 119 ? -4.903 6.935 57.492 1.00 26.17 119 ALA B CA 1
ATOM 2887 C C . ALA B 1 119 ? -6.272 6.674 56.878 1.00 28.17 119 ALA B C 1
ATOM 2888 O O . ALA B 1 119 ? -6.565 5.552 56.459 1.00 30.63 119 ALA B O 1
ATOM 2890 N N . LEU B 1 120 ? -7.118 7.702 56.830 1.00 22.41 120 LEU B N 1
ATOM 2891 C CA . LEU B 1 120 ? -8.448 7.551 56.247 1.00 17.39 120 LEU B CA 1
ATOM 2892 C C . LEU B 1 120 ? -8.680 8.635 55.215 1.00 23.37 120 LEU B C 1
ATOM 2893 O O . LEU B 1 120 ? -8.537 9.815 55.517 1.00 22.34 120 LEU B O 1
ATOM 2898 N N . VAL B 1 121 ? -9.032 8.225 54.003 1.00 21.03 121 VAL B N 1
ATOM 2899 C CA . VAL B 1 121 ? -9.297 9.168 52.922 1.00 21.12 121 VAL B CA 1
ATOM 2900 C C . VAL B 1 121 ? -10.781 9.272 52.640 1.00 23.13 121 VAL B C 1
ATOM 2901 O O . VAL B 1 121 ? -11.435 8.284 52.295 1.00 25.30 121 VAL B O 1
ATOM 2905 N N . LEU B 1 122 ? -11.322 10.473 52.798 1.00 23.34 122 LEU B N 1
ATOM 2906 C CA . LEU B 1 122 ? -12.738 10.710 52.540 1.00 24.34 122 LEU B CA 1
ATOM 2907 C C . LEU B 1 122 ? -12.873 11.171 51.098 1.00 28.44 122 LEU B C 1
ATOM 2908 O O . LEU B 1 122 ? -12.307 12.201 50.724 1.00 26.81 122 LEU B O 1
ATOM 2913 N N . GLY B 1 123 ? -13.611 10.414 50.286 1.00 29.23 123 GLY B N 1
ATOM 2914 C CA . GLY B 1 123 ? -13.781 10.782 48.891 1.00 31.78 123 GLY B CA 1
ATOM 2915 C C . GLY B 1 123 ? -12.926 9.908 47.989 1.00 38.59 123 GLY B C 1
ATOM 2916 O O . GLY B 1 123 ? -11.751 9.681 48.273 1.00 36.73 123 GLY B O 1
ATOM 2917 N N . ALA B 1 124 ? -13.502 9.415 46.897 1.00 46.60 124 ALA B N 1
ATOM 2918 C CA . ALA B 1 124 ? -12.747 8.553 45.988 1.00 52.13 124 ALA B CA 1
ATO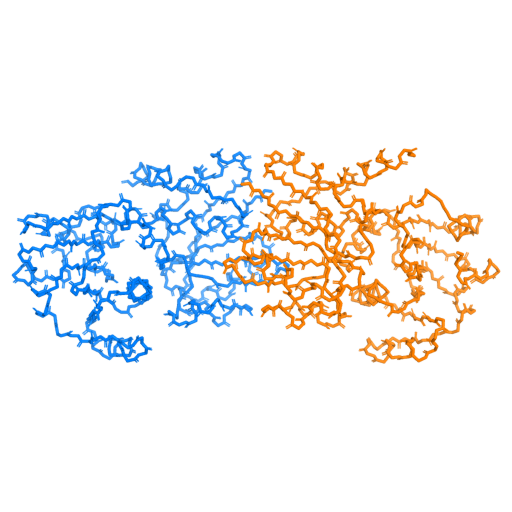M 2919 C C . ALA B 1 124 ? -12.632 9.088 44.562 1.00 52.98 124 ALA B C 1
ATOM 2920 O O . ALA B 1 124 ? -12.604 8.313 43.603 1.00 56.03 124 ALA B O 1
ATOM 2922 N N . GLY B 1 125 ? -12.553 10.411 44.427 1.00 54.35 125 GLY B N 1
ATOM 2923 C CA . GLY B 1 125 ? -12.424 11.022 43.113 1.00 45.37 125 GLY B CA 1
ATOM 2924 C C . GLY B 1 125 ? -10.971 11.099 42.669 1.00 47.28 125 GLY B C 1
ATOM 2925 O O . GLY B 1 125 ? -10.117 10.385 43.200 1.00 47.11 125 GLY B O 1
ATOM 2926 N N . GLY B 1 126 ? -10.687 11.966 41.702 1.00 44.61 126 GLY B N 1
ATOM 2927 C CA . GLY B 1 126 ? -9.327 12.110 41.204 1.00 43.32 126 GLY B CA 1
ATOM 2928 C C . GLY B 1 126 ? -8.334 12.479 42.291 1.00 39.00 126 GLY B C 1
ATOM 2929 O O . GLY B 1 126 ? -7.218 11.952 42.344 1.00 33.84 126 GLY B O 1
ATOM 2930 N N . ALA B 1 127 ? -8.742 13.391 43.164 1.00 39.02 127 ALA B N 1
ATOM 2931 C CA . ALA B 1 127 ? -7.888 13.823 44.256 1.00 36.49 127 ALA B CA 1
ATOM 2932 C C . ALA B 1 127 ? -7.777 12.705 45.283 1.00 29.64 127 ALA B C 1
ATOM 2933 O O . ALA B 1 127 ? -6.673 12.359 45.716 1.00 31.43 127 ALA B O 1
ATOM 2935 N N . GLY B 1 128 ? -8.925 12.144 45.660 1.00 28.27 128 GLY B N 1
ATOM 2936 C CA . GLY B 1 128 ? -8.951 11.071 46.639 1.00 31.04 128 GLY B CA 1
ATOM 2937 C C . GLY B 1 128 ? -8.143 9.861 46.206 1.00 24.73 128 GLY B C 1
ATOM 2938 O O . GLY B 1 128 ? -7.436 9.243 47.017 1.00 25.91 128 GLY B O 1
ATOM 2939 N N . ARG B 1 129 ? -8.260 9.510 44.928 1.00 25.87 129 ARG B N 1
ATOM 2940 C CA . ARG B 1 129 ? -7.529 8.371 44.392 1.00 24.09 129 ARG B CA 1
ATOM 2941 C C . ARG B 1 129 ? -6.041 8.647 44.440 1.00 24.43 129 ARG B C 1
ATOM 2942 O O . ARG B 1 129 ? -5.260 7.778 44.819 1.00 23.96 129 ARG B O 1
ATOM 2950 N N . ALA B 1 130 ? -5.647 9.862 44.063 1.00 20.26 130 ALA B N 1
ATOM 2951 C CA . ALA B 1 130 ? -4.240 10.239 44.083 1.00 25.05 130 ALA B CA 1
ATOM 2952 C C . ALA B 1 130 ? -3.705 10.197 45.521 1.00 22.63 130 ALA B C 1
ATOM 2953 O O . ALA B 1 130 ? -2.617 9.676 45.766 1.00 25.31 130 ALA B O 1
ATOM 2955 N N . VAL B 1 131 ? -4.484 10.722 46.468 1.00 22.39 131 VAL B N 1
ATOM 2956 C CA . VAL B 1 131 ? -4.072 10.717 47.864 1.00 19.89 131 VAL B CA 1
ATOM 2957 C C . VAL B 1 131 ? -3.972 9.292 48.398 1.00 20.74 131 VAL B C 1
ATOM 2958 O O . VAL B 1 131 ? -2.970 8.935 49.030 1.00 24.67 131 VAL B O 1
ATOM 2962 N N . ALA B 1 132 ? -4.985 8.466 48.134 1.00 19.69 132 ALA B N 1
ATOM 2963 C CA . ALA B 1 132 ? -4.937 7.092 48.631 1.00 20.96 132 ALA B CA 1
ATOM 2964 C C . ALA B 1 132 ? -3.704 6.373 48.084 1.00 25.04 132 ALA B C 1
ATOM 2965 O O . ALA B 1 132 ? -2.988 5.692 48.820 1.00 22.86 132 ALA B O 1
ATOM 2967 N N . PHE B 1 133 ? -3.457 6.518 46.787 1.00 23.03 133 PHE B N 1
ATOM 2968 C CA . PHE B 1 133 ? -2.302 5.879 46.167 1.00 24.49 133 PHE B CA 1
ATOM 2969 C C . PHE B 1 133 ? -1.015 6.362 46.832 1.00 23.79 133 PHE B C 1
ATOM 2970 O O . PHE B 1 133 ? -0.131 5.563 47.172 1.00 23.13 133 PHE B O 1
ATOM 2978 N N . ALA B 1 134 ? -0.910 7.672 47.042 1.00 22.16 134 ALA B N 1
ATOM 2979 C CA . ALA B 1 134 ? 0.290 8.237 47.656 1.00 24.74 134 ALA B CA 1
ATOM 2980 C C . ALA B 1 134 ? 0.533 7.687 49.062 1.00 22.92 134 ALA B C 1
ATOM 2981 O O . ALA B 1 134 ? 1.651 7.318 49.407 1.00 25.44 134 ALA B O 1
ATOM 2983 N N . LEU B 1 135 ? -0.516 7.649 49.877 1.00 20.97 135 LEU B N 1
ATOM 2984 C CA . LEU B 1 135 ? -0.386 7.155 51.246 1.00 20.76 135 LEU B CA 1
ATOM 2985 C C . LEU B 1 135 ? -0.078 5.664 51.277 1.00 23.29 135 LEU B C 1
ATOM 2986 O O . LEU B 1 135 ? 0.659 5.195 52.142 1.00 22.40 135 LEU B O 1
ATOM 2991 N N . ARG B 1 136 ? -0.643 4.914 50.340 1.00 24.59 136 ARG B N 1
ATOM 2992 C CA . ARG B 1 136 ? -0.370 3.479 50.304 1.00 26.07 136 ARG B CA 1
ATOM 2993 C C . ARG B 1 136 ? 1.112 3.238 50.021 1.00 28.37 136 ARG B C 1
ATOM 2994 O O . ARG B 1 136 ? 1.785 2.476 50.726 1.00 30.32 136 ARG B O 1
ATOM 3002 N N . GLU B 1 137 ? 1.623 3.899 48.991 1.00 28.63 137 GLU B N 1
ATOM 3003 C CA . GLU B 1 137 ? 3.013 3.719 48.616 1.00 27.54 137 GLU B CA 1
ATOM 3004 C C . GLU B 1 137 ? 3.965 4.219 49.690 1.00 30.71 137 GLU B C 1
ATOM 3005 O O . GLU B 1 137 ? 5.121 3.802 49.732 1.00 26.75 137 GLU B O 1
ATOM 3011 N N . ALA B 1 138 ? 3.477 5.095 50.569 1.00 24.93 138 ALA B N 1
ATOM 3012 C CA . ALA B 1 138 ? 4.306 5.614 51.647 1.00 28.43 138 ALA B CA 1
ATOM 3013 C C . ALA B 1 138 ? 4.393 4.586 52.772 1.00 25.98 138 ALA B C 1
ATOM 3014 O O . ALA B 1 138 ? 5.116 4.786 53.751 1.00 30.49 138 ALA B O 1
ATOM 3016 N N . GLY B 1 139 ? 3.634 3.501 52.634 1.00 26.37 139 GLY B N 1
ATOM 3017 C CA . GLY B 1 139 ? 3.663 2.439 53.628 1.00 24.46 139 GLY B CA 1
ATOM 3018 C C . GLY B 1 139 ? 2.596 2.466 54.715 1.00 24.44 139 GLY B C 1
ATOM 3019 O O . GLY B 1 139 ? 2.640 1.680 55.655 1.00 27.42 139 GLY B O 1
ATOM 3020 N N . LEU B 1 140 ? 1.618 3.352 54.587 1.00 25.46 140 LEU B N 1
ATOM 3021 C CA . LEU B 1 140 ? 0.571 3.443 55.593 1.00 27.56 140 LEU B CA 1
ATOM 3022 C C . LEU B 1 140 ? -0.520 2.401 55.432 1.00 27.16 140 LEU B C 1
ATOM 3023 O O . LEU B 1 140 ? -0.671 1.778 54.377 1.00 26.21 140 LEU B O 1
ATOM 3028 N N . GLU B 1 141 ? -1.260 2.191 56.516 1.00 30.39 141 GLU B N 1
ATOM 3029 C CA . GLU B 1 141 ? -2.429 1.337 56.459 1.00 22.97 141 GLU B CA 1
ATOM 3030 C C . GLU B 1 141 ? -3.410 2.432 56.051 1.00 27.86 141 GLU B C 1
ATOM 3031 O O . GLU B 1 141 ? -3.534 3.437 56.758 1.00 27.03 141 GLU B O 1
ATOM 3037 N N . VAL B 1 142 ? -4.097 2.236 54.931 1.00 22.86 142 VAL B N 1
ATOM 3038 C CA . VAL B 1 142 ? -4.996 3.244 54.392 1.00 25.67 142 VAL B CA 1
ATOM 3039 C C . VAL B 1 142 ? -6.423 2.754 54.240 1.00 27.67 142 VAL B C 1
ATOM 3040 O O . VAL B 1 142 ? -6.670 1.724 53.620 1.00 28.95 142 VAL B O 1
ATOM 3044 N N . TRP B 1 143 ? -7.357 3.503 54.820 1.00 24.99 143 TRP B N 1
ATOM 3045 C CA . TRP B 1 143 ? -8.771 3.183 54.724 1.00 23.00 143 TRP B CA 1
ATOM 3046 C C . TRP B 1 143 ? -9.393 4.234 53.818 1.00 25.12 143 TRP B C 1
ATOM 3047 O O . TRP B 1 143 ? -8.863 5.337 53.690 1.00 24.62 143 TRP B O 1
ATOM 3058 N N . VAL B 1 144 ? -10.523 3.897 53.206 1.00 22.33 144 VAL B N 1
ATOM 3059 C CA . VAL B 1 144 ? -11.228 4.824 52.331 1.00 20.95 144 VAL B CA 1
ATOM 3060 C C . VAL B 1 144 ? -12.717 4.822 52.626 1.00 23.83 144 VAL B C 1
ATOM 3061 O O . VAL B 1 144 ? -13.287 3.815 53.050 1.00 30.53 144 VAL B O 1
ATOM 3065 N N . TRP B 1 145 ? -13.344 5.970 52.420 1.00 25.42 145 TRP B N 1
ATOM 3066 C CA . TRP B 1 145 ? -14.780 6.126 52.633 1.00 25.73 145 TRP B CA 1
ATOM 3067 C C . TRP B 1 145 ? -15.305 7.009 51.522 1.00 27.26 145 TRP B C 1
ATOM 3068 O O . TRP B 1 145 ? -14.569 7.833 50.988 1.00 29.03 145 TRP B O 1
ATOM 3079 N N . ASN B 1 146 ? -16.579 6.843 51.174 1.00 28.16 146 ASN B N 1
ATOM 3080 C CA . ASN B 1 146 ? -17.182 7.666 50.129 1.00 31.39 146 ASN B CA 1
ATOM 3081 C C . ASN B 1 146 ? -18.665 7.784 50.431 1.00 31.46 146 ASN B C 1
ATOM 3082 O O . ASN B 1 146 ? -19.242 6.901 51.066 1.00 37.79 146 ASN B O 1
ATOM 3087 N N . ARG B 1 147 ? -19.283 8.872 49.991 1.00 35.15 147 ARG B N 1
ATOM 3088 C CA . ARG B 1 147 ? -20.702 9.061 50.241 1.00 43.78 147 ARG B CA 1
ATOM 3089 C C . ARG B 1 147 ? -21.433 7.892 49.583 1.00 45.40 147 ARG B C 1
ATOM 3090 O O . ARG B 1 147 ? -22.370 7.320 50.150 1.00 45.87 147 ARG B O 1
ATOM 3098 N N . THR B 1 148 ? -20.980 7.545 48.382 1.00 43.29 148 THR B N 1
ATOM 3099 C CA . THR B 1 148 ? -21.541 6.435 47.619 1.00 46.64 148 THR B CA 1
ATOM 3100 C C . THR B 1 148 ? -20.676 5.216 47.936 1.00 43.43 148 THR B C 1
ATOM 3101 O O . THR B 1 148 ? -19.501 5.177 47.576 1.00 46.99 148 THR B O 1
ATOM 3105 N N . PRO B 1 149 ? -21.250 4.209 48.614 1.00 40.75 149 PRO B N 1
ATOM 3106 C CA . PRO B 1 149 ? -20.561 2.973 49.003 1.00 41.89 149 PRO B CA 1
ATOM 3107 C C . PRO B 1 149 ? -19.739 2.275 47.916 1.00 40.33 149 PRO B C 1
ATOM 3108 O O . PRO B 1 149 ? -18.539 2.038 48.095 1.00 35.62 149 PRO B O 1
ATOM 3112 N N . GLN B 1 150 ? -20.386 1.941 46.799 1.00 40.85 150 GLN B N 1
ATOM 3113 C CA . GLN B 1 150 ? -19.718 1.246 45.701 1.00 42.33 150 GLN B CA 1
ATOM 3114 C C . GLN B 1 150 ? -18.406 1.905 45.299 1.00 39.70 150 GLN B C 1
ATOM 3115 O O . GLN B 1 150 ? -17.424 1.225 44.992 1.00 38.09 150 GLN B O 1
ATOM 3121 N N . ARG B 1 151 ? -18.394 3.232 45.314 1.00 43.07 151 ARG B N 1
ATOM 3122 C CA . ARG B 1 151 ? -17.211 4.000 44.949 1.00 38.20 151 ARG B CA 1
ATOM 3123 C C . ARG B 1 151 ? -16.026 3.670 45.861 1.00 35.19 151 ARG B C 1
ATOM 3124 O O . ARG B 1 151 ? -14.903 3.466 45.392 1.00 33.04 151 ARG B O 1
ATOM 3132 N N . ALA B 1 152 ? -16.279 3.609 47.165 1.00 29.35 152 ALA B N 1
ATOM 3133 C CA . ALA B 1 152 ? -15.222 3.310 48.123 1.00 28.29 152 ALA B CA 1
ATOM 3134 C C . ALA B 1 152 ? -14.745 1.863 48.001 1.00 26.17 152 ALA B C 1
ATOM 3135 O O . ALA B 1 152 ? -13.542 1.594 48.038 1.00 24.67 152 ALA B O 1
ATOM 3137 N N . LEU B 1 153 ? -15.690 0.937 47.856 1.00 30.87 153 LEU B N 1
ATOM 3138 C CA . LEU B 1 153 ? -15.346 -0.479 47.733 1.00 29.28 153 LEU B CA 1
ATOM 3139 C C . LEU B 1 153 ? -14.508 -0.752 46.485 1.00 30.73 153 LEU B C 1
ATOM 3140 O O . LEU B 1 153 ? -13.579 -1.568 46.511 1.00 27.90 153 LEU B O 1
ATOM 3145 N N . ALA B 1 154 ? -14.834 -0.069 45.393 1.00 31.46 154 ALA B N 1
ATOM 3146 C CA . ALA B 1 154 ? -14.092 -0.233 44.142 1.00 31.53 154 ALA B CA 1
ATOM 3147 C C . ALA B 1 154 ? -12.647 0.227 44.323 1.00 33.05 154 ALA B C 1
ATOM 3148 O O . ALA B 1 154 ? -11.703 -0.447 43.888 1.00 26.91 154 ALA B O 1
ATOM 3150 N N . LEU B 1 155 ? -12.481 1.386 44.960 1.00 28.23 155 LEU B N 1
ATOM 3151 C CA . LEU B 1 155 ? -11.152 1.933 45.204 1.00 28.94 155 LEU B CA 1
ATOM 3152 C C . LEU B 1 155 ? -10.370 1.011 46.125 1.00 30.29 155 LEU B C 1
ATOM 3153 O O . LEU B 1 155 ? -9.189 0.751 45.905 1.00 34.41 155 LEU B O 1
ATOM 3158 N N . ALA B 1 156 ? -11.042 0.507 47.154 1.00 23.94 156 ALA B N 1
ATOM 3159 C CA . ALA B 1 156 ? -10.401 -0.397 48.101 1.00 26.08 156 ALA B CA 1
ATOM 3160 C C . ALA B 1 156 ? -9.920 -1.655 47.376 1.00 25.82 156 ALA B C 1
ATOM 3161 O O . ALA B 1 156 ? -8.808 -2.127 47.603 1.00 27.59 156 ALA B O 1
ATOM 3163 N N . GLU B 1 157 ? -10.768 -2.195 46.509 1.00 25.05 157 GLU B N 1
ATOM 3164 C CA . GLU B 1 157 ? -10.414 -3.400 45.760 1.00 28.80 157 GLU B CA 1
ATOM 3165 C C . GLU B 1 157 ? -9.226 -3.163 44.828 1.00 30.59 157 GLU B C 1
ATOM 3166 O O . GLU B 1 157 ? -8.276 -3.956 44.786 1.00 27.61 157 GLU B O 1
ATOM 3172 N N . GLU B 1 158 ? -9.284 -2.066 44.085 1.00 29.20 158 GLU B N 1
ATOM 3173 C CA . GLU B 1 158 ? -8.223 -1.723 43.145 1.00 32.08 158 GLU B CA 1
ATOM 3174 C C . GLU B 1 158 ? -6.858 -1.580 43.796 1.00 29.35 158 GLU B C 1
ATOM 3175 O O . GLU B 1 158 ? -5.861 -2.078 43.272 1.00 29.04 158 GLU B O 1
ATOM 3181 N N . PHE B 1 159 ? -6.815 -0.897 44.937 1.00 26.34 159 PHE B N 1
ATOM 3182 C CA . PHE B 1 159 ? -5.551 -0.653 45.628 1.00 25.31 159 PHE B CA 1
ATOM 3183 C C . PHE B 1 159 ? -5.201 -1.585 46.783 1.00 27.30 159 PHE B C 1
ATOM 3184 O O . PHE B 1 159 ? -4.130 -1.448 47.375 1.00 35.00 159 PHE B O 1
ATOM 3192 N N . GLY B 1 160 ? -6.084 -2.521 47.114 1.00 25.66 160 GLY B N 1
ATOM 3193 C CA . GLY B 1 160 ? -5.789 -3.427 48.215 1.00 25.05 160 GLY B CA 1
ATOM 3194 C C . GLY B 1 160 ? -5.888 -2.732 49.564 1.00 27.38 160 GLY B C 1
ATOM 3195 O O . GLY B 1 160 ? -5.089 -2.972 50.480 1.00 28.57 160 GLY B O 1
ATOM 3196 N N . LEU B 1 161 ? -6.885 -1.862 49.678 1.00 23.98 161 LEU B N 1
ATOM 3197 C CA . LEU B 1 161 ? -7.125 -1.113 50.903 1.00 27.45 161 LEU B CA 1
ATOM 3198 C C . LEU B 1 161 ? -8.477 -1.555 51.454 1.00 28.95 161 LEU B C 1
ATOM 3199 O O . LEU B 1 161 ? -9.086 -2.490 50.940 1.00 28.90 161 LEU B O 1
ATOM 3204 N N . ARG B 1 162 ? -8.947 -0.879 52.494 1.00 30.48 162 ARG B N 1
ATOM 3205 C CA . ARG B 1 162 ? -10.246 -1.210 53.073 1.00 28.97 162 ARG B CA 1
ATOM 3206 C C . ARG B 1 162 ? -11.193 -0.027 53.118 1.00 25.46 162 ARG B C 1
ATOM 3207 O O . ARG B 1 162 ? -10.796 1.076 53.492 1.00 26.87 162 ARG B O 1
ATOM 3215 N N . ALA B 1 163 ? -12.435 -0.279 52.715 1.00 26.26 163 ALA B N 1
ATOM 3216 C CA . ALA B 1 163 ? -13.488 0.721 52.741 1.00 24.01 163 ALA B CA 1
ATOM 3217 C C . ALA B 1 163 ? -14.065 0.615 54.145 1.00 27.90 163 ALA B C 1
ATOM 3218 O O . ALA B 1 163 ? -14.335 -0.485 54.644 1.00 27.70 163 ALA B O 1
ATOM 3220 N N . VAL B 1 164 ? -14.253 1.755 54.794 1.00 26.96 164 VAL B N 1
ATOM 3221 C CA . VAL B 1 164 ? -14.759 1.738 56.154 1.00 29.54 164 VAL B CA 1
ATOM 3222 C C . VAL B 1 164 ? -15.937 2.675 56.370 1.00 30.43 164 VAL B C 1
ATOM 3223 O O . VAL B 1 164 ? -16.208 3.560 55.558 1.00 27.15 164 VAL B O 1
ATOM 3227 N N . PRO B 1 165 ? -16.672 2.468 57.472 1.00 32.53 165 PRO B N 1
ATOM 3228 C CA . PRO B 1 165 ? -17.820 3.311 57.802 1.00 30.66 165 PRO B CA 1
ATOM 3229 C C . PRO B 1 165 ? -17.278 4.634 58.333 1.00 29.39 165 PRO B C 1
ATOM 3230 O O . PRO B 1 165 ? -16.161 4.693 58.842 1.00 27.84 165 PRO B O 1
ATOM 3234 N N . LEU B 1 166 ? -18.076 5.684 58.226 1.00 31.27 166 LEU B N 1
ATOM 3235 C CA . LEU B 1 166 ? -17.674 6.999 58.683 1.00 25.75 166 LEU B CA 1
ATOM 3236 C C . LEU B 1 166 ? -17.172 7.020 60.129 1.00 28.60 166 LEU B C 1
ATOM 3237 O O . LEU B 1 166 ? -16.249 7.760 60.449 1.00 28.80 166 LEU B O 1
ATOM 3242 N N . GLU B 1 167 ? -17.774 6.213 61.001 1.00 24.90 167 GLU B N 1
ATOM 3243 C CA . GLU B 1 167 ? -17.366 6.168 62.411 1.00 28.64 167 GLU B CA 1
ATOM 3244 C C . GLU B 1 167 ? -15.899 5.799 62.637 1.00 26.39 167 GLU B C 1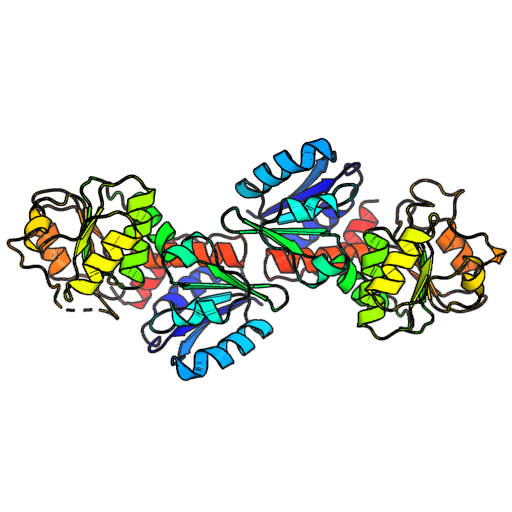
ATOM 3245 O O . GLU B 1 167 ? -15.319 6.154 63.659 1.00 27.58 167 GLU B O 1
ATOM 3251 N N . LYS B 1 168 ? -15.301 5.080 61.690 1.00 26.51 168 LYS B N 1
ATOM 3252 C CA . LYS B 1 168 ? -13.902 4.674 61.818 1.00 27.85 168 LYS B CA 1
ATOM 3253 C C . LYS B 1 168 ? -12.940 5.861 61.819 1.00 28.78 168 LYS B C 1
ATOM 3254 O O . LYS B 1 168 ? -11.763 5.714 62.139 1.00 25.72 168 LYS B O 1
ATOM 3260 N N . ALA B 1 169 ? -13.441 7.038 61.456 1.00 23.63 169 ALA B N 1
ATOM 3261 C CA . ALA B 1 169 ? -12.602 8.223 61.454 1.00 27.67 169 ALA B CA 1
ATOM 3262 C C . ALA B 1 169 ? -12.020 8.447 62.851 1.00 23.64 169 ALA B C 1
ATOM 3263 O O . ALA B 1 169 ? -10.948 9.028 63.012 1.00 22.74 169 ALA B O 1
ATOM 3265 N N . ARG B 1 170 ? -12.725 7.996 63.881 1.00 25.75 170 ARG B N 1
ATOM 3266 C CA . ARG B 1 170 ? -12.216 8.202 65.230 1.00 26.88 170 ARG B CA 1
ATOM 3267 C C . ARG B 1 170 ? -10.917 7.438 65.483 1.00 24.95 170 ARG B C 1
ATOM 3268 O O . ARG B 1 170 ? -10.127 7.802 66.348 1.00 27.14 170 ARG B O 1
ATOM 3276 N N . GLU B 1 171 ? -10.695 6.382 64.708 1.00 27.12 171 GLU B N 1
ATOM 3277 C CA . GLU B 1 171 ? -9.500 5.558 64.866 1.00 30.63 171 GLU B CA 1
ATOM 3278 C C . GLU B 1 171 ? -8.347 5.936 63.940 1.00 32.00 171 GLU B C 1
ATOM 3279 O O . GLU B 1 171 ? -7.250 5.387 64.050 1.00 28.74 171 GLU B O 1
ATOM 3285 N N . ALA B 1 172 ? -8.597 6.872 63.030 1.00 31.97 172 ALA B N 1
ATOM 3286 C CA . ALA B 1 172 ? -7.583 7.319 62.088 1.00 27.76 172 ALA B CA 1
ATOM 3287 C C . ALA B 1 172 ? -6.635 8.299 62.770 1.00 31.43 172 ALA B C 1
ATOM 3288 O O . ALA B 1 172 ? -7.046 9.083 63.623 1.00 29.80 172 ALA B O 1
ATOM 3290 N N . ARG B 1 173 ? -5.356 8.238 62.413 1.00 24.26 173 ARG B N 1
ATOM 3291 C CA . ARG B 1 173 ? -4.391 9.166 62.965 1.00 26.29 173 ARG B CA 1
ATOM 3292 C C . ARG B 1 173 ? -4.030 10.193 61.897 1.00 27.44 173 ARG B C 1
ATOM 3293 O O . ARG B 1 173 ? -3.347 11.183 62.173 1.00 25.52 173 ARG B O 1
ATOM 3301 N N . LEU B 1 174 ? -4.472 9.935 60.667 1.00 24.37 174 LEU B N 1
ATOM 3302 C CA . LEU B 1 174 ? -4.264 10.884 59.567 1.00 27.35 174 LEU B CA 1
ATOM 3303 C C . LEU B 1 174 ? -5.549 10.876 58.765 1.00 27.47 174 LEU B C 1
ATOM 3304 O O . LEU B 1 174 ? -5.903 9.884 58.119 1.00 23.63 174 LEU B O 1
ATOM 3309 N N . LEU B 1 175 ? -6.258 11.998 58.811 1.00 21.41 175 LEU B N 1
ATOM 3310 C CA . LEU B 1 175 ? -7.537 12.113 58.146 1.00 25.23 175 LEU B CA 1
ATOM 3311 C C . LEU B 1 175 ? -7.462 13.112 57.015 1.00 23.90 175 LEU B C 1
ATOM 3312 O O . LEU B 1 175 ? -7.049 14.253 57.217 1.00 26.32 175 LEU B O 1
ATOM 3317 N N . VAL B 1 176 ? -7.858 12.677 55.823 1.00 21.01 176 VAL B N 1
ATOM 3318 C CA . VAL B 1 176 ? -7.812 13.553 54.652 1.00 24.04 176 VAL B CA 1
ATOM 3319 C C . VAL B 1 176 ? -9.176 13.727 54.014 1.00 25.02 176 VAL B C 1
ATOM 3320 O O . VAL B 1 176 ? -9.802 12.761 53.585 1.00 25.87 176 VAL B O 1
ATOM 3324 N N . ASN B 1 177 ? -9.640 14.970 53.939 1.00 26.22 177 ASN B N 1
ATOM 3325 C CA . ASN B 1 177 ? -10.925 15.222 53.318 1.00 27.74 177 ASN B CA 1
ATOM 3326 C C . ASN B 1 177 ? -10.734 15.601 51.862 1.00 31.17 177 ASN B C 1
ATOM 3327 O O . ASN B 1 177 ? -10.288 16.705 51.551 1.00 27.80 177 ASN B O 1
ATOM 3332 N N . ALA B 1 178 ? -11.062 14.665 50.977 1.00 27.23 178 ALA B N 1
ATOM 3333 C CA . ALA B 1 178 ? -10.946 14.879 49.539 1.00 31.79 178 ALA B CA 1
ATOM 3334 C C . ALA B 1 178 ? -12.328 14.889 48.887 1.00 34.61 178 ALA B C 1
ATOM 3335 O O . ALA B 1 178 ? -12.469 14.532 47.719 1.00 38.20 178 ALA B O 1
ATOM 3337 N N . THR B 1 179 ? -13.347 15.288 49.643 1.00 36.97 179 THR B N 1
ATOM 3338 C CA . THR B 1 179 ? -14.714 15.339 49.123 1.00 36.50 179 THR B CA 1
ATOM 3339 C C . THR B 1 179 ? -15.038 16.740 48.617 1.00 45.98 179 THR B C 1
ATOM 3340 O O . THR B 1 179 ? -16.151 17.003 48.160 1.00 46.70 179 THR B O 1
ATOM 3344 N N . ARG B 1 180 ? -14.064 17.635 48.711 1.00 51.80 180 ARG B N 1
ATOM 3345 C CA . ARG B 1 180 ? -14.246 19.011 48.269 1.00 61.97 180 ARG B CA 1
ATOM 3346 C C . ARG B 1 180 ? -14.132 19.074 46.750 1.00 66.35 180 ARG B C 1
ATOM 3347 O O . ARG B 1 180 ? -13.162 19.613 46.212 1.00 68.48 180 ARG B O 1
ATOM 3355 N N . VAL B 1 181 ? -15.132 18.515 46.071 1.00 72.36 181 VAL B N 1
ATOM 3356 C CA . VAL B 1 181 ? -15.181 18.475 44.609 1.00 75.09 181 VAL B CA 1
ATOM 3357 C C . VAL B 1 181 ? -14.556 19.691 43.924 1.00 76.05 181 VAL B C 1
ATOM 3358 O O . VAL B 1 181 ? -13.502 19.584 43.295 1.00 77.05 181 VAL B O 1
ATOM 3362 N N . GLY B 1 182 ? -15.206 20.844 44.047 1.00 77.53 182 GLY B N 1
ATOM 3363 C CA . GLY B 1 182 ? -14.688 22.054 43.435 1.00 79.63 182 GLY B CA 1
ATOM 3364 C C . GLY B 1 182 ? -14.792 23.246 44.367 1.00 82.52 182 GLY B C 1
ATOM 3365 O O . GLY B 1 182 ? -15.411 24.259 44.031 1.00 83.66 182 GLY B O 1
ATOM 3366 N N . LEU B 1 183 ? -14.178 23.127 45.541 1.00 83.41 183 LEU B N 1
ATOM 3367 C CA . LEU B 1 183 ? -14.202 24.190 46.542 1.00 81.39 183 LEU B CA 1
ATOM 3368 C C . LEU B 1 183 ? -15.598 24.793 46.663 1.00 82.61 183 LEU B C 1
ATOM 3369 O O . LEU B 1 183 ? -16.523 24.147 47.160 1.00 82.26 183 LEU B O 1
ATOM 3374 N N . ALA B 1 188 ? -19.719 21.994 53.230 1.00 60.61 188 ALA B N 1
ATOM 3375 C CA . ALA B 1 188 ? -19.747 21.326 54.522 1.00 59.11 188 ALA B CA 1
ATOM 3376 C C . ALA B 1 188 ? -19.148 19.925 54.425 1.00 57.71 188 ALA B C 1
ATOM 3377 O O . ALA B 1 188 ? -19.507 19.142 53.542 1.00 57.82 188 ALA B O 1
ATOM 3379 N N . SER B 1 189 ? -18.224 19.617 55.329 1.00 55.88 189 SER B N 1
ATOM 3380 C CA . SER B 1 189 ? -17.604 18.303 55.339 1.00 48.75 189 SER B CA 1
ATOM 3381 C C . SER B 1 189 ? -18.707 17.307 55.661 1.00 43.55 189 SER B C 1
ATOM 3382 O O . SER B 1 189 ? -19.754 17.676 56.209 1.00 35.97 189 SER B O 1
ATOM 3385 N N . PRO B 1 190 ? -18.498 16.031 55.316 1.00 39.92 190 PRO B N 1
ATOM 3386 C CA . PRO B 1 190 ? -19.507 15.008 55.588 1.00 33.94 190 PRO B CA 1
ATOM 3387 C C . PRO B 1 190 ? -19.291 14.369 56.951 1.00 32.98 190 PRO B C 1
ATOM 3388 O O . PRO B 1 190 ? -20.060 13.506 57.357 1.00 33.00 190 PRO B O 1
ATOM 3392 N N . LEU B 1 191 ? -18.255 14.820 57.658 1.00 33.18 191 LEU B N 1
ATOM 3393 C CA . LEU B 1 191 ? -17.902 14.252 58.956 1.00 28.67 191 LEU B CA 1
ATOM 3394 C C . LEU B 1 191 ? -18.401 14.978 60.199 1.00 29.24 191 LEU B C 1
ATOM 3395 O O . LEU B 1 191 ? -18.001 16.107 60.474 1.00 31.93 191 LEU B O 1
ATOM 3400 N N . PRO B 1 192 ? -19.299 14.336 60.964 1.00 28.88 192 PRO B N 1
ATOM 3401 C CA . PRO B 1 192 ? -19.800 14.982 62.180 1.00 28.72 192 PRO B CA 1
ATOM 3402 C C . PRO B 1 192 ? -18.627 15.243 63.135 1.00 28.33 192 PRO B C 1
ATOM 3403 O O . PRO B 1 192 ? -17.714 14.434 63.239 1.00 26.86 192 PRO B O 1
ATOM 3407 N N . ALA B 1 193 ? -18.663 16.364 63.845 1.00 33.00 193 ALA B N 1
ATOM 3408 C CA . ALA B 1 193 ? -17.591 16.702 64.779 1.00 33.18 193 ALA B CA 1
ATOM 3409 C C . ALA B 1 193 ? -17.284 15.593 65.791 1.00 29.71 193 ALA B C 1
ATOM 3410 O O . ALA B 1 193 ? -16.125 15.380 66.148 1.00 33.85 193 ALA B O 1
ATOM 3412 N N . GLU B 1 194 ? -18.314 14.880 66.239 1.00 26.77 194 GLU B N 1
ATOM 3413 C CA . GLU B 1 194 ? -18.147 13.812 67.226 1.00 24.44 194 GLU B CA 1
ATOM 3414 C C . GLU B 1 194 ? -17.391 12.585 66.732 1.00 23.39 194 GLU B C 1
ATOM 3415 O O . GLU B 1 194 ? -16.959 11.754 67.536 1.00 26.79 194 GLU B O 1
ATOM 3421 N N . LEU B 1 195 ? -17.235 12.469 65.418 1.00 26.85 195 LEU B N 1
ATOM 3422 C CA . LEU B 1 195 ? -16.529 11.327 64.842 1.00 28.72 195 LEU B CA 1
ATOM 3423 C C . LEU B 1 195 ? -15.099 11.629 64.396 1.00 29.04 195 LEU B C 1
ATOM 3424 O O . LEU B 1 195 ? -14.480 10.817 63.718 1.00 27.63 195 LEU B O 1
ATOM 3429 N N . PHE B 1 196 ? -14.576 12.788 64.787 1.00 28.21 196 PHE B N 1
ATOM 3430 C CA . PHE B 1 196 ? -13.214 13.173 64.425 1.00 27.65 196 PHE B CA 1
ATOM 3431 C C . PHE B 1 196 ? -12.177 12.347 65.166 1.00 33.58 196 PHE B C 1
ATOM 3432 O O . PHE B 1 196 ? -12.420 11.872 66.280 1.00 33.22 196 PHE B O 1
ATOM 3440 N N . PRO B 1 197 ? -10.999 12.165 64.550 1.00 30.98 197 PRO B N 1
ATOM 3441 C CA . PRO B 1 197 ? -9.906 11.393 65.148 1.00 33.14 197 PRO B CA 1
ATOM 3442 C C . PRO B 1 197 ? -9.600 11.842 66.574 1.00 36.45 197 PRO B C 1
ATOM 3443 O O . PRO B 1 197 ? -9.706 13.028 66.905 1.00 28.83 197 PRO B O 1
ATOM 3447 N N . GLU B 1 198 ? -9.217 10.886 67.414 1.00 43.85 198 GLU B N 1
ATOM 3448 C CA . GLU B 1 198 ? -8.871 11.178 68.800 1.00 48.60 198 GLU B CA 1
ATOM 3449 C C . GLU B 1 198 ? -7.583 11.993 68.843 1.00 49.05 198 GLU B C 1
ATOM 3450 O O . GLU B 1 198 ? -7.490 13.008 69.532 1.00 52.89 198 GLU B O 1
ATOM 3456 N N . GLU B 1 199 ? -6.593 11.533 68.086 1.00 45.28 199 GLU B N 1
ATOM 3457 C CA . GLU B 1 199 ? -5.287 12.177 68.018 1.00 41.47 199 GLU B CA 1
ATOM 3458 C C . GLU B 1 199 ? -4.818 12.102 66.570 1.00 35.18 199 GLU B C 1
ATOM 3459 O O . GLU B 1 199 ? -5.439 11.434 65.754 1.00 32.26 199 GLU B O 1
ATOM 3465 N N . GLY B 1 200 ? -3.726 12.787 66.252 1.00 34.11 200 GLY B N 1
ATOM 3466 C CA . GLY B 1 200 ? -3.223 12.744 64.893 1.00 30.59 200 GLY B CA 1
ATOM 3467 C C . GLY B 1 200 ? -3.318 14.051 64.127 1.00 28.06 200 GLY B C 1
ATOM 3468 O O . GLY B 1 200 ? -3.130 15.133 64.687 1.00 31.81 200 GLY B O 1
ATOM 3469 N N . ALA B 1 201 ? -3.629 13.946 62.838 1.00 29.95 201 ALA B N 1
ATOM 3470 C CA . ALA B 1 201 ? -3.706 15.116 61.978 1.00 26.48 201 ALA B CA 1
ATOM 3471 C C . ALA B 1 201 ? -4.843 15.044 60.970 1.00 29.40 201 ALA B C 1
ATOM 3472 O O . ALA B 1 201 ? -5.277 13.962 60.576 1.00 25.46 201 ALA B O 1
ATOM 3474 N N . ALA B 1 202 ? -5.314 16.214 60.553 1.00 27.70 202 ALA B N 1
ATOM 3475 C CA . ALA B 1 202 ? -6.392 16.312 59.581 1.00 26.43 202 ALA B CA 1
ATOM 3476 C C . ALA B 1 202 ? -5.947 17.245 58.467 1.00 27.70 202 ALA B C 1
ATOM 3477 O O . ALA B 1 202 ? -5.358 18.295 58.722 1.00 27.94 202 ALA B O 1
ATOM 3479 N N . VAL B 1 203 ? -6.212 16.840 57.229 1.00 25.87 203 VAL B N 1
ATOM 3480 C CA . VAL B 1 203 ? -5.864 17.634 56.055 1.00 26.97 203 VAL B CA 1
ATOM 3481 C C . VAL B 1 203 ? -7.129 17.818 55.211 1.00 29.57 203 VAL B C 1
ATOM 3482 O O . VAL B 1 203 ? -7.792 16.848 54.832 1.00 25.99 203 VAL B O 1
ATOM 3486 N N . ASP B 1 204 ? -7.465 19.073 54.935 1.00 30.81 204 ASP B N 1
ATOM 3487 C CA . ASP B 1 204 ? -8.657 19.404 54.166 1.00 29.96 204 ASP B CA 1
ATOM 3488 C C . ASP B 1 204 ? -8.195 19.904 52.808 1.00 34.10 204 ASP B C 1
ATOM 3489 O O . ASP B 1 204 ? -7.617 20.983 52.707 1.00 36.53 204 ASP B O 1
ATOM 3494 N N . LEU B 1 205 ? -8.425 19.104 51.767 1.00 30.25 205 LEU B N 1
ATOM 3495 C CA . LEU B 1 205 ? -8.013 19.469 50.424 1.00 31.16 205 LEU B CA 1
ATOM 3496 C C . LEU B 1 205 ? -8.921 20.543 49.852 1.00 32.51 205 LEU B C 1
ATOM 3497 O O . LEU B 1 205 ? -9.710 20.295 48.955 1.00 32.39 205 LEU B O 1
ATOM 3502 N N . VAL B 1 206 ? -8.808 21.739 50.408 1.00 37.97 206 VAL B N 1
ATOM 3503 C CA . VAL B 1 206 ? -9.595 22.880 49.973 1.00 34.65 206 VAL B CA 1
ATOM 3504 C C . VAL B 1 206 ? -8.526 23.927 49.686 1.00 33.54 206 VAL B C 1
ATOM 3505 O O . VAL B 1 206 ? -7.604 24.098 50.481 1.00 34.45 206 VAL B O 1
ATOM 3509 N N . TYR B 1 207 ? -8.618 24.610 48.548 1.00 29.26 207 TYR B N 1
ATOM 3510 C CA . TYR B 1 207 ? -7.577 25.573 48.188 1.00 32.12 207 TYR B CA 1
ATOM 3511 C C . TYR B 1 207 ? -7.834 27.041 48.490 1.00 35.41 207 TYR B C 1
ATOM 3512 O O . TYR B 1 207 ? -6.958 27.725 49.010 1.00 36.99 207 TYR B O 1
ATOM 3521 N N . ARG B 1 208 ? -9.023 27.529 48.160 1.00 35.81 208 ARG B N 1
ATOM 3522 C CA . ARG B 1 208 ? -9.337 28.941 48.372 1.00 42.06 208 ARG B CA 1
ATOM 3523 C C . ARG B 1 208 ? -9.618 29.372 49.809 1.00 44.57 208 ARG B C 1
ATOM 3524 O O . ARG B 1 208 ? -9.209 30.456 50.226 1.00 49.50 208 ARG B O 1
ATOM 3532 N N . PRO B 1 209 ? -10.338 28.540 50.578 1.00 45.25 209 PRO B N 1
ATOM 3533 C CA . PRO B 1 209 ? -10.661 28.870 51.967 1.00 44.90 209 PRO B CA 1
ATOM 3534 C C . PRO B 1 209 ? -9.482 29.110 52.887 1.00 47.15 209 PRO B C 1
ATOM 3535 O O . PRO B 1 209 ? -8.471 28.414 52.822 1.00 45.61 209 PRO B O 1
ATOM 3539 N N . LEU B 1 210 ? -9.626 30.114 53.743 1.00 50.10 210 LEU B N 1
ATOM 3540 C CA . LEU B 1 210 ? -8.604 30.442 54.721 1.00 52.46 210 LEU B CA 1
ATOM 3541 C C . LEU B 1 210 ? -8.766 29.446 55.863 1.00 51.01 210 LEU B C 1
ATOM 3542 O O . LEU B 1 210 ? -7.787 28.990 56.453 1.00 51.19 210 LEU B O 1
ATOM 3547 N N . TRP B 1 211 ? -10.021 29.113 56.152 1.00 44.09 211 TRP B N 1
ATOM 3548 C CA . TRP B 1 211 ? -10.373 28.176 57.212 1.00 41.95 211 TRP B CA 1
ATOM 3549 C C . TRP B 1 211 ? -11.645 27.418 56.822 1.00 40.07 211 TRP B C 1
ATOM 3550 O O . TRP B 1 211 ? -12.334 27.800 55.876 1.00 39.10 211 TRP B O 1
ATOM 3561 N N . THR B 1 212 ? -11.940 26.341 57.550 1.00 38.81 212 THR B N 1
ATOM 3562 C CA . THR B 1 212 ? -13.148 25.545 57.321 1.00 35.01 212 THR B CA 1
ATOM 3563 C C . THR B 1 212 ? -13.587 24.974 58.660 1.00 35.31 212 THR B C 1
ATOM 3564 O O . THR B 1 212 ? -12.770 24.820 59.568 1.00 30.89 212 THR B O 1
ATOM 3568 N N . ARG B 1 213 ? -14.873 24.667 58.790 1.00 31.70 213 ARG B N 1
ATOM 3569 C CA . ARG B 1 213 ? -15.369 24.094 60.032 1.00 38.89 213 ARG B CA 1
ATOM 3570 C C . ARG B 1 213 ? -14.648 22.772 60.288 1.00 36.15 213 ARG B C 1
ATOM 3571 O O . ARG B 1 213 ? -14.255 22.485 61.419 1.00 36.60 213 ARG B O 1
ATOM 3579 N N . PHE B 1 214 ? -14.472 21.984 59.228 1.00 34.48 214 PHE B N 1
ATOM 3580 C CA . PHE B 1 214 ? -13.760 20.703 59.302 1.00 35.03 214 PHE B CA 1
ATOM 3581 C C . PHE B 1 214 ? -12.419 20.949 59.985 1.00 30.85 214 PHE B C 1
ATOM 3582 O O . PHE B 1 214 ? -12.070 20.265 60.944 1.00 35.82 214 PHE B O 1
ATOM 3590 N N . LEU B 1 215 ? -11.667 21.929 59.491 1.00 28.79 215 LEU B N 1
ATOM 3591 C CA . LEU B 1 215 ? -10.371 22.243 60.085 1.00 28.84 215 LEU B CA 1
ATOM 3592 C C . LEU B 1 215 ? -10.454 22.847 61.491 1.00 32.92 215 LEU B C 1
ATOM 3593 O O . LEU B 1 215 ? -9.658 22.499 62.361 1.00 30.24 215 LEU B O 1
ATOM 3598 N N . ARG B 1 216 ? -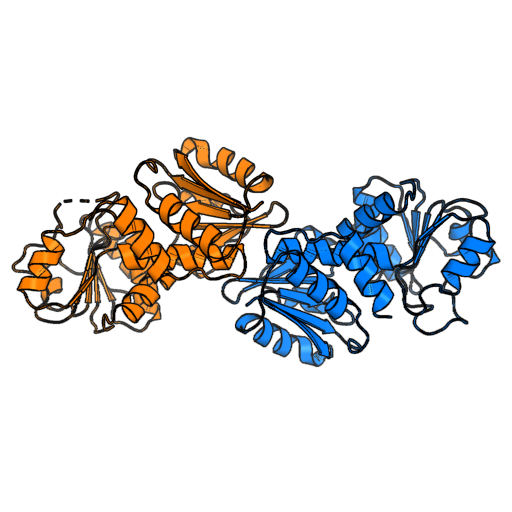11.409 23.747 61.724 1.00 33.66 216 ARG B N 1
ATOM 3599 C CA . ARG B 1 216 ? -11.548 24.339 63.052 1.00 35.94 216 ARG B CA 1
ATOM 3600 C C . ARG B 1 216 ? -11.934 23.267 64.068 1.00 32.65 216 ARG B C 1
ATOM 3601 O O . ARG B 1 216 ? -11.504 23.310 65.221 1.00 32.97 216 ARG B O 1
ATOM 3609 N N . GLU B 1 217 ? -12.746 22.311 63.627 1.00 30.73 217 GLU B N 1
ATOM 3610 C CA . GLU B 1 217 ? -13.178 21.209 64.479 1.00 35.64 217 GLU B CA 1
ATOM 3611 C C . GLU B 1 217 ? -11.964 20.359 64.840 1.00 32.15 217 GLU B C 1
ATOM 3612 O O . GLU B 1 217 ? -11.756 20.025 66.004 1.00 36.45 217 GLU B O 1
ATOM 3618 N N . ALA B 1 218 ? -11.155 20.034 63.836 1.00 31.26 218 ALA B N 1
ATOM 3619 C CA . ALA B 1 218 ? -9.955 19.229 64.040 1.00 33.20 218 ALA B CA 1
ATOM 3620 C C . ALA B 1 218 ? -8.979 19.935 64.970 1.00 31.31 218 ALA B C 1
ATOM 3621 O O . ALA B 1 218 ? -8.428 19.330 65.888 1.00 36.27 218 ALA B O 1
ATOM 3623 N N . LYS B 1 219 ? -8.774 21.226 64.733 1.00 32.56 219 LYS B N 1
ATOM 3624 C CA . LYS B 1 219 ? -7.861 22.019 65.548 1.00 33.03 219 LYS B CA 1
ATOM 3625 C C . LYS B 1 219 ? -8.324 22.002 67.005 1.00 35.06 219 LYS B C 1
ATOM 3626 O O . LYS B 1 219 ? -7.539 21.723 67.910 1.00 33.01 219 LYS B O 1
ATOM 3632 N N . ALA B 1 220 ? -9.604 22.294 67.218 1.00 35.37 220 ALA B N 1
ATOM 3633 C CA . ALA B 1 220 ? -10.185 22.304 68.557 1.00 38.47 220 ALA B CA 1
ATOM 3634 C C . ALA B 1 220 ? -9.985 20.941 69.219 1.00 42.43 220 ALA B C 1
ATOM 3635 O O . ALA B 1 220 ? -9.659 20.857 70.403 1.00 45.91 220 ALA B O 1
ATOM 3637 N N . LYS B 1 221 ? -10.181 19.878 68.443 1.00 42.80 221 LYS B N 1
ATOM 3638 C CA . LYS B 1 221 ? -10.006 18.509 68.930 1.00 42.38 221 LYS B CA 1
ATOM 3639 C C . LYS B 1 221 ? -8.533 18.239 69.247 1.00 45.19 221 LYS B C 1
ATOM 3640 O O . LYS B 1 221 ? -8.180 17.153 69.713 1.00 48.86 221 LYS B O 1
ATOM 3646 N N . GLY B 1 222 ? -7.672 19.212 68.963 1.00 36.89 222 GLY B N 1
ATOM 3647 C CA . GLY B 1 222 ? -6.255 19.048 69.236 1.00 35.57 222 GLY B CA 1
ATOM 3648 C C . GLY B 1 222 ? -5.447 18.356 68.147 1.00 33.67 222 GLY B C 1
ATOM 3649 O O . GLY B 1 222 ? -4.317 17.929 68.392 1.00 37.60 222 GLY B O 1
ATOM 3650 N N . LEU B 1 223 ? -6.008 18.254 66.946 1.00 31.85 223 LEU B N 1
ATOM 3651 C CA . LEU B 1 223 ? -5.309 17.606 65.833 1.00 31.04 223 LEU B CA 1
ATOM 3652 C C . LEU B 1 223 ? -4.455 18.623 65.078 1.00 30.35 223 LEU B C 1
ATOM 3653 O O . LEU B 1 223 ? -4.765 19.817 65.061 1.00 31.29 223 LEU B O 1
ATOM 3658 N N . LYS B 1 224 ? -3.370 18.159 64.467 1.00 30.35 224 LYS B N 1
ATOM 3659 C CA . LYS B 1 224 ? -2.521 19.047 63.680 1.00 30.97 224 LYS B CA 1
ATOM 3660 C C . LYS B 1 224 ? -3.299 19.179 62.369 1.00 31.09 224 LYS B C 1
ATOM 3661 O O . LYS B 1 224 ? -3.857 18.192 61.891 1.00 32.45 224 LYS B O 1
ATOM 3667 N N . VAL B 1 225 ? -3.356 20.379 61.793 1.00 25.99 225 VAL B N 1
ATOM 3668 C CA . VAL B 1 225 ? -4.129 20.573 60.567 1.00 28.56 225 VAL B CA 1
ATOM 3669 C C . VAL B 1 225 ? -3.372 21.200 59.407 1.00 30.82 225 VAL B C 1
ATOM 3670 O O . VAL B 1 225 ? -2.292 21.766 59.585 1.00 30.88 225 VAL B O 1
ATOM 3674 N N . GLN B 1 226 ? -3.959 21.094 58.215 1.00 28.86 226 GLN B N 1
ATOM 3675 C CA . GLN B 1 226 ? -3.372 21.671 57.013 1.00 28.55 226 GLN B CA 1
ATOM 3676 C C . GLN B 1 226 ? -4.455 21.798 55.944 1.00 29.17 226 GLN B C 1
ATOM 3677 O O . GLN B 1 226 ? -5.289 20.903 55.793 1.00 28.20 226 GLN B O 1
ATOM 3683 N N . THR B 1 227 ? -4.467 22.913 55.218 1.00 26.99 227 THR B N 1
ATOM 3684 C CA . THR B 1 227 ? -5.455 23.079 54.158 1.00 32.28 227 THR B CA 1
ATOM 3685 C C . THR B 1 227 ? -4.867 22.454 52.903 1.00 29.33 227 THR B C 1
ATOM 3686 O O . THR B 1 227 ? -3.819 21.813 52.960 1.00 34.70 227 THR B O 1
ATOM 3690 N N . GLY B 1 228 ? -5.535 22.664 51.776 1.00 30.14 228 GLY B N 1
ATOM 3691 C CA . GLY B 1 228 ? -5.057 22.110 50.522 1.00 27.22 228 GLY B CA 1
ATOM 3692 C C . GLY B 1 228 ? -4.111 23.023 49.763 1.00 26.90 228 GLY B C 1
ATOM 3693 O O . GLY B 1 228 ? -3.601 22.638 48.709 1.00 24.61 228 GLY B O 1
ATOM 3694 N N . LEU B 1 229 ? -3.846 24.217 50.283 1.00 24.54 229 LEU B N 1
ATOM 3695 C CA . LEU B 1 229 ? -2.957 25.136 49.573 1.00 26.35 229 LEU B CA 1
ATOM 3696 C C . LEU B 1 229 ? -1.521 24.615 49.443 1.00 22.52 229 LEU B C 1
ATOM 3697 O O . LEU B 1 229 ? -0.897 24.781 48.396 1.00 25.60 229 LEU B O 1
ATOM 3702 N N . PRO B 1 230 ? -0.961 24.003 50.509 1.00 23.28 230 PRO B N 1
ATOM 3703 C CA . PRO B 1 230 ? 0.411 23.489 50.397 1.00 21.21 230 PRO B CA 1
ATOM 3704 C C . PRO B 1 230 ? 0.474 22.430 49.289 1.00 20.62 230 PRO B C 1
ATOM 3705 O O . PRO B 1 230 ? 1.407 22.406 48.494 1.00 20.95 230 PRO B O 1
ATOM 3709 N N . MET B 1 231 ? -0.526 21.560 49.251 1.00 19.63 231 MET B N 1
ATOM 3710 C CA . MET B 1 231 ? -0.568 20.527 48.212 1.00 23.25 231 MET B CA 1
ATOM 3711 C C . MET B 1 231 ? -0.642 21.155 46.819 1.00 22.31 231 MET B C 1
ATOM 3712 O O . MET B 1 231 ? 0.015 20.691 45.886 1.00 21.10 231 MET B O 1
ATOM 3717 N N . LEU B 1 232 ? -1.451 22.202 46.677 1.00 19.72 232 LEU B N 1
ATOM 3718 C CA . LEU B 1 232 ? -1.597 22.863 45.383 1.00 24.36 232 LEU B CA 1
ATOM 3719 C C . LEU B 1 232 ? -0.257 23.432 44.941 1.00 25.43 232 LEU B C 1
ATOM 3720 O O . LEU B 1 232 ? 0.148 23.274 43.792 1.00 23.28 232 LEU B O 1
ATOM 3725 N N . ALA B 1 233 ? 0.432 24.089 45.871 1.00 21.22 233 ALA B N 1
ATOM 3726 C CA . ALA B 1 233 ? 1.736 24.682 45.593 1.00 19.48 233 ALA B CA 1
ATOM 3727 C C . ALA B 1 233 ? 2.750 23.618 45.182 1.00 19.43 233 ALA B C 1
ATOM 3728 O O . ALA B 1 233 ? 3.491 23.795 44.207 1.00 21.23 233 ALA B O 1
ATOM 3730 N N . TRP B 1 234 ? 2.795 22.520 45.936 1.00 19.96 234 TRP B N 1
ATOM 3731 C CA . TRP B 1 234 ? 3.725 21.442 45.625 1.00 23.19 234 TRP B CA 1
ATOM 3732 C C . TRP B 1 234 ? 3.406 20.697 44.331 1.00 21.10 234 TRP B C 1
ATOM 3733 O O . TRP B 1 234 ? 4.325 20.344 43.585 1.00 20.29 234 TRP B O 1
ATOM 3744 N N . GLN B 1 235 ? 2.130 20.441 44.051 1.00 21.16 235 GLN B N 1
ATOM 3745 C CA . GLN B 1 235 ? 1.824 19.738 42.798 1.00 20.85 235 GLN B CA 1
ATOM 3746 C C . GLN B 1 235 ? 2.205 20.672 41.655 1.00 22.27 235 GLN B C 1
ATOM 3747 O O . GLN B 1 235 ? 2.674 20.224 40.606 1.00 20.45 235 GLN B O 1
ATOM 3753 N N . GLY B 1 236 ? 2.040 21.972 41.893 1.00 20.14 236 GLY B N 1
ATOM 3754 C CA . GLY B 1 236 ? 2.379 22.978 40.893 1.00 21.42 236 GLY B CA 1
ATOM 3755 C C . GLY B 1 236 ? 3.880 23.127 40.683 1.00 20.22 236 GLY B C 1
ATOM 3756 O O . GLY B 1 236 ? 4.352 23.214 39.545 1.00 21.19 236 GLY B O 1
ATOM 3757 N N . ALA B 1 237 ? 4.647 23.157 41.771 1.00 18.66 237 ALA B N 1
ATOM 3758 C CA . ALA B 1 237 ? 6.092 23.283 41.657 1.00 20.26 237 ALA B CA 1
ATOM 3759 C C . ALA B 1 237 ? 6.639 22.033 40.966 1.00 21.05 237 ALA B C 1
ATOM 3760 O O . ALA B 1 237 ? 7.571 22.114 40.164 1.00 20.19 237 ALA B O 1
ATOM 3762 N N . LEU B 1 238 ? 6.062 20.877 41.286 1.00 18.41 238 LEU B N 1
ATOM 3763 C CA . LEU B 1 238 ? 6.529 19.639 40.675 1.00 18.36 238 LEU B CA 1
ATOM 3764 C C . LEU B 1 238 ? 6.218 19.615 39.188 1.00 18.79 238 LEU B C 1
ATOM 3765 O O . LEU B 1 238 ? 7.007 19.096 38.390 1.00 20.09 238 LEU B O 1
ATOM 3770 N N . ALA B 1 239 ? 5.072 20.177 38.818 1.00 18.74 239 ALA B N 1
ATOM 3771 C CA . ALA B 1 239 ? 4.671 20.253 37.413 1.00 19.65 239 ALA B CA 1
ATOM 3772 C C . ALA B 1 239 ? 5.649 21.170 36.654 1.00 19.31 239 ALA B C 1
ATOM 3773 O O . ALA B 1 239 ? 6.104 20.864 35.548 1.00 18.85 239 ALA B O 1
ATOM 3775 N N . PHE B 1 240 ? 5.989 22.299 37.266 1.00 17.99 240 PHE B N 1
ATOM 3776 C CA . PHE B 1 240 ? 6.902 23.252 36.635 1.00 21.21 240 PHE B CA 1
ATOM 3777 C C . PHE B 1 240 ? 8.260 22.600 36.366 1.00 19.02 240 PHE B C 1
ATOM 3778 O O . PHE B 1 240 ? 8.871 22.811 35.305 1.00 19.38 240 PHE B O 1
ATOM 3786 N N . ARG B 1 241 ? 8.730 21.803 37.322 1.00 18.67 241 ARG B N 1
ATOM 3787 C CA . ARG B 1 241 ? 10.018 21.132 37.167 1.00 19.73 241 ARG B CA 1
ATOM 3788 C C . ARG B 1 241 ? 9.912 20.075 36.079 1.00 21.52 241 ARG B C 1
ATOM 3789 O O . ARG B 1 241 ? 10.849 19.853 35.319 1.00 21.59 241 ARG B O 1
ATOM 3797 N N . LEU B 1 242 ? 8.768 19.408 36.002 1.00 22.51 242 LEU B N 1
ATOM 3798 C CA . LEU B 1 242 ? 8.591 18.414 34.953 1.00 23.51 242 LEU B CA 1
ATOM 3799 C C . LEU B 1 242 ? 8.708 19.120 33.612 1.00 23.45 242 LEU B C 1
ATOM 3800 O O . LEU B 1 242 ? 9.310 18.605 32.669 1.00 21.14 242 LEU B O 1
ATOM 3805 N N . TRP B 1 243 ? 8.134 20.312 33.525 1.00 19.53 243 TRP B N 1
ATOM 3806 C CA . TRP B 1 243 ? 8.158 21.054 32.270 1.00 22.17 243 TRP B CA 1
ATOM 3807 C C . TRP B 1 243 ? 9.484 21.679 31.875 1.00 20.90 243 TRP B C 1
ATOM 3808 O O . TRP B 1 243 ? 9.831 21.687 30.697 1.00 21.93 243 TRP B O 1
ATOM 3819 N N . THR B 1 244 ? 10.227 22.188 32.853 1.00 22.17 244 THR B N 1
ATOM 3820 C CA . THR B 1 244 ? 11.454 22.919 32.572 1.00 20.81 244 THR B CA 1
ATOM 3821 C C . THR B 1 244 ? 12.759 22.414 33.155 1.00 22.30 244 THR B C 1
ATOM 3822 O O . THR B 1 244 ? 13.830 22.778 32.673 1.00 22.70 244 THR B O 1
ATOM 3826 N N . GLY B 1 245 ? 12.670 21.606 34.204 1.00 20.60 245 GLY B N 1
ATOM 3827 C CA . GLY B 1 245 ? 13.867 21.118 34.860 1.00 23.38 245 GLY B CA 1
ATOM 3828 C C . GLY B 1 245 ? 14.187 21.995 36.062 1.00 24.80 245 GLY B C 1
ATOM 3829 O O . GLY B 1 245 ? 15.124 21.715 36.825 1.00 25.55 245 GLY B O 1
ATOM 3830 N N . LEU B 1 246 ? 13.411 23.062 36.233 1.00 22.76 246 LEU B N 1
ATOM 3831 C CA . LEU B 1 246 ? 13.605 23.993 37.341 1.00 23.24 246 LEU B CA 1
ATOM 3832 C C . LEU B 1 246 ? 12.470 23.908 38.351 1.00 23.23 246 LEU B C 1
ATOM 3833 O O . LEU B 1 246 ? 11.299 23.871 37.980 1.00 22.90 246 LEU B O 1
ATOM 3838 N N . LEU B 1 247 ? 12.826 23.878 39.631 1.00 24.82 247 LEU B N 1
ATOM 3839 C CA . LEU B 1 247 ? 11.830 23.804 40.699 1.00 24.54 247 LEU B CA 1
ATOM 3840 C C . LEU B 1 247 ? 11.623 25.162 41.360 1.00 25.32 247 LEU B C 1
ATOM 3841 O O . LEU B 1 247 ? 12.533 25.683 42.008 1.00 25.07 247 LEU B O 1
ATOM 3846 N N . PRO B 1 248 ? 10.438 25.760 41.193 1.00 23.64 248 PRO B N 1
ATOM 3847 C CA . PRO B 1 248 ? 10.192 27.063 41.825 1.00 25.32 248 PRO B CA 1
ATOM 3848 C C . PRO B 1 248 ? 9.939 26.815 43.313 1.00 27.53 248 PRO B C 1
ATOM 3849 O O . PRO B 1 248 ? 9.499 25.728 43.687 1.00 25.04 248 PRO B O 1
ATOM 3853 N N . ASP B 1 249 ? 10.228 27.799 44.167 1.00 26.04 249 ASP B N 1
ATOM 3854 C CA . ASP B 1 249 ? 10.023 27.631 45.605 1.00 26.49 249 ASP B CA 1
ATOM 3855 C C . ASP B 1 249 ? 8.558 27.405 45.979 1.00 25.89 249 ASP B C 1
ATOM 3856 O O . ASP B 1 249 ? 7.723 28.299 45.831 1.00 26.06 249 ASP B O 1
ATOM 3861 N N . PRO B 1 250 ? 8.228 26.200 46.473 1.00 23.83 250 PRO B N 1
ATOM 3862 C CA . PRO B 1 250 ? 6.860 25.853 46.868 1.00 19.87 250 PRO B CA 1
ATOM 3863 C C . PRO B 1 250 ? 6.265 26.837 47.873 1.00 24.18 250 PRO B C 1
ATOM 3864 O O . PRO B 1 250 ? 5.089 27.194 47.785 1.00 25.96 250 PRO B O 1
ATOM 3868 N N . SER B 1 251 ? 7.083 27.267 48.828 1.00 23.36 251 SER B N 1
ATOM 3869 C CA . SER B 1 251 ? 6.634 28.221 49.841 1.00 26.66 251 SER B CA 1
ATOM 3870 C C . SER B 1 251 ? 6.253 29.520 49.161 1.00 24.43 251 SER B C 1
ATOM 3871 O O . SER B 1 251 ? 5.236 30.137 49.499 1.00 28.04 251 SER B O 1
ATOM 3874 N N . GLY B 1 252 ? 7.077 29.915 48.199 1.00 23.77 252 GLY B N 1
ATOM 3875 C CA . GLY B 1 252 ? 6.842 31.134 47.449 1.00 25.36 252 GLY B CA 1
ATOM 3876 C C . GLY B 1 252 ? 5.521 31.065 46.710 1.00 31.55 252 GLY B C 1
ATOM 3877 O O . GLY B 1 252 ? 4.760 32.031 46.689 1.00 30.86 252 GLY B O 1
ATOM 3878 N N . MET B 1 253 ? 5.242 29.918 46.098 1.00 29.65 253 MET B N 1
ATOM 3879 C CA . MET B 1 253 ? 3.991 29.751 45.368 1.00 29.05 253 MET B CA 1
ATOM 3880 C C . MET B 1 253 ? 2.783 29.822 46.296 1.00 25.33 253 MET B C 1
ATOM 3881 O O . MET B 1 253 ? 1.764 30.436 45.956 1.00 27.87 253 MET B O 1
ATOM 3886 N N . GLU B 1 254 ? 2.887 29.214 47.474 1.00 23.89 254 GLU B N 1
ATOM 3887 C CA . GLU B 1 254 ? 1.791 29.264 48.430 1.00 28.83 254 GLU B CA 1
ATOM 3888 C C . GLU B 1 254 ? 1.557 30.713 48.876 1.00 28.66 254 GLU B C 1
ATOM 3889 O O . GLU B 1 254 ? 0.417 31.166 48.955 1.00 29.18 254 GLU B O 1
ATOM 3895 N N . GLU B 1 255 ? 2.634 31.439 49.169 1.00 29.14 255 GLU B N 1
ATOM 3896 C CA . GLU B 1 255 ? 2.495 32.833 49.592 1.00 32.94 255 GLU B CA 1
ATOM 3897 C C . GLU B 1 255 ? 1.823 33.675 48.504 1.00 31.74 255 GLU B C 1
ATOM 3898 O O . GLU B 1 255 ? 0.968 34.516 48.793 1.00 31.40 255 GLU B O 1
ATOM 3904 N N . ALA B 1 256 ? 2.209 33.431 47.256 1.00 29.09 256 ALA B N 1
ATOM 3905 C CA . ALA B 1 256 ? 1.640 34.135 46.114 1.00 31.00 256 ALA B CA 1
ATOM 3906 C C . ALA B 1 256 ? 0.125 33.918 46.093 1.00 32.06 256 ALA B C 1
ATOM 3907 O O . ALA B 1 256 ? -0.647 34.855 45.879 1.00 27.62 256 ALA B O 1
ATOM 3909 N N . ALA B 1 257 ? -0.297 32.678 46.317 1.00 29.36 257 ALA B N 1
ATOM 3910 C CA . ALA B 1 257 ? -1.721 32.349 46.328 1.00 27.51 257 ALA B CA 1
ATOM 3911 C C . ALA B 1 257 ? -2.450 33.036 47.480 1.00 27.92 257 ALA B C 1
ATOM 3912 O O . ALA B 1 257 ? -3.558 33.537 47.308 1.00 27.89 257 ALA B O 1
ATOM 3914 N N . ARG B 1 258 ? -1.842 33.044 48.662 1.00 26.91 258 ARG B N 1
ATOM 3915 C CA . ARG B 1 258 ? -2.469 33.690 49.811 1.00 30.93 258 ARG B CA 1
ATOM 3916 C C . ARG B 1 258 ? -2.630 35.189 49.567 1.00 28.66 258 ARG B C 1
ATOM 3917 O O . ARG B 1 258 ? -3.654 35.780 49.910 1.00 27.42 258 ARG B O 1
ATOM 3925 N N . ARG B 1 259 ? -1.623 35.805 48.964 1.00 28.49 259 ARG B N 1
ATOM 3926 C CA . ARG B 1 259 ? -1.704 37.231 48.690 1.00 30.52 259 ARG B CA 1
ATOM 3927 C C . ARG B 1 259 ? -2.815 37.486 47.672 1.00 32.42 259 ARG B C 1
ATOM 3928 O O . ARG B 1 259 ? -3.556 38.465 47.783 1.00 30.78 259 ARG B O 1
ATOM 3936 N N . ALA B 1 260 ? -2.938 36.597 46.688 1.00 26.53 260 ALA B N 1
ATOM 3937 C CA . ALA B 1 260 ? -3.980 36.735 45.683 1.00 24.02 260 ALA B CA 1
ATOM 3938 C C . ALA B 1 260 ? -5.354 36.660 46.355 1.00 27.12 260 ALA B C 1
ATOM 3939 O O . ALA B 1 260 ? -6.282 37.390 45.996 1.00 34.26 260 ALA B O 1
ATOM 3941 N N . LEU B 1 261 ? -5.475 35.767 47.334 1.00 22.99 261 LEU B N 1
ATOM 3942 C CA . LEU B 1 261 ? -6.721 35.573 48.061 1.00 23.96 261 LEU B CA 1
ATOM 3943 C C . LEU B 1 261 ? -7.064 36.739 48.992 1.00 29.09 261 LEU B C 1
ATOM 3944 O O . LEU B 1 261 ? -8.210 36.892 49.410 1.00 31.67 261 LEU B O 1
ATOM 3949 N N . GLY B 1 262 ? -6.073 37.554 49.332 1.00 32.61 262 GLY B N 1
ATOM 3950 C CA . GLY B 1 262 ? -6.337 38.679 50.215 1.00 28.71 262 GLY B CA 1
ATOM 3951 C C . GLY B 1 262 ? -6.509 38.285 51.670 1.00 35.66 262 GLY B C 1
ATOM 3952 O O . GLY B 1 262 ? -7.295 38.903 52.403 1.00 33.03 262 GLY B O 1
ATOM 3953 N N . VAL B 1 263 ? -5.783 37.252 52.089 1.00 31.36 263 VAL B N 1
ATOM 3954 C CA . VAL B 1 263 ? -5.841 36.775 53.471 1.00 37.88 263 VAL B CA 1
ATOM 3955 C C . VAL B 1 263 ? -4.424 36.649 54.035 1.00 41.68 263 VAL B C 1
ATOM 3956 O O . VAL B 1 263 ? -3.478 37.029 53.313 1.00 44.16 263 VAL B O 1
#

B-factor: mean 33.87, std 12.2, range [15.55, 83.66]

Sequence (520 aa):
MLRFAVLGHPVAHSLSPAMHAFALESLGLEGSYEAWDTPLEALPGRLKEVRRAFRGVNLTLPLKEAALAHLDWVSPEAQRIGAVNTVLQVEGRLFGFNTDAPGFLEALKAGGIPLKGPALVLGAGGAGRAVAFALREAGLEVWVWNRTPQRALALAEEFGLRAVPLEKAREARLLVNATRVGLEDPSASPLPAELFPEEGAAVDLVYRPLWTRFLREAKAKGLKVQTGLPMLAWQGALAFRLWTGLLPDPSGMEEAARRALMLRFAVLGHPVAHSLSPAMHAFALESLGLEGSYEAWDTPLEALPGRLKEVRRAFRGVNLTLPLKEAALAHLDWVSPEAQRIGAVNTVLQVEGRLFGFNTDAPGFLEALKAGGIPLKGPALVLGAGGAGRAVAFALREAGLEVWVWNRTPQRALALAEEFGLRAVPLEKAREARLLVNATRVGLASPLPAELFPEEGAAVDLVYRPLWTRFLREAKAKGLKVQTGLPMLAWQGALAFRLWTGLLPDPSGMEEAARRALGV

Solvent-accessible surface area: 21182 Å² total; per-residue (Å²): 122,2,93,1,0,7,0,0,91,105,4,95,115,32,4,7,32,35,0,0,58,46,0,8,113,53,50,62,16,121,25,46,17,84,41,69,68,0,55,83,166,33,0,60,41,30,3,120,70,0,62,185,61,19,20,0,0,7,4,37,75,56,0,29,80,37,0,39,93,70,22,61,34,17,0,55,49,0,89,138,0,24,0,0,4,0,0,0,28,2,56,25,56,0,0,0,0,5,0,12,2,47,0,1,31,61,1,0,143,74,27,51,7,66,67,137,26,27,0,0,0,0,5,0,18,11,32,0,39,0,0,0,18,0,0,92,120,36,63,30,102,4,10,0,51,17,214,73,92,112,121,3,74,29,0,5,125,105,11,65,33,117,35,10,74,32,80,33,0,120,88,0,76,1,0,0,0,13,23,147,62,5,70,106,57,97,84,26,23,15,1,69,44,140,21,4,2,142,102,26,4,0,1,1,30,13,46,48,41,32,84,1,101,1,0,147,24,0,107,95,58,55,9,104,32,14,12,2,0,15,14,22,0,50,13,0,0,11,0,0,102,9,0,3,18,26,73,1,76,18,80,17,0,37,77,6,0,90,171,48,81,149,1,85,0,0,6,1,0,91,102,8,90,114,41,18,6,34,35,0,0,56,60,0,8,142,62,48,63,18,128,26,34,18,78,46,80,63,0,50,92,161,33,2,59,48,38,3,136,48,1,51,179,40,18,21,0,0,7,4,38,78,57,0,19,97,36,0,41,94,68,22,65,35,16,0,57,49,0,108,127,0,23,1,0,4,0,0,0,27,2,65,28,64,0,0,0,0,4,0,11,5,48,0,2,43,60,1,1,157,73,33,44,7,54,82,108,32,26,0,0,0,0,4,6,38,15,33,0,45,0,2,0,11,3,0,56,96,45,68,25,95,4,20,0,22,22,178,72,92,143,138,5,110,44,1,8,150,100,13,70,24,171,33,20,85,33,91,70,0,111,85,0,48,0,0,0,0,13,43,42,126,53,67,147,28,46,6,62,33,132,28,3,1,118,105,25,0,0,2,0,8,1,54,81,47,87,121,16,190,2,11,132,49,0,131,93,97,65,2,96,45,21,19,0,4,18,7,19,1,50,9,0,0,19,0,0,104,7,0,4,17,24,76,0,77,16,73,12,0,39,86,24,0,55,140,65,51,66,78

CATH classification: 3.40.50.10860 (+1 more: 3.40.50.720)

Nearest PDB structures (foldseek):
  2d5c-assembly1_B  TM=1.004E+00  e=1.330E-54  Thermus thermophilus HB8
  2ev9-assembly1_A  TM=9.889E-01  e=6.751E-48  Thermus thermophilus HB8
  1nvt-assembly1_B  TM=9.412E-01  e=8.514E-26  Methanocaldococcus jannaschii
  5dzs-assembly2_A  TM=8.406E-01  e=7.047E-22  Clostridioides difficile 630
  4p4l-assembly2_B  TM=8.531E-01  e=6.115E-19  Mycobacterium tuberculosis

Secondary structure (DSSP, 8-state):
-EEEEEEESS-TT-SHHHHHHHHHHHTT--EEEEEEE--GGGHHHHHHHHHHH-SEEEE-TT-TTGGGGG-SEE-HHHHHHT---EEEEETTEEEEE--HHHHHHHHHHHTT----S-EEEE--SHHHHHHHHHHHHTT--EEEE-SSHHHHHHHHHHHT-EE--GGGGGG-SEEEE-SSTTTT-TT--SS-GGGS-SSSEEEES--SSSS-HHHHHHHHTT-EEE-SHHHHHHHHHHHHHHHHS----HHHHHHHHHHH-/-EEEEEEESS-TT-SHHHHHHHHHHHTT--EEEEEEE--GGGHHHHHHHHHHH-SEEEE-TTSTTTTGGG-SEE-HHHHHHT---EEEEETTEEEEE--HHHHHHHHHHHTT---PSSEEEE--SHHHHHHHHHHHHTT--EEEE-SSHHHHHHHHHHHT-EE--GGGGGG-SEEEE---TT---SS-GGGS-SSSEEEE--SS-S--HHHHHHHHTT-EEE-SHHHHHHHHHHHHHHHHS----HHHHHHHHHHHHT-

Foldseek 3Di:
DAEEEEEEPPFPQPLLQLLVVLLQVLVVHDYGYYYDYADPVRVLVVLQVCLPPHQKYFYDPPCFQVCVVNAPEEDPLSVLLSGFGMWGHDNSGIYGYFLLQVLVVVLCVVQVADLEWPEEEEALDSNSSSPQSNNVVVPYQYEYEYPDQVSRVVSCVSSVHHYDDQLCQQVIQEYEYPDCFQALDQVTDPHDLVSHHLHHEYEYLRVRVQCHNHNVSQVVSHHRYDTNLSSVLRSSQVSVCVSPVDGGDSVSSSVSSVVSD/DAEEEEEEVPCPPPLLQLLVVLQCVVVVHDYGYYYDYDYCVCVLVVLQVCLPPHQKYFYAPPPFQVCVVNAPEEDPLSVLLNGFGMWGHDNSHIYTYFLLQVLVVVLCVVLVADLDDDEEFEASDSNSSSPQSNSVVVPHQYEYEYPDVVSRVVSCVSSVHYYDDLLCQQVGQEYEYPVCRPAQGPHDLVSHHQEHAYEYLHALDPDDPSQVSCVVSVYHYYYNLSSVLSSSQVSVCVSPVDGGDSVSSSVSSVVVSVD

InterPro domains:
  IPR006151 Quinate/shikimate 5-dehydrogenase/glutamyl-tRNA reductase [PF01488] (119-171)
  IPR011342 Shikimate dehydrogenase [TIGR00507] (4-261)
  IPR013708 Shikimate dehydrogenase substrate binding, N-terminal [PF08501] (6-87)
  IPR022893 Shikimate dehydrogenase family [MF_00222] (1-259)
  IPR022893 Shikimate dehydrogenase family [PTHR21089] (3-253)
  IPR036291 NAD(P)-binding domain superfamily [SSF51735] (100-261)
  IPR041121 SDH, C-terminal [PF18317] (228-258)
  IPR046346 Aminoacid dehydrogenase-like, N-terminal domain superfamily [SSF53223] (2-99)